Protein AF-A0A1Q9DPS4-F1 (afdb_monomer_lite)

Secondary structure (DSSP, 8-state):
-PPPEEE-TTT--EEESSSSB-TTT--B---------THHHHHHHTSPPP-------------------PBPTTT-PBPPTT-PPBPTTT--B-S--HHHHHHTTT--HHHHHHHHHHHHHHHHHHHHHTT-HHHHHHHHHHHHHHHHHHHHHHHHHHHTT-S-GGGGHHHHHTTS-S-S------TTSHHHHHHHHHHHHHHHHHHHHHHHHHS-TTT-HHHHHHHHHHHHHHHHHHHHHHHHS--TTS-HHHHHHHHHHHHHHHHHHSPPTT-S-TTTT-----SS-TTHHHHHHHHHHHHHHHHHHHHHHHHHHHHHTTT---TT-TT----SHHHHHHHHHHHHHHHHHHHTSSS-HHHHHHHHHHHHHHHHHHHHHHHH---S-HHHHHHHHHHHHHHHHHHHHHHHHHTTSSTT----HHHHHHHHHHHHHHHHHHHHHHHHHHHSS--TTTHHHHHHHHHHTT--GGGHHHHHHHHHHS--

Radius of gyration: 25.65 Å; chains: 1; bounding box: 66×58×74 Å

Organism: Symbiodinium microadriaticum (NCBI:txid2951)

Structure (mmCIF, N/CA/C/O backbone):
data_AF-A0A1Q9DPS4-F1
#
_entry.id   AF-A0A1Q9DPS4-F1
#
loop_
_atom_site.group_PDB
_atom_site.id
_atom_site.type_symbol
_atom_site.label_atom_id
_atom_site.label_alt_id
_atom_site.label_comp_id
_atom_site.label_asym_id
_atom_site.label_entity_id
_atom_site.label_seq_id
_atom_site.pdbx_PDB_ins_code
_atom_site.Cartn_x
_atom_site.Cartn_y
_atom_site.Cartn_z
_atom_site.occupancy
_atom_site.B_iso_or_equiv
_atom_site.auth_seq_id
_atom_site.auth_comp_id
_atom_site.auth_asym_id
_atom_site.auth_atom_id
_atom_site.pdbx_PDB_model_num
ATOM 1 N N . MET A 1 1 ? 4.700 13.625 -29.838 1.00 33.00 1 MET A N 1
ATOM 2 C CA . MET A 1 1 ? 4.048 14.759 -29.141 1.00 33.00 1 MET A CA 1
ATOM 3 C C . MET A 1 1 ? 2.729 14.271 -28.554 1.00 33.00 1 MET A C 1
ATOM 5 O O . MET A 1 1 ? 1.855 13.894 -29.321 1.00 33.00 1 MET A O 1
ATOM 9 N N . ARG A 1 2 ? 2.607 14.182 -27.222 1.00 32.91 2 ARG A N 1
ATOM 10 C CA . ARG A 1 2 ? 1.372 13.730 -26.553 1.00 32.91 2 ARG A CA 1
ATOM 11 C C . ARG A 1 2 ? 0.350 14.872 -26.568 1.00 32.91 2 ARG A C 1
ATOM 13 O O . ARG A 1 2 ? 0.682 15.987 -26.172 1.00 32.91 2 ARG A O 1
ATOM 20 N N . SER A 1 3 ? -0.857 14.607 -27.060 1.00 36.66 3 SER A N 1
ATOM 21 C CA . SER A 1 3 ? -1.927 15.607 -27.142 1.00 36.66 3 SER A CA 1
ATOM 22 C C . SER A 1 3 ? -2.622 15.703 -25.783 1.00 36.66 3 SER A C 1
ATOM 24 O O . SER A 1 3 ? -3.181 14.715 -25.324 1.00 36.66 3 SER A O 1
ATOM 26 N N . ALA A 1 4 ? -2.562 16.861 -25.123 1.00 46.53 4 ALA A N 1
ATOM 27 C CA . ALA A 1 4 ? -3.274 17.104 -23.869 1.00 46.53 4 ALA A CA 1
ATOM 28 C C . ALA A 1 4 ? -4.632 17.769 -24.152 1.00 46.53 4 ALA A C 1
ATOM 30 O O . ALA A 1 4 ? -4.711 18.690 -24.971 1.00 46.53 4 ALA A O 1
ATOM 31 N N . ASN A 1 5 ? -5.686 17.320 -23.471 1.00 49.56 5 ASN A N 1
ATOM 32 C CA . ASN A 1 5 ? -6.998 17.967 -23.509 1.00 49.56 5 ASN A CA 1
ATOM 33 C C . ASN A 1 5 ? -7.016 19.157 -22.538 1.00 49.56 5 ASN A C 1
ATOM 35 O O . ASN A 1 5 ? -6.473 19.073 -21.438 1.00 49.56 5 ASN A O 1
ATOM 39 N N . ALA A 1 6 ? -7.613 20.273 -22.953 1.00 57.00 6 ALA A N 1
ATOM 40 C CA . ALA A 1 6 ? -7.850 21.448 -22.120 1.00 57.00 6 ALA A CA 1
ATOM 41 C C . ALA A 1 6 ? -9.360 21.668 -21.957 1.00 57.00 6 ALA A C 1
ATOM 43 O O . ALA A 1 6 ? -10.122 21.400 -22.884 1.00 57.00 6 ALA A O 1
ATOM 44 N N . VAL A 1 7 ? -9.782 22.161 -20.789 1.00 57.62 7 VAL A N 1
ATOM 45 C CA . VAL A 1 7 ? -11.177 22.539 -20.511 1.00 57.62 7 VAL A CA 1
ATOM 46 C C . VAL A 1 7 ? -11.239 24.044 -20.311 1.00 57.62 7 VAL A C 1
ATOM 48 O O . VAL A 1 7 ? -10.474 24.591 -19.514 1.00 57.62 7 VAL A O 1
ATOM 51 N N . CYS A 1 8 ? -12.133 24.731 -21.021 1.00 62.34 8 CYS A N 1
ATOM 52 C CA . CYS A 1 8 ? -12.269 26.172 -20.850 1.00 62.34 8 CYS A CA 1
ATOM 53 C C . CYS A 1 8 ? -13.017 26.449 -19.553 1.00 62.34 8 CYS A C 1
ATOM 55 O O . CYS A 1 8 ? -14.109 25.931 -19.338 1.00 62.34 8 CYS A O 1
ATOM 57 N N . THR A 1 9 ? -12.509 27.342 -18.719 1.00 62.19 9 THR A N 1
ATOM 58 C CA . THR A 1 9 ? -13.250 27.775 -17.529 1.00 62.19 9 THR A CA 1
ATOM 59 C C . THR A 1 9 ? -14.451 28.663 -17.867 1.00 62.19 9 THR A C 1
ATOM 61 O O . THR A 1 9 ? -15.403 28.695 -17.092 1.00 62.19 9 THR A O 1
ATOM 64 N N . SER A 1 10 ? -14.435 29.350 -19.019 1.00 63.31 10 SER A N 1
ATOM 65 C CA . SER A 1 10 ? -15.525 30.241 -19.450 1.00 63.31 10 SER A CA 1
ATOM 66 C C . SER A 1 10 ? -16.684 29.499 -20.111 1.00 63.31 10 SER A C 1
ATOM 68 O O . SER A 1 10 ? -17.824 29.678 -19.696 1.00 63.31 10 SER A O 1
ATOM 70 N N . ASP A 1 11 ? -16.418 28.665 -21.120 1.00 69.88 11 ASP A N 1
ATOM 71 C CA . ASP A 1 11 ? -17.481 27.979 -21.877 1.00 69.88 11 ASP A CA 1
ATOM 72 C C . ASP A 1 11 ? -17.652 26.494 -21.514 1.00 69.88 11 ASP A C 1
ATOM 74 O O . ASP A 1 11 ? -18.576 25.840 -22.001 1.00 69.88 11 ASP A O 1
ATOM 78 N N . ARG A 1 12 ? -16.795 25.970 -20.622 1.00 63.19 12 ARG A N 1
ATOM 79 C CA . ARG A 1 12 ? -16.770 24.570 -20.167 1.00 63.19 12 ARG A CA 1
ATOM 80 C C . ARG A 1 12 ? -16.642 23.540 -21.292 1.00 63.19 12 ARG A C 1
ATOM 82 O O . ARG A 1 12 ? -16.952 22.371 -21.069 1.00 63.19 12 ARG A O 1
ATOM 89 N N . GLN A 1 13 ? -16.177 23.937 -22.478 1.00 57.69 13 GLN A N 1
ATOM 90 C CA . GLN A 1 13 ? -15.901 23.002 -23.559 1.00 57.69 13 GLN A CA 1
ATOM 91 C C . GLN A 1 13 ? -14.500 22.406 -23.443 1.00 57.69 13 GLN A C 1
ATOM 93 O O . GLN A 1 13 ? -13.534 23.075 -23.066 1.00 57.69 13 GLN A O 1
ATOM 98 N N . GLU A 1 14 ? -14.412 21.122 -23.776 1.00 60.06 14 GLU A N 1
ATOM 99 C CA . GLU A 1 14 ? -13.167 20.367 -23.864 1.00 60.06 14 GLU A CA 1
ATOM 100 C C . GLU A 1 14 ? -12.625 20.450 -25.295 1.00 60.06 14 GLU A C 1
ATOM 102 O O . GLU A 1 14 ? -13.378 20.283 -26.257 1.00 60.06 14 GLU A O 1
ATOM 107 N N . TRP A 1 15 ? -11.322 20.687 -25.458 1.00 70.00 15 TRP A N 1
ATOM 108 C CA . TRP A 1 15 ? -10.677 20.601 -26.769 1.00 70.00 15 TRP A CA 1
ATOM 109 C C . TRP A 1 15 ? -9.246 20.065 -26.690 1.00 70.00 15 TRP A C 1
ATOM 111 O O . TRP A 1 15 ? -8.541 20.211 -25.689 1.00 70.00 15 TRP A O 1
ATOM 121 N N . LEU A 1 16 ? -8.798 19.465 -27.794 1.00 62.19 16 LEU A N 1
ATOM 122 C CA . LEU A 1 16 ? -7.409 19.057 -28.004 1.00 62.19 16 LEU A CA 1
ATOM 123 C C . LEU A 1 16 ? -6.527 20.304 -28.112 1.00 62.19 16 LEU A C 1
ATOM 125 O O . LEU A 1 16 ? -6.703 21.099 -29.040 1.00 62.19 16 LEU A O 1
ATOM 129 N N . LYS A 1 17 ? -5.558 20.471 -27.202 1.00 56.38 17 LYS A N 1
ATOM 130 C CA . LYS A 1 17 ? -4.688 21.655 -27.138 1.00 56.38 17 LYS A CA 1
ATOM 131 C C . LYS A 1 17 ? -3.729 21.721 -28.335 1.00 56.38 17 LYS A C 1
ATOM 133 O O . LYS A 1 17 ? -2.558 21.365 -28.244 1.00 56.38 17 LYS A O 1
ATOM 138 N N . ARG A 1 18 ? -4.243 22.205 -29.467 1.00 66.56 18 ARG A N 1
ATOM 139 C CA . ARG A 1 18 ? -3.472 22.652 -30.640 1.00 66.56 18 ARG A CA 1
ATOM 140 C C . ARG A 1 18 ? -3.268 24.175 -30.651 1.00 66.56 18 ARG A C 1
ATOM 142 O O . ARG A 1 18 ? -2.470 24.668 -31.438 1.00 66.56 18 ARG A O 1
ATOM 149 N N . SER A 1 19 ? -3.969 24.904 -29.779 1.00 65.38 19 SER A N 1
ATOM 150 C CA . SER A 1 19 ? -3.955 26.368 -29.643 1.00 65.38 19 SER A CA 1
ATOM 151 C C . SER A 1 19 ? -3.753 26.795 -28.181 1.00 65.38 19 SER A C 1
ATOM 153 O O . SER A 1 19 ? -4.080 26.048 -27.256 1.00 65.38 19 SER A O 1
ATOM 155 N N . SER A 1 20 ? -3.219 28.001 -27.962 1.00 73.19 20 SER A N 1
ATOM 156 C CA . SER A 1 20 ? -3.064 28.621 -26.630 1.00 73.19 20 SER A CA 1
ATOM 157 C C . SER A 1 20 ? -4.377 29.158 -26.038 1.00 73.19 20 SER A C 1
ATOM 159 O O . SER A 1 20 ? -4.436 29.445 -24.843 1.00 73.19 20 SER A O 1
ATOM 161 N N . SER A 1 21 ? -5.429 29.241 -26.853 1.00 78.38 21 SER A N 1
ATOM 162 C CA . SER A 1 21 ? -6.746 29.771 -26.500 1.00 78.38 21 SER A CA 1
ATOM 163 C C . SER A 1 21 ? -7.871 28.794 -26.846 1.00 78.38 21 SER A C 1
ATOM 165 O O . SER A 1 21 ? -7.712 27.927 -27.717 1.00 78.38 21 SER A O 1
ATOM 167 N N . CYS A 1 22 ? -9.008 28.927 -26.154 1.00 76.50 22 CYS A N 1
ATOM 168 C CA . CYS A 1 22 ? -10.208 28.138 -26.435 1.00 76.50 22 CYS A CA 1
ATOM 169 C C . CYS A 1 22 ? -10.709 28.407 -27.866 1.00 76.50 22 CYS A C 1
ATOM 171 O O . CYS A 1 22 ? -10.930 29.567 -28.210 1.00 76.50 22 CYS A O 1
ATOM 173 N N . PRO A 1 23 ? -10.936 27.389 -28.712 1.00 73.31 23 PRO A N 1
ATOM 174 C CA . PRO A 1 23 ? -11.430 27.598 -30.071 1.00 73.31 23 PRO A CA 1
ATOM 175 C C . PRO A 1 23 ? -12.853 28.175 -30.106 1.00 73.31 23 PRO A C 1
ATOM 177 O O . PRO A 1 23 ? -13.197 28.863 -31.067 1.00 73.31 23 PRO A O 1
ATOM 180 N N . SER A 1 24 ? -13.649 27.940 -29.059 1.00 78.00 24 SER A N 1
ATOM 181 C CA . SER A 1 24 ? -15.037 28.400 -28.969 1.00 78.00 24 SER A CA 1
ATOM 182 C C . SER A 1 24 ? -15.141 29.836 -28.450 1.00 78.00 24 SER A C 1
ATOM 184 O O . SER A 1 24 ? -15.669 30.698 -29.152 1.00 78.00 24 SER A O 1
ATOM 186 N N . CYS A 1 25 ? -14.598 30.140 -27.267 1.00 83.50 25 CYS A N 1
ATOM 187 C CA . CYS A 1 25 ? -14.709 31.481 -26.671 1.00 83.50 25 CYS A CA 1
ATOM 188 C C . CYS A 1 25 ? -13.452 32.363 -26.783 1.00 83.50 25 CYS A C 1
ATOM 190 O O . CYS A 1 25 ? -13.482 33.518 -26.366 1.00 83.50 25 CYS A O 1
ATOM 192 N N . ARG A 1 26 ? -12.343 31.845 -27.333 1.00 79.56 26 ARG A N 1
ATOM 193 C CA . ARG A 1 26 ? -11.044 32.535 -27.505 1.00 79.56 26 ARG A CA 1
ATOM 194 C C . ARG A 1 26 ? -10.348 33.014 -26.226 1.00 79.56 26 ARG A C 1
ATOM 196 O O . ARG A 1 26 ? -9.373 33.751 -26.320 1.00 79.56 26 ARG A O 1
ATOM 203 N N . THR A 1 27 ? -10.778 32.575 -25.045 1.00 77.25 27 THR A N 1
ATOM 204 C CA . THR A 1 27 ? -10.097 32.890 -23.777 1.00 77.25 27 THR A CA 1
ATOM 205 C C . THR A 1 27 ? -8.745 32.171 -23.686 1.00 77.25 27 THR A C 1
ATOM 207 O O . THR A 1 27 ? -8.666 30.970 -23.966 1.00 77.25 27 THR A O 1
ATOM 210 N N . ASP A 1 28 ? -7.693 32.895 -23.292 1.00 69.50 28 ASP A N 1
ATOM 211 C CA . ASP A 1 28 ? -6.341 32.356 -23.103 1.00 69.50 28 ASP A CA 1
ATOM 212 C C . ASP A 1 28 ? -6.238 31.483 -21.845 1.00 69.50 28 ASP A C 1
ATOM 214 O O . ASP A 1 28 ? -6.750 31.822 -20.775 1.00 69.50 28 ASP A O 1
ATOM 218 N N . VAL A 1 29 ? -5.543 30.349 -21.963 1.00 61.38 29 VAL A N 1
ATOM 219 C CA . VAL A 1 29 ? -5.351 29.402 -20.855 1.00 61.38 29 VAL A CA 1
ATOM 220 C C . VAL A 1 29 ? -4.088 29.772 -20.071 1.00 61.38 29 VAL A C 1
ATOM 222 O O . VAL A 1 29 ? -2.989 29.308 -20.381 1.00 61.38 29 VAL A O 1
ATOM 225 N N . LEU A 1 30 ? -4.236 30.599 -19.035 1.00 49.72 30 LEU A N 1
ATOM 226 C CA . LEU A 1 30 ? -3.162 30.931 -18.092 1.00 49.72 30 LEU A CA 1
ATOM 227 C C . LEU A 1 30 ? -3.091 29.859 -16.981 1.00 49.72 30 LEU A C 1
ATOM 229 O O . LEU A 1 30 ? -3.990 29.770 -16.154 1.00 49.72 30 LEU A O 1
ATOM 233 N N . ASN A 1 31 ? -2.013 29.062 -16.958 1.00 46.38 31 ASN A N 1
ATOM 234 C CA . ASN A 1 31 ? -1.663 28.057 -15.927 1.00 46.38 31 ASN A CA 1
ATOM 235 C C . ASN A 1 31 ? -2.620 26.855 -15.722 1.00 46.38 31 ASN A C 1
ATOM 237 O O . ASN A 1 31 ? -3.382 26.822 -14.755 1.00 46.38 31 ASN A O 1
ATOM 241 N N . PRO A 1 32 ? -2.522 25.782 -16.533 1.00 44.28 32 PRO A N 1
ATOM 242 C CA . PRO A 1 32 ? -3.221 24.532 -16.238 1.00 44.28 32 PRO A CA 1
ATOM 243 C C . PRO A 1 32 ? -2.503 23.732 -15.130 1.00 44.28 32 PRO A C 1
ATOM 245 O O . PRO A 1 32 ? -1.333 23.374 -15.277 1.00 44.28 32 PRO A O 1
ATOM 248 N N . ARG A 1 33 ? -3.207 23.422 -14.031 1.00 38.03 33 ARG A N 1
ATOM 249 C CA . ARG A 1 33 ? -2.815 22.367 -13.075 1.00 38.03 33 ARG A CA 1
ATOM 250 C C . ARG A 1 33 ? -3.304 21.011 -13.600 1.00 38.03 33 ARG A C 1
ATOM 252 O O . ARG A 1 33 ? -4.460 20.892 -13.990 1.00 38.03 33 ARG A O 1
ATOM 259 N N . TRP A 1 34 ? -2.429 20.007 -13.588 1.00 41.50 34 TRP A N 1
ATOM 260 C CA . TRP A 1 34 ? -2.694 18.639 -14.054 1.00 41.50 34 TRP A CA 1
ATOM 261 C C . TRP A 1 34 ? -2.578 17.669 -12.872 1.00 41.50 34 TRP A C 1
ATOM 263 O O . TRP A 1 34 ? -1.653 17.818 -12.076 1.00 41.50 34 TRP A O 1
ATOM 273 N N . VAL A 1 35 ? -3.468 16.678 -12.761 1.00 29.78 35 VAL A N 1
ATOM 274 C CA . VAL A 1 35 ? -3.471 15.690 -11.660 1.00 29.78 35 VAL A CA 1
ATOM 275 C C . VAL A 1 35 ? -3.531 14.268 -12.237 1.00 29.78 35 VAL A C 1
ATOM 277 O O . VAL A 1 35 ? -4.255 14.032 -13.204 1.00 29.78 35 VAL A O 1
ATOM 280 N N . ARG A 1 36 ? -2.756 13.325 -11.676 1.00 31.80 36 ARG A N 1
ATOM 281 C CA . ARG A 1 36 ? -2.773 11.884 -12.017 1.00 31.80 36 ARG A CA 1
ATOM 282 C C . ARG A 1 36 ? -3.455 11.082 -10.897 1.00 31.80 36 ARG A C 1
ATOM 284 O O . ARG A 1 36 ? -3.313 11.424 -9.736 1.00 31.80 36 ARG A O 1
ATOM 291 N N . VAL A 1 37 ? -4.165 10.006 -11.253 1.00 33.53 37 VAL A N 1
ATOM 292 C CA . VAL A 1 37 ? -5.211 9.354 -10.425 1.00 33.53 37 VAL A CA 1
ATOM 293 C C . VAL A 1 37 ? -4.739 8.121 -9.607 1.00 33.53 37 VAL A C 1
ATOM 295 O O . VAL A 1 37 ? -5.524 7.555 -8.859 1.00 33.53 37 VAL A O 1
ATOM 298 N N . ARG A 1 38 ? -3.463 7.708 -9.663 1.00 38.00 38 ARG A N 1
ATOM 299 C CA . ARG A 1 38 ? -3.012 6.382 -9.159 1.00 38.00 38 ARG A CA 1
ATOM 300 C C . ARG A 1 38 ? -2.915 6.173 -7.633 1.00 38.00 38 ARG A C 1
ATOM 302 O O . ARG A 1 38 ? -2.944 5.035 -7.203 1.00 38.00 38 ARG A O 1
ATOM 309 N N . ILE A 1 39 ? -2.855 7.218 -6.807 1.00 37.88 39 ILE A N 1
ATOM 310 C CA . ILE A 1 39 ? -2.605 7.102 -5.344 1.00 37.88 39 ILE A CA 1
ATOM 311 C C . ILE A 1 39 ? -3.798 6.494 -4.564 1.00 37.88 39 ILE A C 1
ATOM 313 O O . ILE A 1 39 ? -3.709 6.185 -3.378 1.00 37.88 39 ILE A O 1
ATOM 317 N N . VAL A 1 40 ? -4.954 6.332 -5.209 1.00 36.38 40 VAL A N 1
ATOM 318 C CA . VAL A 1 40 ? -6.205 6.014 -4.510 1.00 36.38 40 VAL A CA 1
ATOM 319 C C . VAL A 1 40 ? -6.468 4.514 -4.355 1.00 36.38 40 VAL A C 1
ATOM 321 O O . VAL A 1 40 ? -7.156 4.124 -3.411 1.00 36.38 40 VAL A O 1
ATOM 324 N N . ASP A 1 41 ? -5.911 3.685 -5.235 1.00 40.16 41 ASP A N 1
ATOM 325 C CA . ASP A 1 41 ? -6.165 2.240 -5.227 1.00 40.16 41 ASP A CA 1
ATOM 326 C C . ASP A 1 41 ? -5.304 1.534 -4.158 1.00 40.16 41 ASP A C 1
ATOM 328 O O . ASP A 1 41 ? -5.849 0.789 -3.345 1.00 40.16 41 ASP A O 1
ATOM 332 N N . GLU A 1 42 ? -4.040 1.943 -3.980 1.00 43.28 42 GLU A N 1
ATOM 333 C CA . GLU A 1 42 ? -3.169 1.509 -2.865 1.00 43.28 42 GLU A CA 1
ATOM 334 C C . GLU A 1 42 ? -3.769 1.829 -1.476 1.00 43.28 42 GLU A C 1
ATOM 336 O O . GLU A 1 42 ? -3.601 1.092 -0.505 1.00 43.28 42 GLU A O 1
ATOM 341 N N . LEU A 1 43 ? -4.531 2.924 -1.358 1.00 38.06 43 LEU A N 1
ATOM 342 C CA . LEU A 1 43 ? -5.209 3.293 -0.110 1.00 38.06 43 LEU A CA 1
ATOM 343 C C . LEU A 1 43 ? -6.446 2.437 0.187 1.00 38.06 43 LEU A C 1
ATOM 345 O O . LEU A 1 43 ? -6.836 2.332 1.348 1.00 38.06 43 LEU A O 1
ATOM 349 N N . LEU A 1 44 ? -7.088 1.852 -0.826 1.00 41.00 44 LEU A N 1
ATOM 350 C CA . LEU A 1 44 ? -8.268 1.001 -0.652 1.00 41.00 44 LEU A CA 1
ATOM 351 C C . LEU A 1 44 ? -7.892 -0.420 -0.211 1.00 41.00 44 LEU A C 1
ATOM 353 O O . LEU A 1 44 ? -8.655 -1.036 0.534 1.00 41.00 44 LEU A O 1
ATOM 357 N N . GLU A 1 45 ? -6.722 -0.915 -0.614 1.00 48.28 45 GLU A N 1
ATOM 358 C CA . GLU A 1 45 ? -6.206 -2.240 -0.238 1.00 48.28 45 GLU A CA 1
ATOM 359 C C . GLU A 1 45 ? -5.744 -2.319 1.220 1.00 48.28 45 GLU A C 1
ATOM 361 O O . GLU A 1 45 ? -5.803 -3.375 1.850 1.00 48.28 45 GLU A O 1
ATOM 366 N N . LEU A 1 46 ? -5.400 -1.179 1.823 1.00 41.19 46 LEU A N 1
ATOM 367 C CA . LEU A 1 46 ? -5.026 -1.106 3.234 1.00 41.19 46 LEU A CA 1
ATOM 368 C C . LEU A 1 46 ? -6.193 -1.353 4.208 1.00 41.19 46 LEU A C 1
ATOM 370 O O . LEU A 1 46 ? -5.930 -1.556 5.399 1.00 41.19 46 LEU A O 1
ATOM 374 N N . PHE A 1 47 ? -7.452 -1.364 3.753 1.00 40.69 47 PHE A N 1
ATOM 375 C CA . PHE A 1 47 ? -8.633 -1.531 4.607 1.00 40.69 47 PHE A CA 1
ATOM 376 C C . PHE A 1 47 ? -9.461 -2.760 4.195 1.00 40.69 47 PHE A C 1
ATOM 378 O O . PHE A 1 47 ? -10.257 -2.665 3.256 1.00 40.69 47 PHE A O 1
ATOM 385 N N . PRO A 1 48 ? -9.343 -3.905 4.901 1.00 43.03 48 PRO A N 1
ATOM 386 C CA . PRO A 1 48 ? -10.242 -5.029 4.665 1.00 43.03 48 PRO A CA 1
ATOM 387 C C . PRO A 1 48 ? -11.696 -4.626 4.979 1.00 43.03 48 PRO A C 1
ATOM 389 O O . PRO A 1 48 ? -11.927 -3.769 5.843 1.00 43.03 48 PRO A O 1
ATOM 392 N N . PRO A 1 49 ? -12.698 -5.209 4.291 1.00 38.41 49 PRO A N 1
ATOM 393 C CA . PRO A 1 49 ? -14.093 -5.043 4.681 1.00 38.41 49 PRO A CA 1
ATOM 394 C C . PRO A 1 49 ? -14.261 -5.537 6.123 1.00 38.41 49 PRO A C 1
ATOM 396 O O . PRO A 1 49 ? -13.864 -6.650 6.453 1.00 38.41 49 PRO A O 1
ATOM 399 N N . GLY A 1 50 ? -14.796 -4.684 6.999 1.00 34.16 50 GLY A N 1
ATOM 400 C CA . GLY A 1 50 ? -15.020 -5.045 8.394 1.00 34.16 50 GLY A CA 1
ATOM 401 C C . GLY A 1 50 ? -16.021 -6.195 8.502 1.00 34.16 50 GLY A C 1
ATOM 402 O O . GLY A 1 50 ? -17.174 -6.046 8.100 1.00 34.16 50 GLY A O 1
ATOM 403 N N . GLU A 1 51 ? -15.587 -7.324 9.059 1.00 42.06 51 GLU A N 1
ATOM 404 C CA . GLU A 1 51 ? -16.476 -8.396 9.505 1.00 42.06 51 GLU A CA 1
ATOM 405 C C . GLU A 1 51 ? -17.267 -7.905 10.723 1.00 42.06 51 GLU A C 1
ATOM 407 O O . GLU A 1 51 ? -16.715 -7.684 11.803 1.00 42.06 51 GLU A O 1
ATOM 412 N N . GLY A 1 52 ? -18.569 -7.682 10.542 1.00 35.97 52 GLY A N 1
ATOM 413 C CA . GLY A 1 52 ? -19.425 -7.237 11.636 1.00 35.97 52 GLY A CA 1
ATOM 414 C C . GLY A 1 52 ? -20.814 -6.764 11.226 1.00 35.97 52 GLY A C 1
ATOM 415 O O . GLY A 1 52 ? -21.156 -5.626 11.522 1.00 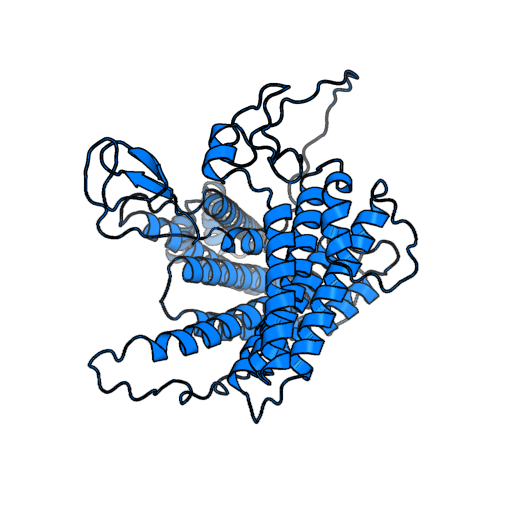35.97 52 GLY A O 1
ATOM 416 N N . ALA A 1 53 ? -21.612 -7.625 10.587 1.00 28.95 53 ALA A N 1
ATOM 417 C CA . ALA A 1 53 ? -23.077 -7.633 10.707 1.00 28.95 53 ALA A CA 1
ATOM 418 C C . ALA A 1 53 ? -23.658 -8.863 9.991 1.00 28.95 53 ALA A C 1
ATOM 420 O O . ALA A 1 53 ? -23.798 -8.865 8.769 1.00 28.95 53 ALA A O 1
ATOM 421 N N . ASP A 1 54 ? -24.041 -9.886 10.756 1.00 31.78 54 ASP A N 1
ATOM 422 C CA . ASP A 1 54 ? -24.965 -10.916 10.280 1.00 31.78 54 ASP A CA 1
ATOM 423 C C . ASP A 1 54 ? -26.315 -10.255 9.957 1.00 31.78 54 ASP A C 1
ATOM 425 O O . ASP A 1 54 ? -27.024 -9.783 10.851 1.00 31.78 54 ASP A O 1
ATOM 429 N N . LEU A 1 55 ? -26.677 -10.215 8.674 1.00 31.05 55 LEU A N 1
ATOM 430 C CA . LEU A 1 55 ? -28.032 -9.916 8.209 1.00 31.05 55 LEU A CA 1
ATOM 431 C C . LEU A 1 55 ? -28.630 -11.189 7.592 1.00 31.05 55 LEU A C 1
ATOM 433 O O . LEU A 1 55 ? -27.943 -11.881 6.838 1.00 31.05 55 LEU A O 1
ATOM 437 N N . PRO A 1 56 ? -29.897 -11.528 7.892 1.00 29.83 56 PRO A N 1
ATOM 438 C CA . PRO A 1 56 ? -30.491 -12.770 7.423 1.00 29.83 56 PRO A CA 1
ATOM 439 C C . PRO A 1 56 ? -30.785 -12.703 5.921 1.00 29.83 56 PRO A C 1
ATOM 441 O O . PRO A 1 56 ? -31.473 -11.801 5.443 1.00 29.83 56 PRO A O 1
ATOM 444 N N . SER A 1 57 ? -30.291 -13.706 5.193 1.00 35.34 57 SER A N 1
ATOM 445 C CA . SER A 1 57 ? -30.687 -14.000 3.816 1.00 35.34 57 SER A CA 1
ATOM 446 C C . SER A 1 57 ? -32.137 -14.475 3.766 1.00 35.34 57 SER A C 1
ATOM 448 O O . SER A 1 57 ? -32.494 -15.460 4.412 1.00 35.34 57 SER A O 1
ATOM 450 N N . ALA A 1 58 ? -32.952 -13.820 2.939 1.00 31.06 58 ALA A N 1
ATOM 451 C CA . ALA A 1 58 ? -34.212 -14.373 2.463 1.00 31.06 58 ALA A CA 1
ATOM 452 C C . ALA A 1 58 ? -34.440 -14.024 0.979 1.00 31.06 58 ALA A C 1
ATOM 454 O O . ALA A 1 58 ? -34.815 -12.908 0.642 1.00 31.06 58 ALA A O 1
ATOM 455 N N . VAL A 1 59 ? -34.198 -15.037 0.140 1.00 32.88 59 VAL A N 1
ATOM 456 C CA . VAL A 1 59 ? -34.983 -15.488 -1.028 1.00 32.88 59 VAL A CA 1
ATOM 457 C C . VAL A 1 59 ? -35.359 -14.472 -2.122 1.00 32.88 59 VAL A C 1
ATOM 459 O O . VAL A 1 59 ? -36.286 -13.681 -1.966 1.00 32.88 59 VAL A O 1
ATOM 462 N N . SER A 1 60 ? -34.811 -14.674 -3.327 1.00 30.19 60 SER A N 1
ATOM 463 C CA . SER A 1 60 ? -35.630 -15.084 -4.488 1.00 30.19 60 SER A CA 1
ATOM 464 C C . SER A 1 60 ? -34.780 -15.607 -5.643 1.00 30.19 60 SER A C 1
ATOM 466 O O . SER A 1 60 ? -34.037 -14.865 -6.279 1.00 30.19 60 SER A O 1
ATOM 468 N N . GLU A 1 61 ? -34.960 -16.898 -5.915 1.00 37.94 61 GLU A N 1
ATOM 469 C CA . GLU A 1 61 ? -34.715 -17.524 -7.208 1.00 37.94 61 GLU A CA 1
ATOM 470 C C . GLU A 1 61 ? -35.707 -16.961 -8.235 1.00 37.94 61 GLU A C 1
ATOM 472 O O . GLU A 1 61 ? -36.923 -17.033 -8.050 1.00 37.94 61 GLU A O 1
ATOM 477 N N . ALA A 1 62 ? -35.187 -16.432 -9.339 1.00 31.25 62 ALA A N 1
ATOM 478 C CA . ALA A 1 62 ? -35.905 -16.333 -10.600 1.00 31.25 62 ALA A CA 1
ATOM 479 C C . ALA A 1 62 ? -34.878 -16.472 -11.727 1.00 31.25 62 ALA A C 1
ATOM 481 O O . ALA A 1 62 ? -34.095 -15.567 -12.000 1.00 31.25 62 ALA A O 1
ATOM 482 N N . THR A 1 63 ? -34.863 -17.649 -12.342 1.00 38.62 63 THR A N 1
ATOM 483 C CA . THR A 1 63 ? -34.105 -17.967 -13.547 1.00 38.62 63 THR A CA 1
ATOM 484 C C . THR A 1 63 ? -34.665 -17.189 -14.735 1.00 38.62 63 THR A C 1
ATOM 486 O O . THR A 1 63 ? -35.751 -17.462 -15.244 1.00 38.62 63 THR A O 1
ATOM 489 N N . GLY A 1 64 ? -33.893 -16.209 -15.181 1.00 30.66 64 GLY A N 1
ATOM 490 C CA . GLY A 1 64 ? -34.026 -15.541 -16.464 1.00 30.66 64 GLY A CA 1
ATOM 491 C C . GLY A 1 64 ? -32.768 -14.716 -16.674 1.00 30.66 64 GLY A C 1
ATOM 492 O O . GLY A 1 64 ? -32.451 -13.899 -15.812 1.00 30.66 64 GLY A O 1
ATOM 493 N N . ASP A 1 65 ? -32.048 -14.951 -17.772 1.00 35.09 65 ASP A N 1
ATOM 494 C CA . ASP A 1 65 ? -30.872 -14.174 -18.178 1.00 35.09 65 ASP A CA 1
ATOM 495 C C . ASP A 1 65 ? -31.272 -12.714 -18.426 1.00 35.09 65 ASP A C 1
ATOM 497 O O . ASP A 1 65 ? -31.531 -12.271 -19.546 1.00 35.09 65 ASP A O 1
ATOM 501 N N . VAL A 1 66 ? -31.376 -11.945 -17.347 1.00 35.19 66 VAL A N 1
ATOM 502 C CA . VAL A 1 66 ? -31.443 -10.495 -17.395 1.00 35.19 66 VAL A CA 1
ATOM 503 C C . VAL A 1 66 ? -30.000 -10.034 -17.481 1.00 35.19 66 VAL A C 1
ATOM 505 O O . VAL A 1 66 ? -29.318 -9.907 -16.468 1.00 35.19 66 VAL A O 1
ATOM 508 N N . VAL A 1 67 ? -29.527 -9.791 -18.705 1.00 40.84 67 VAL A N 1
ATOM 509 C CA . VAL A 1 67 ? -28.287 -9.045 -18.936 1.00 40.84 67 VAL A CA 1
ATOM 510 C C . VAL A 1 67 ? -28.452 -7.700 -18.231 1.00 40.84 67 VAL A C 1
ATOM 512 O O . VAL A 1 67 ? -29.193 -6.827 -18.693 1.00 40.84 67 VAL A O 1
ATOM 515 N N . HIS A 1 68 ? -27.833 -7.552 -17.059 1.00 45.84 68 HIS A N 1
ATOM 516 C CA . HIS A 1 68 ? -27.827 -6.284 -16.349 1.00 45.84 68 HIS A CA 1
ATOM 517 C C . HIS A 1 68 ? -27.181 -5.239 -17.268 1.00 45.84 68 HIS A C 1
ATOM 519 O O . HIS A 1 68 ? -26.070 -5.466 -17.749 1.00 45.84 68 HIS A O 1
ATOM 525 N N . PRO A 1 69 ? -27.846 -4.104 -17.552 1.00 57.06 69 PRO A N 1
ATOM 526 C CA . PRO A 1 69 ? -27.230 -3.059 -18.352 1.00 57.06 69 PRO A CA 1
ATOM 527 C C . PRO A 1 69 ? -25.997 -2.552 -17.600 1.00 57.06 69 PRO A C 1
ATOM 529 O O . PRO A 1 69 ? -26.120 -1.986 -16.512 1.00 57.06 69 PRO A O 1
ATOM 532 N N . GLY A 1 70 ? -24.811 -2.802 -18.160 1.00 69.00 70 GLY A N 1
ATOM 533 C CA . GLY A 1 70 ? -23.548 -2.377 -17.563 1.00 69.00 70 GLY A CA 1
ATOM 534 C C . GLY A 1 70 ? -23.542 -0.868 -17.320 1.00 69.00 70 GLY A C 1
ATOM 535 O O . GLY A 1 70 ? -24.148 -0.103 -18.065 1.00 69.00 70 GLY A O 1
ATOM 536 N N . SER A 1 71 ? -22.890 -0.400 -16.260 1.00 78.81 71 SER A N 1
ATOM 537 C CA . SER A 1 71 ? -22.666 1.035 -16.046 1.00 78.81 71 SER A CA 1
ATOM 538 C C . SER A 1 71 ? -21.287 1.428 -16.565 1.00 78.81 71 SER A C 1
ATOM 540 O O . SER A 1 71 ? -20.340 0.673 -16.377 1.00 78.81 71 SER A O 1
ATOM 542 N N . CYS A 1 72 ? -21.150 2.625 -17.137 1.00 76.31 72 CYS A N 1
ATOM 543 C CA . CYS A 1 72 ? -19.860 3.180 -17.538 1.00 76.31 72 CYS A CA 1
ATOM 544 C C . CYS A 1 72 ? -18.885 3.161 -16.352 1.00 76.31 72 CYS A C 1
ATOM 546 O O . CYS A 1 72 ? -19.170 3.789 -15.334 1.00 76.31 72 CYS A O 1
ATOM 548 N N . GLY A 1 73 ? -17.723 2.523 -16.486 1.00 65.62 73 GLY A N 1
ATOM 549 C CA . GLY A 1 73 ? -16.749 2.385 -15.396 1.00 65.62 73 GLY A CA 1
ATOM 550 C C . GLY A 1 73 ? -16.221 3.714 -14.840 1.00 65.62 73 GLY A C 1
ATOM 551 O O . GLY A 1 73 ? -15.727 3.760 -13.717 1.00 65.62 73 GLY A O 1
ATOM 552 N N . ASN A 1 74 ? -16.360 4.806 -15.601 1.00 70.62 74 ASN A N 1
ATOM 553 C CA . ASN A 1 74 ? -15.882 6.131 -15.207 1.00 70.62 74 ASN A CA 1
ATOM 554 C C . ASN A 1 74 ? -16.995 7.040 -14.655 1.00 70.62 74 ASN A C 1
ATOM 556 O O . ASN A 1 74 ? -16.866 7.609 -13.576 1.00 70.62 74 ASN A O 1
ATOM 560 N N . CYS A 1 75 ? -18.107 7.194 -15.382 1.00 76.81 75 CYS A N 1
ATOM 561 C CA . CYS A 1 75 ? -19.190 8.100 -14.972 1.00 76.81 75 CYS A CA 1
ATOM 562 C C . CYS A 1 75 ? -20.404 7.394 -14.359 1.00 76.81 75 CYS A C 1
ATOM 564 O O . CYS A 1 75 ? -21.372 8.066 -14.007 1.00 76.81 75 CYS A O 1
ATOM 566 N N . HIS A 1 76 ? -20.378 6.061 -14.277 1.00 74.56 76 HIS A N 1
ATOM 567 C CA . HIS A 1 76 ? -21.463 5.199 -13.800 1.00 74.56 76 HIS A CA 1
ATOM 568 C C . HIS A 1 76 ? -22.808 5.392 -14.520 1.00 74.56 76 HIS A C 1
ATOM 570 O O . HIS A 1 76 ? -23.839 4.902 -14.064 1.00 74.56 76 HIS A O 1
ATOM 576 N N . ALA A 1 77 ? -22.823 6.075 -15.669 1.00 78.19 77 ALA A N 1
ATOM 577 C CA . ALA A 1 77 ? -24.013 6.172 -16.501 1.00 78.19 77 ALA A CA 1
ATOM 578 C C . ALA A 1 77 ? -24.393 4.778 -17.010 1.00 78.19 77 ALA A C 1
ATOM 580 O O . ALA A 1 77 ? -23.534 4.058 -17.516 1.00 78.19 77 ALA A O 1
ATOM 581 N N . VAL A 1 78 ? -25.672 4.421 -16.898 1.00 80.94 78 VAL A N 1
ATOM 582 C CA . VAL A 1 78 ? -26.203 3.158 -17.426 1.00 80.94 78 VAL A CA 1
ATOM 583 C C . VAL A 1 78 ? -25.925 3.098 -18.930 1.00 80.94 78 VAL A C 1
ATOM 585 O O . VAL A 1 78 ? -26.413 3.938 -19.694 1.00 80.94 78 VAL A O 1
ATOM 588 N N . LEU A 1 79 ? -25.112 2.132 -19.351 1.00 76.25 79 LEU A N 1
ATOM 589 C CA . LEU A 1 79 ? -24.864 1.837 -20.753 1.00 76.25 79 LEU A CA 1
ATOM 590 C C . LEU A 1 79 ? -26.118 1.155 -21.294 1.00 76.25 79 LEU A C 1
ATOM 592 O O . LEU A 1 79 ? -26.686 0.250 -20.681 1.00 76.25 79 LEU A O 1
ATOM 596 N N . ARG A 1 80 ? -26.593 1.611 -22.453 1.00 75.94 80 ARG A N 1
ATOM 597 C CA . ARG A 1 80 ? -27.621 0.858 -23.180 1.00 75.94 80 ARG A CA 1
ATOM 598 C C . ARG A 1 80 ? -27.017 -0.492 -23.574 1.00 75.94 80 ARG A C 1
ATOM 600 O O . ARG A 1 80 ? -25.814 -0.553 -23.794 1.00 75.94 80 ARG A O 1
ATOM 607 N N . ALA A 1 81 ? -27.843 -1.528 -23.713 1.00 61.41 81 ALA A N 1
ATOM 608 C CA . ALA A 1 81 ? -27.432 -2.921 -23.961 1.00 61.41 81 ALA A CA 1
ATOM 609 C C . ALA A 1 81 ? -26.517 -3.159 -25.193 1.00 61.41 81 ALA A C 1
ATOM 611 O O . ALA A 1 81 ? -26.078 -4.274 -25.422 1.00 61.41 81 ALA A O 1
ATOM 612 N N . SER A 1 82 ? -26.224 -2.125 -25.982 1.00 57.09 82 SER A N 1
ATOM 613 C CA . SER A 1 82 ? -25.319 -2.132 -27.136 1.00 57.09 82 SER A CA 1
ATOM 614 C C . SER A 1 82 ? -24.403 -0.890 -27.166 1.00 57.09 82 SER A C 1
ATOM 616 O O . SER A 1 82 ? -24.103 -0.373 -28.239 1.00 57.09 82 SER A O 1
ATOM 618 N N . GLY A 1 83 ? -24.107 -0.295 -26.004 1.00 58.12 83 GLY A N 1
ATOM 619 C CA . GLY A 1 83 ? -23.609 1.083 -25.884 1.00 58.12 83 GLY A CA 1
ATOM 620 C C . GLY A 1 83 ? -22.247 1.266 -25.213 1.00 58.12 83 GLY A C 1
ATOM 621 O O . GLY A 1 83 ? -21.922 2.410 -24.884 1.00 58.12 83 GLY A O 1
ATOM 622 N N . GLY A 1 84 ? -21.495 0.190 -24.973 1.00 67.00 84 GLY A N 1
ATOM 623 C CA . GLY A 1 84 ? -20.069 0.278 -24.648 1.00 67.00 84 GLY A CA 1
ATOM 624 C C . GLY A 1 84 ? -19.274 0.667 -25.894 1.00 67.00 84 GLY A C 1
ATOM 625 O O . GLY A 1 84 ? -19.605 0.246 -27.002 1.00 67.00 84 GLY A O 1
ATOM 626 N N . GLU A 1 85 ? -18.279 1.537 -25.742 1.00 79.81 85 GLU A N 1
ATOM 627 C CA . GLU A 1 85 ? -17.338 1.813 -26.827 1.00 79.81 85 GLU A CA 1
ATOM 628 C C . GLU A 1 85 ? -16.201 0.800 -26.790 1.00 79.81 85 GLU A C 1
ATOM 630 O O . GLU A 1 85 ? -15.606 0.576 -25.739 1.00 79.81 85 GLU A O 1
ATOM 635 N N . ALA A 1 86 ? -15.851 0.259 -27.952 1.00 74.88 86 ALA A N 1
ATOM 636 C CA . ALA A 1 86 ? -14.669 -0.570 -28.102 1.00 74.88 86 ALA A CA 1
ATOM 637 C C . ALA A 1 86 ? -13.423 0.284 -28.373 1.00 74.88 86 ALA A C 1
ATOM 639 O O . ALA A 1 86 ? -13.484 1.358 -28.984 1.00 74.88 86 ALA A O 1
ATOM 640 N N . CYS A 1 87 ? -12.260 -0.211 -27.964 1.00 71.44 87 CYS A N 1
ATOM 641 C CA . CYS A 1 87 ? -10.991 0.380 -28.340 1.00 71.44 87 CYS A CA 1
ATOM 642 C C . CYS A 1 87 ? -10.787 0.285 -29.853 1.00 71.44 87 CYS A C 1
ATOM 644 O O . CYS A 1 87 ? -10.860 -0.793 -30.435 1.00 71.44 87 CYS A O 1
ATOM 646 N N . GLY A 1 88 ? -10.425 1.399 -30.489 1.00 65.12 88 GLY A N 1
ATOM 647 C CA . GLY A 1 88 ? -10.161 1.426 -31.932 1.00 65.12 88 GLY A CA 1
ATOM 648 C C . GLY A 1 88 ? -8.892 0.683 -32.376 1.00 65.12 88 GLY A C 1
ATOM 649 O O . GLY A 1 88 ? -8.647 0.606 -33.575 1.00 65.12 88 GLY A O 1
ATOM 650 N N . VAL A 1 89 ? -8.075 0.188 -31.436 1.00 69.88 89 VAL A N 1
ATOM 651 C CA . VAL A 1 89 ? -6.831 -0.553 -31.710 1.00 69.88 89 VAL A CA 1
ATOM 652 C C . VAL A 1 89 ? -6.995 -2.033 -31.374 1.00 69.88 89 VAL A C 1
ATOM 654 O O . VAL A 1 89 ? -6.826 -2.867 -32.256 1.00 69.88 89 VAL A O 1
ATOM 657 N N . CYS A 1 90 ? -7.331 -2.346 -30.116 1.00 66.44 90 CYS A N 1
ATOM 658 C CA . CYS A 1 90 ? -7.436 -3.721 -29.618 1.00 66.44 90 CYS A CA 1
ATOM 659 C C . CYS A 1 90 ? -8.838 -4.338 -29.809 1.00 66.44 90 CYS A C 1
ATOM 661 O O . CYS A 1 90 ? -8.992 -5.541 -29.673 1.00 66.44 90 CYS A O 1
ATOM 663 N N . GLY A 1 91 ? -9.874 -3.544 -30.111 1.00 69.44 91 GLY A N 1
ATOM 664 C CA . GLY A 1 91 ? -11.256 -4.031 -30.230 1.00 69.44 91 GLY A CA 1
ATOM 665 C C . GLY A 1 91 ? -11.955 -4.349 -28.900 1.00 69.44 91 GLY A C 1
ATOM 666 O O . GLY A 1 91 ? -13.161 -4.573 -28.911 1.00 69.44 91 GLY A O 1
ATOM 667 N N . MET A 1 92 ? -11.238 -4.309 -27.773 1.00 72.56 92 MET A N 1
ATOM 668 C CA . MET A 1 92 ? -11.769 -4.563 -26.430 1.00 72.56 92 MET A CA 1
ATOM 669 C C . MET A 1 92 ? -12.859 -3.570 -26.026 1.00 72.56 92 MET A C 1
ATOM 671 O O . MET A 1 92 ? -12.709 -2.368 -26.271 1.00 72.56 92 MET A O 1
ATOM 675 N N . ASP A 1 93 ? -13.911 -4.048 -25.354 1.00 75.25 93 ASP A N 1
ATOM 676 C CA . ASP A 1 93 ? -14.902 -3.172 -24.725 1.00 75.25 93 ASP A CA 1
ATOM 677 C C . ASP A 1 93 ? -14.231 -2.348 -23.619 1.00 75.25 93 ASP A C 1
ATOM 679 O O . ASP A 1 93 ? -13.699 -2.869 -22.643 1.00 75.25 93 ASP A O 1
ATOM 683 N N . LEU A 1 94 ? -14.252 -1.024 -23.760 1.00 71.69 94 LEU A N 1
ATOM 684 C CA . LEU A 1 94 ? -13.671 -0.128 -22.765 1.00 71.69 94 LEU A CA 1
ATOM 685 C C . LEU A 1 94 ? -14.516 -0.082 -21.483 1.00 71.69 94 LEU A C 1
ATOM 687 O O . LEU A 1 94 ? -14.094 0.520 -20.496 1.00 71.69 94 LEU A O 1
ATOM 691 N N . GLY A 1 95 ? -15.750 -0.601 -21.501 1.00 74.69 95 GLY A N 1
ATOM 692 C CA . GLY A 1 95 ? -16.714 -0.418 -20.416 1.00 74.69 95 GLY A CA 1
ATOM 693 C C . GLY A 1 95 ? -17.050 1.061 -20.197 1.00 74.69 95 GLY A C 1
ATOM 694 O O . GLY A 1 95 ? -17.480 1.471 -19.115 1.00 74.69 95 GLY A O 1
ATOM 695 N N . LEU A 1 96 ? -16.815 1.903 -21.208 1.00 76.50 96 LEU A N 1
ATOM 696 C CA . LEU A 1 96 ? -16.999 3.347 -21.162 1.00 76.50 96 LEU A CA 1
ATOM 697 C C . LEU A 1 96 ? -18.127 3.768 -22.096 1.00 76.50 96 LEU A C 1
ATOM 699 O O . LEU A 1 96 ? -18.270 3.271 -23.208 1.00 76.50 96 LEU A O 1
ATOM 703 N N . CYS A 1 97 ? -18.897 4.770 -21.672 1.00 81.50 97 CYS A N 1
ATOM 704 C CA . CYS A 1 97 ? -19.804 5.446 -22.588 1.00 81.50 97 CYS A CA 1
ATOM 705 C C . CYS A 1 97 ? -19.006 6.286 -23.595 1.00 81.50 97 CYS A C 1
ATOM 707 O O . CYS A 1 97 ? -17.908 6.760 -23.287 1.00 81.50 97 CYS A O 1
ATOM 709 N N . ARG A 1 98 ? -19.610 6.586 -24.750 1.00 78.31 98 ARG A N 1
ATOM 710 C CA . ARG A 1 98 ? -19.024 7.420 -25.815 1.00 78.31 98 ARG A CA 1
ATOM 711 C C . ARG A 1 98 ? -18.284 8.660 -25.343 1.00 78.31 98 ARG A C 1
ATOM 713 O O . ARG A 1 98 ? -17.196 8.971 -25.819 1.00 78.31 98 ARG A O 1
ATOM 720 N N . ARG A 1 99 ? -18.874 9.377 -24.386 1.00 77.94 99 ARG A N 1
ATOM 721 C CA . ARG A 1 99 ? -18.280 10.593 -23.826 1.00 77.94 99 ARG A CA 1
ATOM 722 C C . ARG A 1 99 ? -16.991 10.292 -23.059 1.00 77.94 99 ARG A C 1
ATOM 724 O O . ARG A 1 99 ? -16.005 10.996 -23.238 1.00 77.94 99 ARG A O 1
ATOM 731 N N . CYS A 1 100 ? -16.997 9.260 -22.221 1.00 74.00 100 CYS A N 1
ATOM 732 C CA . CYS A 1 100 ? -15.832 8.863 -21.434 1.00 74.00 100 CYS A CA 1
ATOM 733 C C . CYS A 1 100 ? -14.733 8.236 -22.305 1.00 74.00 100 CYS A C 1
ATOM 735 O O . CYS A 1 100 ? -13.561 8.519 -22.072 1.00 74.00 100 CYS A O 1
ATOM 737 N N . ALA A 1 101 ? -15.091 7.459 -23.330 1.00 71.31 101 ALA A N 1
ATOM 738 C CA . ALA A 1 101 ? -14.137 6.898 -24.291 1.00 71.31 101 ALA A CA 1
ATOM 739 C C . ALA A 1 101 ? -13.456 7.988 -25.141 1.00 71.31 101 ALA A C 1
ATOM 741 O O . ALA A 1 101 ? -12.237 7.998 -25.308 1.00 71.31 101 ALA A O 1
ATOM 742 N N . ALA A 1 102 ? -14.225 8.976 -25.616 1.00 71.62 102 ALA A N 1
ATOM 743 C CA . ALA A 1 102 ? -13.676 10.118 -26.347 1.00 71.62 102 ALA A CA 1
ATOM 744 C C . ALA A 1 102 ? -12.734 10.965 -25.471 1.00 71.62 102 ALA A C 1
ATOM 746 O O . ALA A 1 102 ? -11.671 11.385 -25.932 1.00 71.62 102 ALA A O 1
ATOM 747 N N . ALA A 1 103 ? -13.086 11.173 -24.196 1.00 69.38 103 ALA A N 1
ATOM 748 C CA . ALA A 1 103 ? -12.250 11.900 -23.239 1.00 69.38 103 ALA A CA 1
ATOM 749 C C . ALA A 1 103 ? -10.931 11.171 -22.913 1.00 69.38 103 ALA A C 1
ATOM 751 O O . ALA A 1 103 ? -9.920 11.819 -22.644 1.00 69.38 103 ALA A O 1
ATOM 752 N N . THR A 1 104 ? -10.925 9.836 -22.987 1.00 60.59 104 THR A N 1
ATOM 753 C CA . THR A 1 104 ? -9.753 8.966 -22.769 1.00 60.59 104 THR A CA 1
ATOM 754 C C . THR A 1 104 ? -9.006 8.628 -24.065 1.00 60.59 104 THR A C 1
ATOM 756 O O . THR A 1 104 ? -8.124 7.774 -24.080 1.00 60.59 104 THR A O 1
ATOM 759 N N . SER A 1 105 ? -9.287 9.343 -25.164 1.00 58.62 105 SER A N 1
ATOM 760 C CA . SER A 1 105 ? -8.627 9.193 -26.472 1.00 58.62 105 SER A CA 1
ATOM 761 C C . SER A 1 105 ? -8.746 7.811 -27.131 1.00 58.62 105 SER A C 1
ATOM 763 O O . SER A 1 105 ? -7.947 7.492 -28.007 1.00 58.62 105 SER A O 1
ATOM 765 N N . MET A 1 106 ? -9.769 7.022 -26.775 1.00 56.81 106 MET A N 1
ATOM 766 C CA . MET A 1 106 ? -10.059 5.700 -27.365 1.00 56.81 106 MET A CA 1
ATOM 767 C C . MET A 1 106 ? -8.946 4.646 -27.185 1.00 56.81 106 MET A C 1
ATOM 769 O O . MET A 1 106 ? -8.946 3.636 -27.893 1.00 56.81 106 MET A O 1
ATOM 773 N N . GLN A 1 107 ? -7.988 4.854 -26.277 1.00 58.50 107 GLN A N 1
ATOM 774 C CA . GLN A 1 107 ? -6.928 3.877 -26.005 1.00 58.50 107 GLN A CA 1
ATOM 775 C C . GLN A 1 107 ? -7.315 3.003 -24.809 1.00 58.50 107 GLN A C 1
ATOM 777 O O . GLN A 1 107 ? -7.541 3.531 -23.721 1.00 58.50 107 GLN A O 1
ATOM 782 N N . CYS A 1 108 ? -7.394 1.680 -25.022 1.00 74.62 108 CYS A N 1
ATOM 783 C CA . CYS A 1 108 ? -7.527 0.707 -23.936 1.00 74.62 108 CYS A CA 1
ATOM 784 C C . CYS A 1 108 ? -6.266 0.753 -23.062 1.00 74.62 108 CYS A C 1
ATOM 786 O O . CYS A 1 108 ? -5.162 0.995 -23.566 1.00 74.62 108 CYS A O 1
ATOM 788 N N . GLU A 1 109 ? -6.431 0.543 -21.754 1.00 75.44 109 GLU A N 1
ATOM 789 C CA . GLU A 1 109 ? -5.319 0.499 -20.793 1.00 75.44 109 GLU A CA 1
ATOM 790 C C . GLU A 1 109 ? -4.264 -0.535 -21.215 1.00 75.44 109 GLU A C 1
ATOM 792 O O . GLU A 1 109 ? -3.064 -0.298 -21.095 1.00 75.44 109 GLU A O 1
ATOM 797 N N . GLU A 1 110 ? -4.712 -1.610 -21.852 1.00 74.50 110 GLU A N 1
ATOM 798 C CA . GLU A 1 110 ? -3.879 -2.662 -22.418 1.00 74.50 110 GLU A CA 1
ATOM 799 C C . GLU A 1 110 ? -3.011 -2.207 -23.593 1.00 74.50 110 GLU A C 1
ATOM 801 O O . GLU A 1 110 ? -1.806 -2.450 -23.605 1.00 74.50 110 GLU A O 1
ATOM 806 N N . CYS A 1 111 ? -3.576 -1.476 -24.562 1.00 78.06 111 CYS A N 1
ATOM 807 C CA . CYS A 1 111 ? -2.787 -0.888 -25.649 1.00 78.06 111 CYS A CA 1
ATOM 808 C C . CYS A 1 111 ? -1.739 0.081 -25.103 1.00 78.06 111 CYS A C 1
ATOM 810 O O . CYS A 1 111 ? -0.627 0.152 -25.629 1.00 78.06 111 CYS A O 1
ATOM 812 N N . ALA A 1 112 ? -2.086 0.839 -24.058 1.00 81.69 112 ALA A N 1
ATOM 813 C CA . ALA A 1 112 ? -1.142 1.735 -23.408 1.00 81.69 112 ALA A CA 1
ATOM 814 C C . ALA A 1 112 ? -0.015 0.955 -22.717 1.00 81.69 112 ALA A C 1
ATOM 816 O O . ALA A 1 112 ? 1.138 1.381 -22.784 1.00 81.69 112 ALA A O 1
ATOM 817 N N . LEU A 1 113 ? -0.337 -0.182 -22.101 1.00 83.38 113 LEU A N 1
ATOM 818 C CA . LEU A 1 113 ? 0.617 -1.040 -21.415 1.00 83.38 113 LEU A CA 1
ATOM 819 C C . LEU A 1 113 ? 1.559 -1.743 -22.405 1.00 83.38 113 LEU A C 1
ATOM 821 O O . LEU A 1 113 ? 2.774 -1.632 -22.250 1.00 83.38 113 LEU A O 1
ATOM 825 N N . LYS A 1 114 ? 1.035 -2.337 -23.484 1.00 83.56 114 LYS A N 1
ATOM 826 C CA . LYS A 1 114 ? 1.844 -2.932 -24.562 1.00 83.56 114 LYS A CA 1
ATOM 827 C C . LYS A 1 114 ? 2.773 -1.906 -25.214 1.00 83.56 114 LYS A C 1
ATOM 829 O O . LYS A 1 114 ? 3.976 -2.127 -25.322 1.00 83.56 114 LYS A O 1
ATOM 834 N N . ALA A 1 115 ? 2.242 -0.735 -25.574 1.00 85.00 115 ALA A N 1
ATOM 835 C CA . ALA A 1 115 ? 3.046 0.338 -26.154 1.00 85.00 115 ALA A CA 1
ATOM 836 C C . ALA A 1 115 ? 4.110 0.877 -25.180 1.00 85.00 115 ALA A C 1
ATOM 838 O O . ALA A 1 115 ? 5.172 1.318 -25.621 1.00 85.00 115 ALA A O 1
ATOM 839 N N . ALA A 1 116 ? 3.835 0.875 -23.871 1.00 88.19 116 ALA A N 1
ATOM 840 C CA . ALA A 1 116 ? 4.814 1.243 -22.855 1.00 88.19 116 ALA A CA 1
ATOM 841 C C . ALA A 1 116 ? 5.917 0.185 -22.728 1.00 88.19 116 ALA A C 1
ATOM 843 O O . ALA A 1 116 ? 7.085 0.566 -22.688 1.00 88.19 116 ALA A O 1
ATOM 844 N N . ASN A 1 117 ? 5.570 -1.106 -22.739 1.00 89.12 117 ASN A N 1
ATOM 845 C CA . ASN A 1 117 ? 6.543 -2.196 -22.693 1.00 89.12 117 ASN A CA 1
ATOM 846 C C . ASN A 1 117 ? 7.490 -2.147 -23.904 1.00 89.12 117 ASN A C 1
ATOM 848 O O . ASN A 1 117 ? 8.705 -2.107 -23.735 1.00 89.12 117 ASN A O 1
ATOM 852 N N . GLU A 1 118 ? 6.952 -2.000 -25.120 1.00 89.00 118 GLU A N 1
ATOM 853 C CA . GLU A 1 118 ? 7.764 -1.849 -26.338 1.00 89.00 118 GLU A CA 1
ATOM 854 C C . GLU A 1 118 ? 8.677 -0.611 -26.296 1.00 89.00 118 GLU A C 1
ATOM 856 O O . GLU A 1 118 ? 9.806 -0.642 -26.784 1.00 89.00 118 GLU A O 1
ATOM 861 N N . GLN A 1 119 ? 8.203 0.508 -25.735 1.00 91.00 119 GLN A N 1
ATOM 862 C CA . GLN A 1 119 ? 9.020 1.717 -25.586 1.00 91.00 119 GLN A CA 1
ATOM 863 C C . GLN A 1 119 ? 10.144 1.531 -24.570 1.00 91.00 119 GLN A C 1
ATOM 865 O O . GLN A 1 119 ? 11.237 2.044 -24.801 1.00 91.00 119 GLN A O 1
ATOM 870 N N . LEU A 1 120 ? 9.879 0.834 -23.464 1.00 91.94 120 LEU A N 1
ATOM 871 C CA . LEU A 1 120 ? 10.879 0.557 -22.439 1.00 91.94 120 LEU A CA 1
ATOM 872 C C . LEU A 1 120 ? 11.919 -0.446 -22.929 1.00 91.94 120 LEU A C 1
ATOM 874 O O . LEU A 1 120 ? 13.096 -0.172 -22.755 1.00 91.94 120 LEU A O 1
ATOM 878 N N . SER A 1 121 ? 11.512 -1.510 -23.623 1.00 92.81 121 SER A N 1
ATOM 879 C CA . SER A 1 121 ? 12.437 -2.455 -24.264 1.00 92.81 121 SER A CA 1
ATOM 880 C C . SER A 1 121 ? 13.368 -1.738 -25.253 1.00 92.81 121 SER A C 1
ATOM 882 O O . SER A 1 121 ? 14.584 -1.834 -25.144 1.00 92.81 121 SER A O 1
ATOM 884 N N . ARG A 1 122 ? 12.837 -0.876 -26.133 1.00 93.25 122 ARG A N 1
ATOM 885 C CA . ARG A 1 122 ? 13.697 -0.070 -27.023 1.00 93.25 122 ARG A CA 1
ATOM 886 C C . ARG A 1 122 ? 14.603 0.903 -26.266 1.00 93.25 122 ARG A C 1
ATOM 888 O O . ARG A 1 122 ? 15.696 1.208 -26.736 1.00 93.25 122 ARG A O 1
ATOM 895 N N . ALA A 1 123 ? 14.130 1.474 -25.158 1.00 92.75 123 ALA A N 1
ATOM 896 C CA . ALA A 1 123 ? 14.929 2.388 -24.344 1.00 92.75 123 ALA A CA 1
ATOM 897 C C . ALA A 1 123 ? 16.070 1.653 -23.627 1.00 92.75 123 ALA A C 1
ATOM 899 O O . ALA A 1 123 ? 17.169 2.197 -23.548 1.00 92.75 123 ALA A O 1
ATOM 900 N N . GLU A 1 124 ? 15.809 0.434 -23.158 1.00 94.25 124 GLU A N 1
ATOM 901 C CA . GLU A 1 124 ? 16.782 -0.492 -22.584 1.00 94.25 124 GLU A CA 1
ATOM 902 C C . GLU A 1 124 ? 17.879 -0.817 -23.606 1.00 94.25 124 GLU A C 1
ATOM 904 O O . GLU A 1 124 ? 19.039 -0.498 -23.353 1.00 94.25 124 GLU A O 1
ATOM 909 N N . ASP A 1 125 ? 17.508 -1.290 -24.803 1.00 95.06 125 ASP A N 1
ATOM 910 C CA . ASP A 1 125 ? 18.450 -1.620 -25.885 1.00 95.06 125 ASP A CA 1
ATOM 911 C C . ASP A 1 125 ? 19.333 -0.427 -26.278 1.00 95.06 125 ASP A C 1
ATOM 913 O O . ASP A 1 125 ? 20.547 -0.546 -26.451 1.00 95.06 125 ASP A O 1
ATOM 917 N N . LEU A 1 126 ? 18.729 0.758 -26.434 1.00 95.19 126 LEU A N 1
ATOM 918 C CA . LEU A 1 126 ? 19.459 1.972 -26.802 1.00 95.19 126 LEU A CA 1
ATOM 919 C C . LEU A 1 126 ? 20.409 2.432 -25.693 1.00 95.19 126 LEU A C 1
ATOM 921 O O . LEU A 1 126 ? 21.504 2.919 -25.992 1.00 95.19 126 LEU A O 1
ATOM 925 N N . ALA A 1 127 ? 19.993 2.316 -24.430 1.00 93.19 127 ALA A N 1
ATOM 926 C CA . ALA A 1 127 ? 20.821 2.660 -23.284 1.00 93.19 127 ALA A CA 1
ATOM 927 C C . ALA A 1 127 ? 22.002 1.693 -23.149 1.00 93.19 127 ALA A C 1
ATOM 929 O O . ALA A 1 127 ? 23.133 2.159 -22.996 1.00 93.19 127 ALA A O 1
ATOM 930 N N . ASP A 1 128 ? 21.762 0.388 -23.285 1.00 94.56 128 ASP A N 1
ATOM 931 C CA . ASP A 1 128 ? 22.801 -0.641 -23.222 1.00 94.56 128 ASP A CA 1
ATOM 932 C C . ASP A 1 128 ? 23.810 -0.496 -24.370 1.00 94.56 128 ASP A C 1
ATOM 934 O O . ASP A 1 128 ? 25.013 -0.370 -24.132 1.00 94.56 128 ASP A O 1
ATOM 938 N N . ALA A 1 129 ? 23.330 -0.337 -25.610 1.00 95.50 129 ALA A N 1
ATOM 939 C CA . ALA A 1 129 ? 24.184 -0.098 -26.777 1.00 95.50 129 ALA A CA 1
ATOM 940 C C . ALA A 1 129 ? 25.033 1.183 -26.655 1.00 95.50 129 ALA A C 1
ATOM 942 O O . ALA A 1 129 ? 26.113 1.281 -27.240 1.00 95.50 129 ALA A O 1
ATOM 943 N N . SER A 1 130 ? 24.555 2.167 -25.889 1.00 94.88 130 SER A N 1
ATOM 944 C CA . SER A 1 130 ? 25.274 3.416 -25.611 1.00 94.88 130 SER A CA 1
ATOM 945 C C . SER A 1 130 ? 26.181 3.338 -24.373 1.00 94.88 130 SER A C 1
ATOM 947 O O . SER A 1 130 ? 26.868 4.311 -24.061 1.00 94.88 130 SER A O 1
ATOM 949 N N . GLY A 1 131 ? 26.193 2.209 -23.656 1.00 94.50 131 GLY A N 1
ATOM 950 C CA . GLY A 1 131 ? 26.959 2.006 -22.425 1.00 94.50 131 GLY A CA 1
ATOM 951 C C . GLY A 1 131 ? 26.373 2.686 -21.179 1.00 94.50 131 GLY A C 1
ATOM 952 O O . GLY A 1 131 ? 27.064 2.787 -20.164 1.00 94.50 131 GLY A O 1
ATOM 953 N N . TYR A 1 132 ? 25.120 3.154 -21.223 1.00 94.62 132 TYR A N 1
ATOM 954 C CA . TYR A 1 132 ? 24.424 3.787 -20.097 1.00 94.62 132 TYR A CA 1
ATOM 955 C C . TYR A 1 132 ? 23.728 2.744 -19.213 1.00 94.62 132 TYR A C 1
ATOM 957 O O . TYR A 1 132 ? 22.501 2.629 -19.213 1.00 94.62 132 TYR A O 1
ATOM 965 N N . LYS A 1 133 ? 24.518 2.006 -18.424 1.00 95.38 133 LYS A N 1
ATOM 966 C CA . LYS A 1 133 ? 24.033 0.905 -17.572 1.00 95.38 133 LYS A CA 1
ATOM 967 C C . LYS A 1 133 ? 22.882 1.305 -16.648 1.00 95.38 133 LYS A C 1
ATOM 969 O O . LYS A 1 133 ? 21.850 0.644 -16.675 1.00 95.38 133 LYS A O 1
ATOM 974 N N . ALA A 1 134 ? 23.000 2.411 -15.905 1.00 93.75 134 ALA A N 1
ATOM 975 C CA . ALA A 1 134 ? 21.914 2.911 -15.056 1.00 93.75 134 ALA A CA 1
ATOM 976 C C . ALA A 1 134 ? 20.592 3.116 -15.807 1.00 93.75 134 ALA A C 1
ATOM 978 O O . ALA A 1 134 ? 19.529 2.772 -15.295 1.00 93.75 134 ALA A O 1
ATOM 979 N N . ALA A 1 135 ? 20.639 3.676 -17.018 1.00 94.50 135 ALA A N 1
ATOM 980 C CA . ALA A 1 135 ? 19.434 3.922 -17.802 1.00 94.50 135 ALA A CA 1
ATOM 981 C C . ALA A 1 135 ? 18.815 2.614 -18.319 1.00 94.50 135 ALA A C 1
ATOM 983 O O . ALA A 1 135 ? 17.593 2.479 -18.277 1.00 94.50 135 ALA A O 1
ATOM 984 N N . ALA A 1 136 ? 19.644 1.653 -18.740 1.00 95.75 136 ALA A N 1
ATOM 985 C CA . ALA A 1 136 ? 19.189 0.324 -19.143 1.00 95.75 136 ALA A CA 1
ATOM 986 C C . ALA A 1 136 ? 18.518 -0.409 -17.969 1.00 95.75 136 ALA A C 1
ATOM 988 O O . ALA A 1 136 ? 17.372 -0.832 -18.083 1.00 95.75 136 ALA A O 1
ATOM 989 N N . ALA A 1 137 ? 19.159 -0.432 -16.797 1.00 96.75 137 ALA A N 1
ATOM 990 C CA . ALA A 1 137 ? 18.601 -1.043 -15.593 1.00 96.75 137 ALA A CA 1
ATOM 991 C C . ALA A 1 137 ? 17.281 -0.387 -15.155 1.00 96.75 137 ALA A C 1
ATOM 993 O O . ALA A 1 137 ? 16.327 -1.072 -14.797 1.00 96.75 137 ALA A O 1
ATOM 994 N N . LEU A 1 138 ? 17.178 0.945 -15.206 1.00 95.62 138 LEU A N 1
ATOM 995 C CA . LEU A 1 138 ? 15.926 1.641 -14.893 1.00 95.62 138 LEU A CA 1
ATOM 996 C C . LEU A 1 138 ? 14.809 1.308 -15.892 1.00 95.62 138 LEU A C 1
ATOM 998 O O . LEU A 1 138 ? 13.648 1.207 -15.487 1.00 95.62 138 LEU A O 1
ATOM 1002 N N . ALA A 1 139 ? 15.136 1.137 -17.176 1.00 95.50 139 ALA A N 1
ATOM 1003 C CA . ALA A 1 139 ? 14.178 0.703 -18.187 1.00 95.50 139 ALA A CA 1
ATOM 1004 C C . ALA A 1 139 ? 13.702 -0.733 -17.918 1.00 95.50 139 ALA A C 1
ATOM 1006 O O . ALA A 1 139 ? 12.492 -0.951 -17.858 1.00 95.50 139 ALA A O 1
ATOM 1007 N N . GLN A 1 140 ? 14.628 -1.654 -17.634 1.00 95.88 140 GLN A N 1
ATOM 1008 C CA . GLN A 1 140 ? 14.337 -3.039 -17.258 1.00 95.88 140 GLN A CA 1
ATOM 1009 C C . GLN A 1 140 ? 13.449 -3.114 -16.006 1.00 95.88 140 GLN A C 1
ATOM 1011 O O . GLN A 1 140 ? 12.368 -3.689 -16.034 1.00 95.88 140 GLN A O 1
ATOM 1016 N N . ALA A 1 141 ? 13.819 -2.438 -14.915 1.00 96.00 141 ALA A N 1
ATOM 1017 C CA . ALA A 1 141 ? 12.998 -2.405 -13.702 1.00 96.00 141 ALA A CA 1
ATOM 1018 C C . ALA A 1 141 ? 11.603 -1.801 -13.954 1.00 96.00 141 ALA A C 1
ATOM 1020 O O . ALA A 1 141 ? 10.615 -2.211 -13.344 1.00 96.00 141 ALA A O 1
ATOM 1021 N N . SER A 1 142 ? 11.501 -0.817 -14.855 1.00 95.25 142 SER A N 1
ATOM 1022 C CA . SER A 1 142 ? 10.217 -0.213 -15.226 1.00 95.25 142 SER A CA 1
ATOM 1023 C C . SER A 1 142 ? 9.315 -1.183 -15.990 1.00 95.25 142 SER A C 1
ATOM 1025 O O . SER A 1 142 ? 8.098 -1.107 -15.815 1.00 95.25 142 SER A O 1
ATOM 1027 N N . ARG A 1 143 ? 9.880 -2.087 -16.805 1.00 94.19 143 ARG A N 1
ATOM 1028 C CA . ARG A 1 143 ? 9.132 -3.182 -17.446 1.00 94.19 143 ARG A CA 1
ATOM 1029 C C . ARG A 1 143 ? 8.569 -4.125 -16.385 1.00 94.19 143 ARG A C 1
ATOM 1031 O O . ARG A 1 143 ? 7.361 -4.356 -16.385 1.00 94.19 143 ARG A O 1
ATOM 1038 N N . GLY A 1 144 ? 9.364 -4.466 -15.372 1.00 93.75 144 GLY A N 1
ATOM 1039 C CA . GLY A 1 144 ? 8.904 -5.285 -14.252 1.00 93.75 144 GLY A CA 1
ATOM 1040 C C . GLY A 1 14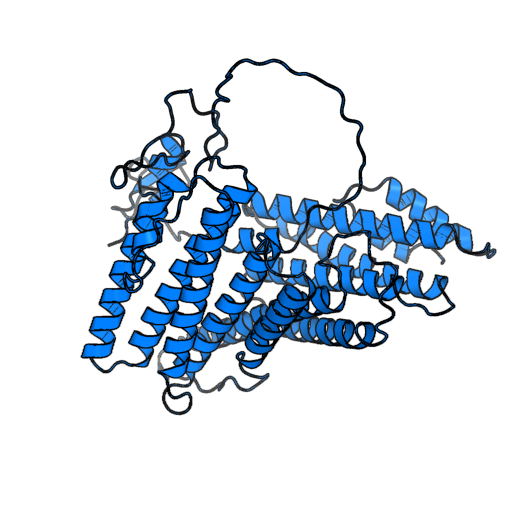4 ? 7.716 -4.652 -13.524 1.00 93.75 144 GLY A C 1
ATOM 1041 O O . GLY A 1 144 ? 6.734 -5.320 -13.207 1.00 93.75 144 GLY A O 1
ATOM 1042 N N . HIS A 1 145 ? 7.717 -3.328 -13.343 1.00 92.88 145 HIS A N 1
ATOM 1043 C CA . HIS A 1 145 ? 6.548 -2.624 -12.806 1.00 92.88 145 HIS A CA 1
ATOM 1044 C C . HIS A 1 145 ? 5.321 -2.645 -13.726 1.00 92.88 145 HIS A C 1
ATOM 1046 O O . HIS A 1 145 ? 4.205 -2.591 -13.213 1.00 92.88 145 HIS A O 1
ATOM 1052 N N . LEU A 1 146 ? 5.476 -2.702 -15.053 1.00 91.12 146 LEU A N 1
ATOM 1053 C CA . LEU A 1 146 ? 4.335 -2.905 -15.952 1.00 91.12 146 LEU A CA 1
ATOM 1054 C C . LEU A 1 146 ? 3.722 -4.294 -15.754 1.00 91.12 146 LEU A C 1
ATOM 1056 O O . LEU A 1 146 ? 2.498 -4.386 -15.685 1.00 91.12 146 LEU A O 1
ATOM 1060 N N . CYS A 1 147 ? 4.543 -5.333 -15.578 1.00 92.25 147 CYS A N 1
ATOM 1061 C CA . CYS A 1 147 ? 4.073 -6.681 -15.238 1.00 92.25 147 CYS A CA 1
ATOM 1062 C C . CYS A 1 147 ? 3.323 -6.684 -13.898 1.00 92.25 147 CYS A C 1
ATOM 1064 O O . CYS A 1 147 ? 2.221 -7.220 -13.798 1.00 92.25 147 CYS A O 1
ATOM 1066 N N . ALA A 1 148 ? 3.867 -5.990 -12.893 1.00 92.25 148 ALA A N 1
ATOM 1067 C CA . ALA A 1 148 ? 3.218 -5.806 -11.597 1.00 92.25 148 ALA A CA 1
ATOM 1068 C C . ALA A 1 148 ? 1.835 -5.138 -11.743 1.00 92.25 148 ALA A C 1
ATOM 1070 O O . ALA A 1 148 ? 0.839 -5.636 -11.227 1.00 92.25 148 ALA A O 1
ATOM 1071 N N . LEU A 1 149 ? 1.759 -4.042 -12.504 1.00 90.06 149 LEU A N 1
ATOM 1072 C CA . LEU A 1 149 ? 0.509 -3.318 -12.746 1.00 90.06 149 LEU A CA 1
ATOM 1073 C C . LEU A 1 149 ? -0.523 -4.166 -13.494 1.00 90.06 149 LEU A C 1
ATOM 1075 O O . LEU A 1 149 ? -1.706 -4.092 -13.176 1.00 90.06 149 LEU A O 1
ATOM 1079 N N . ALA A 1 150 ? -0.089 -4.969 -14.467 1.00 90.12 150 ALA A N 1
ATOM 1080 C CA . ALA A 1 150 ? -0.969 -5.909 -15.151 1.00 90.12 150 ALA A CA 1
ATOM 1081 C C . ALA A 1 150 ? -1.545 -6.936 -14.163 1.00 90.12 150 ALA A C 1
ATOM 1083 O O . ALA A 1 150 ? -2.747 -7.185 -14.171 1.00 90.12 150 ALA A O 1
ATOM 1084 N N . ALA A 1 151 ? -0.721 -7.465 -13.253 1.00 91.00 151 ALA A N 1
ATOM 1085 C CA . ALA A 1 151 ? -1.183 -8.382 -12.215 1.00 91.00 151 ALA A CA 1
ATOM 1086 C C . ALA A 1 151 ? -2.219 -7.729 -11.281 1.00 91.00 151 ALA A C 1
ATOM 1088 O O . ALA A 1 151 ? -3.238 -8.348 -10.977 1.00 91.00 151 ALA A O 1
ATOM 1089 N N . ASP A 1 152 ? -2.009 -6.471 -10.878 1.00 89.75 152 ASP A N 1
ATOM 1090 C CA . ASP A 1 152 ? -2.964 -5.720 -10.045 1.00 89.75 152 ASP A CA 1
ATOM 1091 C C . ASP A 1 152 ? -4.308 -5.521 -10.751 1.00 89.75 152 ASP A C 1
ATOM 1093 O O . ASP A 1 152 ? -5.366 -5.687 -10.145 1.00 89.75 152 ASP A O 1
ATOM 1097 N N . TRP A 1 153 ? -4.288 -5.229 -12.053 1.00 86.25 153 TRP A N 1
ATOM 1098 C CA . TRP A 1 153 ? -5.512 -5.085 -12.842 1.00 86.25 153 TRP A CA 1
ATOM 1099 C C . TRP A 1 153 ? -6.336 -6.368 -12.884 1.00 86.25 153 TRP A C 1
ATOM 1101 O O . TRP A 1 153 ? -7.559 -6.306 -12.738 1.00 86.25 153 TRP A O 1
ATOM 1111 N N . ILE A 1 154 ? -5.678 -7.521 -13.028 1.00 86.88 154 ILE A N 1
ATOM 1112 C CA . ILE A 1 154 ? -6.340 -8.829 -13.011 1.00 86.88 154 ILE A CA 1
ATOM 1113 C C . ILE A 1 154 ? -6.934 -9.096 -11.625 1.00 86.88 154 ILE A C 1
ATOM 1115 O O . ILE A 1 154 ? -8.101 -9.476 -11.520 1.00 86.88 154 ILE A O 1
ATOM 1119 N N . VAL A 1 155 ? -6.179 -8.842 -10.549 1.00 87.94 155 VAL A N 1
ATOM 1120 C CA . VAL A 1 155 ? -6.676 -8.976 -9.168 1.00 87.94 155 VAL A CA 1
ATOM 1121 C C . VAL A 1 155 ? -7.919 -8.111 -8.955 1.00 87.94 155 VAL A C 1
ATOM 1123 O O . VAL A 1 155 ? -8.933 -8.588 -8.441 1.00 87.94 155 VAL A O 1
ATOM 1126 N N . ASP A 1 156 ? -7.888 -6.858 -9.400 1.00 84.19 156 ASP A N 1
ATOM 1127 C CA . ASP A 1 156 ? -9.020 -5.939 -9.304 1.00 84.19 156 ASP A CA 1
ATOM 1128 C C . ASP A 1 156 ? -10.217 -6.357 -10.165 1.00 84.19 156 ASP A C 1
ATOM 1130 O O . ASP A 1 156 ? -11.372 -6.123 -9.787 1.00 84.19 156 ASP A O 1
ATOM 1134 N N . ALA A 1 157 ? -9.984 -6.953 -11.335 1.00 82.38 157 ALA A N 1
ATOM 1135 C CA . ALA A 1 157 ? -11.039 -7.518 -12.172 1.00 82.38 157 ALA A CA 1
ATOM 1136 C C . ALA A 1 157 ? -11.725 -8.695 -11.459 1.00 82.38 157 ALA A C 1
ATOM 1138 O O . ALA A 1 157 ? -12.950 -8.684 -11.295 1.00 82.38 157 ALA A O 1
ATOM 1139 N N . VAL A 1 158 ? -10.938 -9.635 -10.924 1.00 84.31 158 VAL A N 1
ATOM 1140 C CA . VAL A 1 158 ? -11.427 -10.789 -10.151 1.00 84.31 158 VAL A CA 1
ATOM 1141 C C . VAL A 1 158 ? -12.229 -10.332 -8.931 1.00 84.31 158 VAL A C 1
ATOM 1143 O O . VAL A 1 158 ? -13.345 -10.800 -8.705 1.00 84.31 158 VAL A O 1
ATOM 1146 N N . ARG A 1 159 ? -11.726 -9.355 -8.165 1.00 83.00 159 ARG A N 1
ATOM 1147 C CA . ARG A 1 159 ? -12.415 -8.822 -6.973 1.00 83.00 159 ARG A CA 1
ATOM 1148 C C . ARG A 1 159 ? -13.747 -8.150 -7.287 1.00 83.00 159 ARG A C 1
ATOM 1150 O O . ARG A 1 159 ? -14.633 -8.122 -6.434 1.00 83.00 159 ARG A O 1
ATOM 1157 N N . ARG A 1 160 ? -13.892 -7.587 -8.487 1.00 80.12 160 ARG A N 1
ATOM 1158 C CA . ARG A 1 160 ? -15.147 -6.988 -8.961 1.00 80.12 160 ARG A CA 1
ATOM 1159 C C . ARG A 1 160 ? -16.125 -8.019 -9.525 1.00 80.12 160 ARG A C 1
ATOM 1161 O O . ARG A 1 160 ? -17.231 -7.632 -9.891 1.00 80.12 160 ARG A O 1
ATOM 1168 N N . GLY A 1 161 ? -15.744 -9.297 -9.575 1.00 79.31 161 GLY A N 1
ATOM 1169 C CA . GLY A 1 161 ? -16.542 -10.349 -10.196 1.00 79.31 161 GLY A CA 1
ATOM 1170 C C . GLY A 1 161 ? -16.649 -10.180 -11.711 1.00 79.31 161 GLY A C 1
ATOM 1171 O O . GLY A 1 161 ? -17.657 -10.579 -12.287 1.00 79.31 161 GLY A O 1
ATOM 1172 N N . ALA A 1 162 ? -15.659 -9.548 -12.356 1.00 75.62 162 ALA A N 1
ATOM 1173 C CA . ALA A 1 162 ? -15.601 -9.515 -13.811 1.00 75.62 162 ALA A CA 1
ATOM 1174 C C . ALA A 1 162 ? -15.443 -10.955 -14.321 1.00 75.62 162 ALA A C 1
ATOM 1176 O O . ALA A 1 162 ? -14.546 -11.675 -13.886 1.00 75.62 162 ALA A O 1
ATOM 1177 N N . HIS A 1 163 ? -16.370 -11.382 -15.179 1.00 57.97 163 HIS A N 1
ATOM 1178 C CA . HIS A 1 163 ? -16.579 -12.798 -15.478 1.00 57.97 163 HIS A CA 1
ATOM 1179 C C . HIS A 1 163 ? -15.594 -13.398 -16.481 1.00 57.97 163 HIS A C 1
ATOM 1181 O O . HIS A 1 163 ? -15.598 -14.618 -16.621 1.00 57.97 163 HIS A O 1
ATOM 1187 N N . ASP A 1 164 ? -14.758 -12.595 -17.146 1.00 68.75 164 ASP A N 1
ATOM 1188 C CA . ASP A 1 164 ? -13.866 -13.132 -18.168 1.00 68.75 164 ASP A CA 1
ATOM 1189 C C . ASP A 1 164 ? -12.531 -12.367 -18.295 1.00 68.75 164 ASP A C 1
ATOM 1191 O O . ASP A 1 164 ? -12.455 -11.357 -18.994 1.00 68.75 164 ASP A O 1
ATOM 1195 N N . PRO A 1 165 ? -11.458 -12.818 -17.621 1.00 67.75 165 PRO A N 1
ATOM 1196 C CA . PRO A 1 165 ? -10.112 -12.292 -17.834 1.00 67.75 165 PRO A CA 1
ATOM 1197 C C . PRO A 1 165 ? -9.495 -12.751 -19.167 1.00 67.75 165 PRO A C 1
ATOM 1199 O O . PRO A 1 165 ? -8.399 -12.300 -19.500 1.00 67.75 165 PRO A O 1
ATOM 1202 N N . SER A 1 166 ? -10.162 -13.622 -19.943 1.00 69.19 166 SER A N 1
ATOM 1203 C CA . SER A 1 166 ? -9.625 -14.111 -21.219 1.00 69.19 166 SER A CA 1
ATOM 1204 C C . SER A 1 166 ? -9.503 -13.017 -22.278 1.00 69.19 166 SER A C 1
ATOM 1206 O O . SER A 1 166 ? -8.596 -13.082 -23.102 1.00 69.19 166 SER A O 1
ATOM 1208 N N . GLU A 1 167 ? -10.320 -11.958 -22.214 1.00 66.06 167 GLU A N 1
ATOM 1209 C CA . GLU A 1 167 ? -10.192 -10.819 -23.134 1.00 66.06 167 GLU A CA 1
ATOM 1210 C C . GLU A 1 167 ? -8.840 -10.097 -22.985 1.00 66.06 167 GLU A C 1
ATOM 1212 O O . GLU A 1 167 ? -8.375 -9.457 -23.924 1.00 66.06 167 GLU A O 1
ATOM 1217 N N . GLN A 1 168 ? -8.190 -10.237 -21.825 1.00 70.12 168 GLN A N 1
ATOM 1218 C CA . GLN A 1 168 ? -6.927 -9.576 -21.478 1.00 70.12 168 GLN A CA 1
ATOM 1219 C C . GLN A 1 168 ? -5.704 -10.480 -21.725 1.00 70.12 168 GLN A C 1
ATOM 1221 O O . GLN A 1 168 ? -4.557 -10.042 -21.584 1.00 70.12 168 GLN A O 1
ATOM 1226 N N . ALA A 1 169 ? -5.940 -11.746 -22.095 1.00 70.81 169 ALA A N 1
ATOM 1227 C CA . ALA A 1 169 ? -4.934 -12.799 -22.189 1.00 70.81 169 ALA A CA 1
ATOM 1228 C C . ALA A 1 169 ? -3.793 -12.443 -23.145 1.00 70.81 169 ALA A C 1
ATOM 1230 O O . ALA A 1 169 ? -2.632 -12.545 -22.765 1.00 70.81 169 ALA A O 1
ATOM 1231 N N . ASP A 1 170 ? -4.120 -11.948 -24.341 1.00 68.50 170 ASP A N 1
ATOM 1232 C CA . ASP A 1 170 ? -3.142 -11.666 -25.398 1.00 68.50 170 ASP A CA 1
ATOM 1233 C C . ASP A 1 170 ? -2.119 -10.601 -24.979 1.00 68.50 170 ASP A C 1
ATOM 1235 O O . ASP A 1 170 ? -0.930 -10.679 -25.304 1.00 68.50 170 ASP A O 1
ATOM 1239 N N . VAL A 1 171 ? -2.566 -9.572 -24.252 1.00 69.19 171 VAL A N 1
ATOM 1240 C CA . VAL A 1 171 ? -1.674 -8.501 -23.792 1.00 69.19 171 VAL A CA 1
ATOM 1241 C C . VAL A 1 171 ? -0.838 -8.975 -22.617 1.00 69.19 171 VAL A C 1
ATOM 1243 O O . VAL A 1 171 ? 0.356 -8.682 -22.574 1.00 69.19 171 VAL A O 1
ATOM 1246 N N . ILE A 1 172 ? -1.429 -9.744 -21.710 1.00 75.94 172 ILE A N 1
ATOM 1247 C CA . ILE A 1 172 ? -0.717 -10.314 -20.571 1.00 75.94 172 ILE A CA 1
ATOM 1248 C C . ILE A 1 172 ? 0.342 -11.324 -21.031 1.00 75.94 172 ILE A C 1
ATOM 1250 O O . ILE A 1 172 ? 1.474 -11.270 -20.557 1.00 75.94 172 ILE A O 1
ATOM 1254 N N . GLN A 1 173 ? 0.016 -12.189 -21.991 1.00 77.75 173 GLN A N 1
ATOM 1255 C CA . GLN A 1 173 ? 0.956 -13.146 -22.571 1.00 77.75 173 GLN A CA 1
ATOM 1256 C C . GLN A 1 173 ? 2.119 -12.418 -23.245 1.00 77.75 173 GLN A C 1
ATOM 1258 O O . GLN A 1 173 ? 3.259 -12.807 -23.051 1.00 77.75 173 GLN A O 1
ATOM 1263 N N . SER A 1 174 ? 1.872 -11.282 -23.911 1.00 77.75 174 SER A N 1
ATOM 1264 C CA . SER A 1 174 ? 2.950 -10.469 -24.499 1.00 77.75 174 SER A CA 1
ATOM 1265 C C . SER A 1 174 ? 3.900 -9.800 -23.490 1.00 77.75 174 SER A C 1
ATOM 1267 O O . SER A 1 174 ? 4.929 -9.258 -23.894 1.00 77.75 174 SER A O 1
ATOM 1269 N N . LEU A 1 175 ? 3.555 -9.777 -22.196 1.00 78.62 175 LEU A N 1
ATOM 1270 C CA . LEU A 1 175 ? 4.444 -9.304 -21.125 1.00 78.62 175 LEU A CA 1
ATOM 1271 C C . LEU A 1 175 ? 5.307 -10.416 -20.537 1.00 78.62 175 LEU A C 1
ATOM 1273 O O . LEU A 1 175 ? 6.338 -10.118 -19.940 1.00 78.62 175 LEU A O 1
ATOM 1277 N N . LEU A 1 176 ? 4.870 -11.667 -20.663 1.00 83.00 176 LEU A N 1
ATOM 1278 C CA . LEU A 1 176 ? 5.647 -12.821 -20.248 1.00 83.00 176 LEU A CA 1
ATOM 1279 C C . LEU A 1 176 ? 6.592 -13.168 -21.401 1.00 83.00 176 LEU A C 1
ATOM 1281 O O . LEU A 1 176 ? 6.152 -13.410 -22.520 1.00 83.00 176 LEU A O 1
ATOM 1285 N N . GLU A 1 177 ? 7.898 -13.135 -21.153 1.00 69.88 177 GLU A N 1
ATOM 1286 C CA . GLU A 1 177 ? 8.881 -13.531 -22.162 1.00 69.88 177 GLU A CA 1
ATOM 1287 C C . GLU A 1 177 ? 8.689 -15.028 -22.497 1.00 69.88 177 GLU A C 1
ATOM 1289 O O . GLU A 1 177 ? 8.482 -15.849 -21.602 1.00 69.88 177 GLU A O 1
ATOM 1294 N N . GLU A 1 178 ? 8.695 -15.365 -23.793 1.00 60.06 178 GLU A N 1
ATOM 1295 C CA . GLU A 1 178 ? 8.263 -16.643 -24.402 1.00 60.06 178 GLU A CA 1
ATOM 1296 C C . GLU A 1 178 ? 9.163 -17.867 -24.073 1.00 60.06 178 GLU A C 1
ATOM 1298 O O . GLU A 1 178 ? 9.322 -18.765 -24.899 1.00 60.06 178 GLU A O 1
ATOM 1303 N N . GLU A 1 179 ? 9.818 -17.923 -22.909 1.00 55.47 179 GLU A N 1
ATOM 1304 C CA . GLU A 1 179 ? 10.910 -18.883 -22.668 1.00 55.47 179 GLU A CA 1
ATOM 1305 C C . GLU A 1 179 ? 10.496 -20.267 -22.132 1.00 55.47 179 GLU A C 1
ATOM 1307 O O . GLU A 1 179 ? 11.330 -21.172 -22.116 1.00 55.47 179 GLU A O 1
ATOM 1312 N N . GLU A 1 180 ? 9.236 -20.502 -21.753 1.00 56.44 180 GLU A N 1
ATOM 1313 C CA . GLU A 1 180 ? 8.801 -21.820 -21.260 1.00 56.44 180 GLU A CA 1
ATOM 1314 C C . GLU A 1 180 ? 7.700 -22.423 -22.132 1.00 56.44 180 GLU A C 1
ATOM 1316 O O . GLU A 1 180 ? 6.684 -21.777 -22.386 1.00 56.44 180 GLU A O 1
ATOM 1321 N N . GLU A 1 181 ? 7.931 -23.669 -22.577 1.00 58.00 181 GLU A N 1
ATOM 1322 C CA . GLU A 1 181 ? 6.994 -24.518 -23.323 1.00 58.00 181 GLU A CA 1
ATOM 1323 C C . GLU A 1 181 ? 5.577 -24.364 -22.753 1.00 58.00 181 GLU A C 1
ATOM 1325 O O . GLU A 1 181 ? 5.295 -24.782 -21.630 1.00 58.00 181 GLU A O 1
ATOM 1330 N N . GLU A 1 182 ? 4.717 -23.693 -23.521 1.00 59.09 182 GLU A N 1
ATOM 1331 C CA . GLU A 1 182 ? 3.399 -23.237 -23.093 1.00 59.09 182 GLU A CA 1
ATOM 1332 C C . GLU A 1 182 ? 2.507 -24.424 -22.702 1.00 59.09 182 GLU A C 1
ATOM 1334 O O . GLU A 1 182 ? 1.853 -25.047 -23.540 1.00 59.09 182 GLU A O 1
ATOM 1339 N N . GLU A 1 183 ? 2.416 -24.722 -21.406 1.00 65.94 183 GLU A N 1
ATOM 1340 C CA . GLU A 1 183 ? 1.166 -25.259 -20.879 1.00 65.94 183 GLU A CA 1
ATOM 1341 C C . GLU A 1 183 ? 0.104 -24.187 -21.136 1.00 65.94 183 GLU A C 1
ATOM 1343 O O . GLU A 1 183 ? 0.133 -23.119 -20.520 1.00 65.94 183 GLU A O 1
ATOM 1348 N N . GLU A 1 184 ? -0.794 -24.445 -22.094 1.00 69.19 184 GLU A N 1
ATOM 1349 C CA . GLU A 1 184 ? -1.943 -23.587 -22.388 1.00 69.19 184 GLU A CA 1
ATOM 1350 C C . GLU A 1 184 ? -2.701 -23.303 -21.082 1.00 69.19 184 GLU A C 1
ATOM 1352 O O . GLU A 1 184 ? -3.449 -24.137 -20.561 1.00 69.19 184 GLU A O 1
ATOM 1357 N N . LEU A 1 185 ? -2.483 -22.113 -20.519 1.00 69.06 185 LEU A N 1
ATOM 1358 C CA . LEU A 1 185 ? -3.150 -21.680 -19.303 1.00 69.06 185 LEU A CA 1
ATOM 1359 C C . LEU A 1 185 ? -4.623 -21.438 -19.627 1.00 69.06 185 LEU A C 1
ATOM 1361 O O . LEU A 1 185 ? -4.995 -20.416 -20.199 1.00 69.06 185 LEU A O 1
ATOM 1365 N N . SER A 1 186 ? -5.485 -22.373 -19.230 1.00 75.69 186 SER A N 1
ATOM 1366 C CA . SER A 1 186 ? -6.934 -22.181 -19.285 1.00 75.69 186 SER A CA 1
ATOM 1367 C C . SER A 1 186 ? -7.350 -21.071 -18.309 1.00 75.69 186 SER A C 1
ATOM 1369 O O . SER A 1 186 ? -7.544 -21.314 -17.116 1.00 75.69 186 SER A O 1
ATOM 1371 N N . LEU A 1 187 ? -7.547 -19.855 -18.823 1.00 75.62 187 LEU A N 1
ATOM 1372 C CA . LEU A 1 187 ? -8.045 -18.702 -18.055 1.00 75.62 187 LEU A CA 1
ATOM 1373 C C . LEU A 1 187 ? -9.532 -18.797 -17.697 1.00 75.62 187 LEU A C 1
ATOM 1375 O O . LEU A 1 187 ? -10.024 -18.001 -16.901 1.00 75.62 187 LEU A O 1
ATOM 1379 N N . SER A 1 188 ? -10.241 -19.786 -18.248 1.00 75.31 188 SER A N 1
ATOM 1380 C CA . SER A 1 188 ? -11.615 -20.102 -17.852 1.00 75.31 188 SER A CA 1
ATOM 1381 C C . SER A 1 188 ? -11.718 -20.720 -16.455 1.00 75.31 188 SER A C 1
ATOM 1383 O O . SER A 1 188 ? -12.813 -20.776 -15.900 1.00 75.31 188 SER A O 1
ATOM 1385 N N . ASP A 1 189 ? -10.602 -21.185 -15.885 1.00 80.38 189 ASP A N 1
ATOM 1386 C CA . ASP A 1 189 ? -10.546 -21.665 -14.507 1.00 80.38 189 ASP A CA 1
ATOM 1387 C C . ASP A 1 189 ? -9.918 -20.591 -13.607 1.00 80.38 189 ASP A C 1
ATOM 1389 O O . ASP A 1 189 ? -8.894 -19.993 -13.945 1.00 80.38 189 ASP A O 1
ATOM 1393 N N . GLY A 1 190 ? -10.506 -20.359 -12.429 1.00 80.31 190 GLY A N 1
ATOM 1394 C CA . GLY A 1 190 ? -9.977 -19.416 -11.442 1.00 80.31 190 GLY A CA 1
ATOM 1395 C C . GLY A 1 190 ? -8.535 -19.741 -11.042 1.00 80.31 190 GLY A C 1
ATOM 1396 O O . GLY A 1 190 ? -7.756 -18.831 -10.763 1.00 80.31 190 GLY A O 1
ATOM 1397 N N . GLN A 1 191 ? -8.144 -21.019 -11.098 1.00 84.75 191 GLN A N 1
ATOM 1398 C CA . GLN A 1 191 ? -6.763 -21.445 -10.872 1.00 84.75 191 GLN A CA 1
ATOM 1399 C C . GLN A 1 191 ? -5.789 -20.892 -11.928 1.00 84.75 191 GLN A C 1
ATOM 1401 O O . GLN A 1 191 ? -4.694 -20.454 -11.571 1.00 84.75 191 GLN A O 1
ATOM 1406 N N . GLY A 1 192 ? -6.192 -20.844 -13.203 1.00 84.75 192 GLY A N 1
ATOM 1407 C CA . GLY A 1 192 ? -5.375 -20.288 -14.286 1.00 84.75 192 GLY A CA 1
ATOM 1408 C C . GLY A 1 192 ? -5.107 -18.795 -14.096 1.00 84.75 192 GLY A C 1
ATOM 1409 O O . GLY A 1 192 ? -3.978 -18.336 -14.258 1.00 84.75 192 GLY A O 1
ATOM 1410 N N . VAL A 1 193 ? -6.119 -18.048 -13.647 1.00 85.12 193 VAL A N 1
ATOM 1411 C CA . VAL A 1 193 ? -5.997 -16.613 -13.340 1.00 85.12 193 VAL A CA 1
ATOM 1412 C C . VAL A 1 193 ? -5.019 -16.369 -12.191 1.00 85.12 193 VAL A C 1
ATOM 1414 O O . VAL A 1 193 ? -4.174 -15.480 -12.270 1.00 85.12 193 VAL A O 1
ATOM 1417 N N . MET A 1 194 ? -5.094 -17.173 -11.128 1.00 86.75 194 MET A N 1
ATOM 1418 C CA . MET A 1 194 ? -4.179 -17.059 -9.989 1.00 86.75 194 MET A CA 1
ATOM 1419 C C . MET A 1 194 ? -2.733 -17.381 -10.372 1.00 86.75 194 MET A C 1
ATOM 1421 O O . MET A 1 194 ? -1.820 -16.679 -9.941 1.00 86.75 194 MET A O 1
ATOM 1425 N N . LEU A 1 195 ? -2.526 -18.404 -11.207 1.00 87.38 195 LEU A N 1
ATOM 1426 C CA . LEU A 1 195 ? -1.206 -18.754 -11.727 1.00 87.38 195 LEU A CA 1
ATOM 1427 C C . LEU A 1 195 ? -0.636 -17.630 -12.602 1.00 87.38 195 LEU A C 1
ATOM 1429 O O . LEU A 1 195 ? 0.527 -17.272 -12.450 1.00 87.38 195 LEU A O 1
ATOM 1433 N N . LEU A 1 196 ? -1.461 -17.016 -13.453 1.00 87.94 196 LEU A N 1
ATOM 1434 C CA . LEU A 1 196 ? -1.068 -15.876 -14.281 1.00 87.94 196 LEU A CA 1
ATOM 1435 C C . LEU A 1 196 ? -0.659 -14.654 -13.444 1.00 87.94 196 LEU A C 1
ATOM 1437 O O . LEU A 1 196 ? 0.392 -14.063 -13.689 1.00 87.94 196 LEU A O 1
ATOM 1441 N N . VAL A 1 197 ? -1.453 -14.302 -12.425 1.00 90.44 197 VAL A N 1
ATOM 1442 C CA . VAL A 1 197 ? -1.118 -13.235 -11.463 1.00 90.44 197 VAL A CA 1
ATOM 1443 C C . VAL A 1 197 ? 0.201 -13.542 -10.751 1.00 90.44 197 VAL A C 1
ATOM 1445 O O . VAL A 1 197 ? 1.028 -12.645 -10.591 1.00 90.44 197 VAL A O 1
ATOM 1448 N N . GLY A 1 198 ? 0.411 -14.805 -10.363 1.00 90.12 198 GLY A N 1
ATOM 1449 C CA . GLY A 1 198 ? 1.665 -15.287 -9.789 1.00 90.12 198 GLY A CA 1
ATOM 1450 C C . GLY A 1 198 ? 2.851 -15.068 -10.728 1.00 90.12 198 GLY A C 1
ATOM 1451 O O . GLY A 1 198 ? 3.785 -14.368 -10.356 1.00 90.12 198 GLY A O 1
ATOM 1452 N N . ARG A 1 199 ? 2.771 -15.561 -11.973 1.00 90.81 199 ARG A N 1
ATOM 1453 C CA . ARG A 1 199 ? 3.835 -15.427 -12.987 1.00 90.81 199 ARG A CA 1
ATOM 1454 C C . ARG A 1 199 ? 4.191 -13.971 -13.279 1.00 90.81 199 ARG A C 1
ATOM 1456 O O . ARG A 1 199 ? 5.366 -13.629 -13.330 1.00 90.81 199 ARG A O 1
ATOM 1463 N N . LEU A 1 200 ? 3.194 -13.098 -13.432 1.00 91.69 200 LEU A N 1
ATOM 1464 C CA . LEU A 1 200 ? 3.432 -11.664 -13.621 1.00 91.69 200 LEU A CA 1
ATOM 1465 C C . LEU A 1 200 ? 4.099 -11.019 -12.400 1.00 91.69 200 LEU A C 1
ATOM 1467 O O . LEU A 1 200 ? 4.963 -10.155 -12.550 1.00 91.69 200 LEU A O 1
ATOM 1471 N N . GLY A 1 201 ? 3.695 -11.424 -11.193 1.00 92.62 201 GLY A N 1
ATOM 1472 C CA . GLY A 1 201 ? 4.322 -10.991 -9.949 1.00 92.62 201 GLY A CA 1
ATOM 1473 C C . GLY A 1 201 ? 5.778 -11.445 -9.845 1.00 92.62 201 GLY A C 1
ATOM 1474 O O . GLY A 1 201 ? 6.644 -10.633 -9.518 1.00 92.62 201 GLY A O 1
ATOM 1475 N N . ASP A 1 202 ? 6.052 -12.704 -10.179 1.00 93.12 202 ASP A N 1
ATOM 1476 C CA . ASP A 1 202 ? 7.394 -13.284 -10.178 1.00 93.12 202 ASP A CA 1
ATOM 1477 C C . ASP A 1 202 ? 8.290 -12.595 -11.211 1.00 93.12 202 ASP A C 1
ATOM 1479 O O . ASP A 1 202 ? 9.396 -12.181 -10.866 1.00 93.12 202 ASP A O 1
ATOM 1483 N N . GLN A 1 203 ? 7.792 -12.364 -12.432 1.00 94.06 203 GLN A N 1
ATOM 1484 C CA . GLN A 1 203 ? 8.505 -11.617 -13.472 1.00 94.06 203 GLN A CA 1
ATOM 1485 C C . GLN A 1 203 ? 8.810 -10.184 -13.021 1.00 94.06 203 GLN A C 1
ATOM 1487 O O . GLN A 1 203 ? 9.935 -9.707 -13.160 1.00 94.06 203 GLN A O 1
ATOM 1492 N N . ALA A 1 204 ? 7.836 -9.497 -12.415 1.00 94.56 204 ALA A N 1
ATOM 1493 C CA . ALA A 1 204 ? 8.029 -8.147 -11.897 1.00 94.56 204 ALA A CA 1
ATOM 1494 C C . ALA A 1 204 ? 9.154 -8.073 -10.854 1.00 94.56 204 ALA A C 1
ATOM 1496 O O . ALA A 1 204 ? 9.999 -7.171 -10.888 1.00 94.56 204 ALA A O 1
ATOM 1497 N N . VAL A 1 205 ? 9.176 -9.026 -9.920 1.00 96.00 205 VAL A N 1
ATOM 1498 C CA . VAL A 1 205 ? 10.229 -9.128 -8.906 1.00 96.00 205 VAL A CA 1
ATOM 1499 C C . VAL A 1 205 ? 11.559 -9.512 -9.564 1.00 96.00 205 VAL A C 1
ATOM 1501 O O . VAL A 1 205 ? 12.575 -8.884 -9.276 1.00 96.00 205 VAL A O 1
ATOM 1504 N N . ALA A 1 206 ? 11.574 -10.477 -10.483 1.00 95.88 206 ALA A N 1
ATOM 1505 C CA . ALA A 1 206 ? 12.782 -10.931 -11.167 1.00 95.88 206 ALA A CA 1
ATOM 1506 C C . ALA A 1 206 ? 13.461 -9.803 -11.958 1.00 95.88 206 ALA A C 1
ATOM 1508 O O . ALA A 1 206 ? 14.655 -9.562 -11.766 1.00 95.88 206 ALA A O 1
ATOM 1509 N N . GLU A 1 207 ? 12.709 -9.063 -12.776 1.00 95.44 207 GLU A N 1
ATOM 1510 C CA . GLU A 1 207 ? 13.233 -7.955 -13.582 1.00 95.44 207 GLU A CA 1
ATOM 1511 C C . GLU A 1 207 ? 13.769 -6.814 -12.711 1.00 95.44 207 GLU A C 1
ATOM 1513 O O . GLU A 1 207 ? 14.861 -6.300 -12.960 1.00 95.44 207 GLU A O 1
ATOM 1518 N N . THR A 1 208 ? 13.049 -6.440 -11.647 1.00 96.06 208 THR A N 1
ATOM 1519 C CA . THR A 1 208 ? 13.503 -5.374 -10.736 1.00 96.06 208 THR A CA 1
ATOM 1520 C C . THR A 1 208 ? 14.764 -5.776 -9.963 1.00 96.06 208 THR A C 1
ATOM 1522 O O . THR A 1 208 ? 15.697 -4.976 -9.856 1.00 96.06 208 THR A O 1
ATOM 1525 N N . TYR A 1 209 ? 14.869 -7.031 -9.509 1.00 96.50 209 TYR A N 1
ATOM 1526 C CA . TYR A 1 209 ? 16.088 -7.550 -8.879 1.00 96.50 209 TYR A CA 1
ATOM 1527 C C . TYR A 1 209 ? 17.266 -7.664 -9.847 1.00 96.50 209 TYR A C 1
ATOM 1529 O O . TYR A 1 209 ? 18.396 -7.350 -9.460 1.00 96.50 209 TYR A O 1
ATOM 1537 N N . ALA A 1 210 ? 17.032 -8.136 -11.073 1.00 96.88 210 ALA A N 1
ATOM 1538 C CA . ALA A 1 210 ? 18.064 -8.244 -12.100 1.00 96.88 210 ALA A CA 1
ATOM 1539 C C . ALA A 1 210 ? 18.637 -6.859 -12.423 1.00 96.88 210 ALA A C 1
ATOM 1541 O O . ALA A 1 210 ? 19.852 -6.660 -12.339 1.00 96.88 210 ALA A O 1
ATOM 1542 N N . ALA A 1 211 ? 17.755 -5.883 -12.648 1.00 96.81 211 ALA A N 1
ATOM 1543 C CA . ALA A 1 211 ? 18.122 -4.492 -12.847 1.00 96.81 211 ALA A CA 1
ATOM 1544 C C . ALA A 1 211 ? 18.939 -3.942 -11.670 1.00 96.81 211 ALA A C 1
ATOM 1546 O O . ALA A 1 211 ? 20.031 -3.410 -11.869 1.00 96.81 211 ALA A O 1
ATOM 1547 N N . MET A 1 212 ? 18.476 -4.127 -10.430 1.00 96.75 212 MET A N 1
ATOM 1548 C CA . MET A 1 212 ? 19.194 -3.675 -9.233 1.00 96.75 212 MET A CA 1
ATOM 1549 C C . MET A 1 212 ? 20.593 -4.300 -9.111 1.00 96.75 212 MET A C 1
ATOM 1551 O O . MET A 1 212 ? 21.541 -3.608 -8.750 1.00 96.75 212 MET A O 1
ATOM 1555 N N . ARG A 1 213 ? 20.749 -5.593 -9.428 1.00 96.62 213 ARG A N 1
ATOM 1556 C CA . ARG A 1 213 ? 22.044 -6.301 -9.378 1.00 96.62 213 ARG A CA 1
ATOM 1557 C C . ARG A 1 213 ? 22.990 -5.942 -10.523 1.00 96.62 213 ARG A C 1
ATOM 1559 O O . ARG A 1 213 ? 24.186 -6.204 -10.408 1.00 96.62 213 ARG A O 1
ATOM 1566 N N . SER A 1 214 ? 22.479 -5.374 -11.613 1.00 96.88 214 SER A N 1
ATOM 1567 C CA . SER A 1 214 ? 23.292 -4.954 -12.760 1.00 96.88 214 SER A CA 1
ATOM 1568 C C . SER A 1 214 ? 24.085 -3.662 -12.505 1.00 96.88 214 SER A C 1
ATOM 1570 O O . SER A 1 214 ? 25.034 -3.365 -13.236 1.00 96.88 214 SER A O 1
ATOM 1572 N N . ILE A 1 215 ? 23.721 -2.914 -11.456 1.00 96.94 215 ILE A N 1
ATOM 1573 C CA . ILE A 1 215 ? 24.306 -1.621 -11.103 1.00 96.94 215 ILE A CA 1
ATOM 1574 C C . ILE A 1 215 ? 25.257 -1.754 -9.916 1.00 96.94 215 ILE A C 1
ATOM 1576 O O . ILE A 1 215 ? 24.938 -2.358 -8.893 1.00 96.94 215 ILE A O 1
ATOM 1580 N N . ASP A 1 216 ? 26.430 -1.131 -10.030 1.00 95.44 216 ASP A N 1
ATOM 1581 C CA . ASP A 1 216 ? 27.354 -0.977 -8.910 1.00 95.44 216 ASP A CA 1
ATOM 1582 C C . ASP A 1 216 ? 26.947 0.249 -8.083 1.00 95.44 216 ASP A C 1
ATOM 1584 O O . ASP A 1 216 ? 27.072 1.391 -8.532 1.00 95.44 216 ASP A O 1
ATOM 1588 N N . SER A 1 217 ? 26.483 0.024 -6.851 1.00 92.62 217 SER A N 1
ATOM 1589 C CA . SER A 1 217 ? 26.036 1.087 -5.944 1.00 92.62 217 SER A CA 1
ATOM 1590 C C . SER A 1 217 ? 27.131 2.087 -5.560 1.00 92.62 217 SER A C 1
ATOM 1592 O O . SER A 1 217 ? 26.817 3.167 -5.069 1.00 92.62 217 SER A O 1
ATOM 1594 N N . VAL A 1 218 ? 28.411 1.740 -5.734 1.00 92.31 218 VAL A N 1
ATOM 1595 C CA . VAL A 1 218 ? 29.535 2.657 -5.493 1.00 92.31 218 VAL A CA 1
ATOM 1596 C C . VAL A 1 218 ? 29.730 3.597 -6.680 1.00 92.31 218 VAL A C 1
ATOM 1598 O O . VAL A 1 218 ? 30.086 4.760 -6.488 1.00 92.31 218 VAL A O 1
ATOM 1601 N N . VAL A 1 219 ? 29.498 3.104 -7.898 1.00 92.75 219 VAL A N 1
ATOM 1602 C CA . VAL A 1 219 ? 29.703 3.862 -9.140 1.00 92.75 219 VAL A CA 1
ATOM 1603 C C . VAL A 1 219 ? 28.472 4.701 -9.485 1.00 92.75 219 VAL A C 1
ATOM 1605 O O . VAL A 1 219 ? 28.6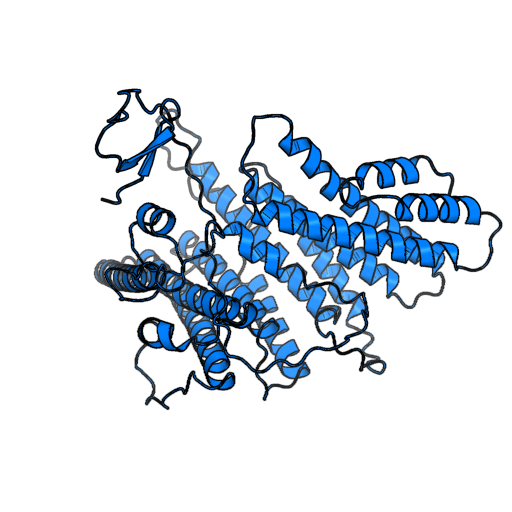13 5.869 -9.838 1.00 92.75 219 VAL A O 1
ATOM 1608 N N . GLU A 1 220 ? 27.272 4.134 -9.347 1.00 91.94 220 GLU A N 1
ATOM 1609 C CA . GLU A 1 220 ? 25.994 4.769 -9.702 1.00 91.94 220 GLU A CA 1
ATOM 1610 C C . GLU A 1 220 ? 25.010 4.730 -8.510 1.00 91.94 220 GLU A C 1
ATOM 1612 O O . GLU A 1 220 ? 23.957 4.084 -8.576 1.00 91.94 220 GLU A O 1
ATOM 1617 N N . PRO A 1 221 ? 25.325 5.418 -7.392 1.00 89.62 221 PRO A N 1
ATOM 1618 C CA . PRO A 1 221 ? 24.549 5.340 -6.149 1.00 89.62 221 PRO A CA 1
ATOM 1619 C C . PRO A 1 221 ? 23.095 5.802 -6.305 1.00 89.62 221 PRO A C 1
ATOM 1621 O O . PRO A 1 221 ? 22.199 5.256 -5.658 1.00 89.62 221 PRO A O 1
ATOM 1624 N N . ASP A 1 222 ? 22.837 6.773 -7.181 1.00 89.44 222 ASP A N 1
ATOM 1625 C CA . ASP A 1 222 ? 21.493 7.311 -7.406 1.00 89.44 222 ASP A CA 1
ATOM 1626 C C . ASP A 1 222 ? 20.596 6.294 -8.115 1.00 89.44 222 ASP A C 1
ATOM 1628 O O . ASP A 1 222 ? 19.461 6.057 -7.697 1.00 89.44 222 ASP A O 1
ATOM 1632 N N . ALA A 1 223 ? 21.124 5.641 -9.154 1.00 92.12 223 ALA A N 1
ATOM 1633 C CA . ALA A 1 223 ? 20.415 4.589 -9.870 1.00 92.12 223 ALA A CA 1
ATOM 1634 C C . ALA A 1 223 ? 20.170 3.386 -8.955 1.00 92.12 223 ALA A C 1
ATOM 1636 O O . ALA A 1 223 ? 19.041 2.909 -8.874 1.00 92.12 223 ALA A O 1
ATOM 1637 N N . ALA A 1 224 ? 21.185 2.960 -8.195 1.00 93.81 224 ALA A N 1
ATOM 1638 C CA . ALA A 1 224 ? 21.046 1.888 -7.213 1.00 93.81 224 ALA A CA 1
ATOM 1639 C C . ALA A 1 224 ? 19.958 2.198 -6.169 1.00 93.81 224 ALA A C 1
ATOM 1641 O O . ALA A 1 224 ? 19.158 1.330 -5.831 1.00 93.81 224 ALA A O 1
ATOM 1642 N N . THR A 1 225 ? 19.873 3.448 -5.709 1.00 92.12 225 THR A N 1
ATOM 1643 C CA . THR A 1 225 ? 18.851 3.894 -4.753 1.00 92.12 225 THR A CA 1
ATOM 1644 C C . THR A 1 225 ? 17.441 3.838 -5.342 1.00 92.12 225 THR A C 1
ATOM 1646 O O . THR A 1 225 ? 16.521 3.328 -4.702 1.00 92.12 225 THR A O 1
ATOM 1649 N N . VAL A 1 226 ? 17.252 4.336 -6.567 1.00 93.25 226 VAL A N 1
ATOM 1650 C CA . VAL A 1 226 ? 15.950 4.276 -7.251 1.00 93.25 226 VAL A CA 1
ATOM 1651 C C . VAL A 1 226 ? 15.548 2.825 -7.523 1.00 93.25 226 VAL A C 1
ATOM 1653 O O . VAL A 1 226 ? 14.409 2.450 -7.255 1.00 93.25 226 VAL A O 1
ATOM 1656 N N . LEU A 1 227 ? 16.482 1.986 -7.974 1.00 95.38 227 LEU A N 1
ATOM 1657 C CA . LEU A 1 227 ? 16.244 0.561 -8.210 1.00 95.38 227 LEU A CA 1
ATOM 1658 C C . LEU A 1 227 ? 15.905 -0.192 -6.919 1.00 95.38 227 LEU A C 1
ATOM 1660 O O . LEU A 1 227 ? 15.032 -1.058 -6.932 1.00 95.38 227 LEU A O 1
ATOM 1664 N N . ALA A 1 228 ? 16.517 0.168 -5.790 1.00 95.69 228 ALA A N 1
ATOM 1665 C CA . ALA A 1 228 ? 16.166 -0.387 -4.488 1.00 95.69 228 ALA A CA 1
ATOM 1666 C C . ALA A 1 228 ? 14.731 -0.025 -4.065 1.00 95.69 228 ALA A C 1
ATOM 1668 O O . ALA A 1 228 ? 14.006 -0.882 -3.557 1.00 95.69 228 ALA A O 1
ATOM 1669 N N . LEU A 1 229 ? 14.284 1.213 -4.323 1.00 94.94 229 LEU A N 1
ATOM 1670 C CA . LEU A 1 229 ? 12.893 1.627 -4.092 1.00 94.94 229 LEU A CA 1
ATOM 1671 C C . LEU A 1 229 ? 11.917 0.855 -4.981 1.00 94.94 229 LEU A C 1
ATOM 1673 O O . LEU A 1 229 ? 10.907 0.355 -4.489 1.00 94.94 229 LEU A O 1
ATOM 1677 N N . MET A 1 230 ? 12.238 0.732 -6.269 1.00 96.38 230 MET A N 1
ATOM 1678 C CA . MET A 1 230 ? 11.444 -0.013 -7.250 1.00 96.38 230 MET A CA 1
ATOM 1679 C C . MET A 1 230 ? 11.300 -1.484 -6.844 1.00 96.38 230 MET A C 1
ATOM 1681 O O . MET A 1 230 ? 10.186 -1.995 -6.744 1.00 96.38 230 MET A O 1
ATOM 1685 N N . THR A 1 231 ? 12.410 -2.131 -6.486 1.00 97.19 231 THR A N 1
ATOM 1686 C CA . THR A 1 231 ? 12.436 -3.531 -6.035 1.00 97.19 231 THR A CA 1
ATOM 1687 C C . THR A 1 231 ? 11.669 -3.720 -4.720 1.00 97.19 231 THR A C 1
ATOM 1689 O O . THR A 1 231 ? 10.883 -4.656 -4.585 1.00 97.19 231 THR A O 1
ATOM 1692 N N . SER A 1 232 ? 11.826 -2.803 -3.756 1.00 97.00 232 SER A N 1
ATOM 1693 C CA . SER A 1 232 ? 11.052 -2.816 -2.506 1.00 97.00 232 SER A CA 1
ATOM 1694 C C . SER A 1 232 ? 9.547 -2.686 -2.764 1.00 97.00 232 SER A C 1
ATOM 1696 O O . SER A 1 232 ? 8.755 -3.418 -2.169 1.00 97.00 232 SER A O 1
ATOM 1698 N N . GLY A 1 233 ? 9.144 -1.797 -3.677 1.00 95.56 233 GLY A N 1
ATOM 1699 C CA . GLY A 1 233 ? 7.752 -1.650 -4.099 1.00 95.56 233 GLY A CA 1
ATOM 1700 C C . GLY A 1 233 ? 7.211 -2.899 -4.799 1.00 95.56 233 GLY A C 1
ATOM 1701 O O . GLY A 1 233 ? 6.107 -3.337 -4.486 1.00 95.56 233 GLY A O 1
ATOM 1702 N N . ALA A 1 234 ? 7.993 -3.519 -5.689 1.00 96.12 234 ALA A N 1
ATOM 1703 C CA . ALA A 1 234 ? 7.606 -4.746 -6.386 1.00 96.12 234 ALA A CA 1
ATOM 1704 C C . ALA A 1 234 ? 7.356 -5.913 -5.414 1.00 96.12 234 ALA A C 1
ATOM 1706 O O . ALA A 1 234 ? 6.339 -6.596 -5.527 1.00 96.12 234 ALA A O 1
ATOM 1707 N N . LEU A 1 235 ? 8.226 -6.088 -4.412 1.00 97.12 235 LEU A N 1
ATOM 1708 C CA . LEU A 1 235 ? 8.050 -7.084 -3.348 1.00 97.12 235 LEU A CA 1
ATOM 1709 C C . LEU A 1 235 ? 6.794 -6.834 -2.509 1.00 97.12 235 LEU A C 1
ATOM 1711 O O . LEU A 1 235 ? 6.062 -7.771 -2.202 1.00 97.12 235 LEU A O 1
ATOM 1715 N N . GLN A 1 236 ? 6.539 -5.580 -2.123 1.00 96.12 236 GLN A N 1
ATOM 1716 C CA . GLN A 1 236 ? 5.343 -5.230 -1.351 1.00 96.12 236 GLN A CA 1
ATOM 1717 C C . GLN A 1 236 ? 4.064 -5.486 -2.153 1.00 96.12 236 GLN A C 1
ATOM 1719 O O . GLN A 1 236 ? 3.135 -6.099 -1.636 1.00 96.12 236 GLN A O 1
ATOM 1724 N N . ALA A 1 237 ? 4.052 -5.127 -3.437 1.00 93.62 237 ALA A N 1
ATOM 1725 C CA . ALA A 1 237 ? 2.920 -5.406 -4.309 1.00 93.62 237 ALA A CA 1
ATOM 1726 C C . ALA A 1 237 ? 2.710 -6.921 -4.510 1.00 93.62 237 ALA A C 1
ATOM 1728 O O . ALA A 1 237 ? 1.582 -7.403 -4.457 1.00 93.62 237 ALA A O 1
ATOM 1729 N N . ALA A 1 238 ? 3.783 -7.707 -4.660 1.00 94.75 238 ALA A N 1
ATOM 1730 C CA . ALA A 1 238 ? 3.691 -9.169 -4.718 1.00 94.75 238 ALA A CA 1
ATOM 1731 C C . ALA A 1 238 ? 3.092 -9.765 -3.428 1.00 94.75 238 ALA A C 1
ATOM 1733 O O . ALA A 1 238 ? 2.251 -10.664 -3.485 1.00 94.75 238 ALA A O 1
ATOM 1734 N N . VAL A 1 239 ? 3.465 -9.227 -2.263 1.00 95.12 239 VAL A N 1
ATOM 1735 C CA . VAL A 1 239 ? 2.876 -9.599 -0.968 1.00 95.12 239 VAL A CA 1
ATOM 1736 C C . VAL A 1 239 ? 1.377 -9.299 -0.924 1.00 95.12 239 VAL A C 1
ATOM 1738 O O . VAL A 1 239 ? 0.606 -10.145 -0.468 1.00 95.12 239 VAL A O 1
ATOM 1741 N N . ASP A 1 240 ? 0.951 -8.128 -1.390 1.00 93.00 240 ASP A N 1
ATOM 1742 C CA . ASP A 1 240 ? -0.462 -7.749 -1.375 1.00 93.00 240 ASP A CA 1
ATOM 1743 C C . ASP A 1 240 ? -1.295 -8.625 -2.323 1.00 93.00 240 ASP A C 1
ATOM 1745 O O . ASP A 1 240 ? -2.349 -9.126 -1.921 1.00 93.00 240 ASP A O 1
ATOM 1749 N N . ARG A 1 241 ? -0.770 -8.973 -3.504 1.00 92.88 241 ARG A N 1
ATOM 1750 C CA . ARG A 1 241 ? -1.398 -9.964 -4.399 1.00 92.88 241 ARG A CA 1
ATOM 1751 C C . ARG A 1 241 ? -1.525 -11.335 -3.746 1.00 92.88 241 ARG A C 1
ATOM 1753 O O . ARG A 1 241 ? -2.604 -11.918 -3.769 1.00 92.88 241 ARG A O 1
ATOM 1760 N N . LEU A 1 242 ? -0.462 -11.826 -3.106 1.00 91.44 242 LEU A N 1
ATOM 1761 C CA . LEU A 1 242 ? -0.453 -13.122 -2.417 1.00 91.44 242 LEU A CA 1
ATOM 1762 C C . LEU A 1 242 ? -1.465 -13.181 -1.257 1.00 91.44 242 LEU A C 1
ATOM 1764 O O . LEU A 1 242 ? -1.974 -14.250 -0.909 1.00 91.44 242 LEU A O 1
ATOM 1768 N N . ARG A 1 243 ? -1.766 -12.033 -0.642 1.00 90.38 243 ARG A N 1
ATOM 1769 C CA . ARG A 1 243 ? -2.810 -11.910 0.384 1.00 90.38 243 ARG A CA 1
ATOM 1770 C C . ARG A 1 243 ? -4.208 -11.899 -0.215 1.00 90.38 243 ARG A C 1
ATOM 1772 O O . ARG A 1 243 ? -5.095 -12.541 0.342 1.00 90.38 243 ARG A O 1
ATOM 1779 N N . LEU A 1 244 ? -4.402 -11.161 -1.306 1.00 89.25 244 LEU A N 1
ATOM 1780 C CA . LEU A 1 244 ? -5.698 -11.010 -1.965 1.00 89.25 244 LEU A CA 1
ATOM 1781 C C . LEU A 1 244 ? -6.128 -12.287 -2.696 1.00 89.25 244 LEU A C 1
ATOM 1783 O O . LEU A 1 244 ? -7.294 -12.663 -2.607 1.00 89.25 244 LEU A O 1
ATOM 1787 N N . LEU A 1 245 ? -5.195 -12.960 -3.371 1.00 88.50 245 LEU A N 1
ATOM 1788 C CA . LEU A 1 245 ? -5.410 -14.189 -4.138 1.00 88.50 245 LEU A CA 1
ATOM 1789 C C . LEU A 1 245 ? -4.406 -15.274 -3.708 1.00 88.50 245 LEU A C 1
ATOM 1791 O O . LEU A 1 245 ? -3.410 -15.517 -4.390 1.00 88.50 245 LEU A O 1
ATOM 1795 N N . PRO A 1 246 ? -4.633 -15.941 -2.566 1.00 87.88 246 PRO A N 1
ATOM 1796 C CA . PRO A 1 246 ? -3.694 -16.931 -2.058 1.00 87.88 246 PRO A CA 1
ATOM 1797 C C . PRO A 1 246 ? -3.760 -18.266 -2.816 1.00 87.88 246 PRO A C 1
ATOM 1799 O O . PRO A 1 246 ? -4.853 -18.823 -2.922 1.00 87.88 246 PRO A O 1
ATOM 1802 N N . PRO A 1 247 ? -2.623 -18.828 -3.272 1.00 87.31 247 PRO A N 1
ATOM 1803 C CA . PRO A 1 247 ? -2.583 -20.110 -3.971 1.00 87.31 247 PRO A CA 1
ATOM 1804 C C . PRO A 1 247 ? -3.268 -21.230 -3.171 1.00 87.31 247 PRO A C 1
ATOM 1806 O O . PRO A 1 247 ? -2.989 -21.362 -1.975 1.00 87.31 247 PRO A O 1
ATOM 1809 N N . PRO A 1 248 ? -4.126 -22.057 -3.800 1.00 85.00 248 PRO A N 1
ATOM 1810 C CA . PRO A 1 248 ? -4.907 -23.075 -3.093 1.00 85.00 248 PRO A CA 1
ATOM 1811 C C . PRO A 1 248 ? -4.039 -24.189 -2.488 1.00 85.00 248 PRO A C 1
ATOM 1813 O O . PRO A 1 248 ? -4.375 -24.723 -1.432 1.00 85.00 248 PRO A O 1
ATOM 1816 N N . ASP A 1 249 ? -2.903 -24.501 -3.117 1.00 88.94 249 ASP A N 1
ATOM 1817 C CA . ASP A 1 249 ? -2.020 -25.605 -2.718 1.00 88.94 249 ASP A CA 1
ATOM 1818 C C . ASP A 1 249 ? -0.959 -25.205 -1.679 1.00 88.94 249 ASP A C 1
ATOM 1820 O O . ASP A 1 249 ? -0.192 -26.043 -1.199 1.00 88.94 249 ASP A O 1
ATOM 1824 N N . VAL A 1 250 ? -0.899 -23.922 -1.308 1.00 88.81 250 VAL A N 1
ATOM 1825 C CA . VAL A 1 250 ? 0.093 -23.403 -0.363 1.00 88.81 250 VAL A CA 1
ATOM 1826 C C . VAL A 1 250 ? -0.535 -23.270 1.016 1.00 88.81 250 VAL A C 1
ATOM 1828 O O . VAL A 1 250 ? -1.510 -22.547 1.222 1.00 88.81 250 VAL A O 1
ATOM 1831 N N . SER A 1 251 ? 0.061 -23.937 2.006 1.00 91.56 251 SER A N 1
ATOM 1832 C CA . SER A 1 251 ? -0.416 -23.824 3.385 1.00 91.56 251 SER A CA 1
ATOM 1833 C C . SER A 1 251 ? -0.299 -22.388 3.910 1.00 91.56 251 SER A C 1
ATOM 1835 O O . SER A 1 251 ? 0.621 -21.643 3.565 1.00 91.56 251 SER A O 1
ATOM 1837 N N . GLU A 1 252 ? -1.199 -22.001 4.816 1.00 89.25 252 GLU A N 1
ATOM 1838 C CA . GLU A 1 252 ? -1.189 -20.667 5.426 1.00 89.25 252 GLU A CA 1
ATOM 1839 C C . GLU A 1 252 ? 0.150 -20.333 6.103 1.00 89.25 252 GLU A C 1
ATOM 1841 O O . GLU A 1 252 ? 0.609 -19.197 6.008 1.00 89.25 252 GLU A O 1
ATOM 1846 N N . GLU A 1 253 ? 0.796 -21.318 6.736 1.00 90.31 253 GLU A N 1
ATOM 1847 C CA . GLU A 1 253 ? 2.100 -21.142 7.382 1.00 90.31 253 GLU A CA 1
ATOM 1848 C C . GLU A 1 253 ? 3.210 -20.859 6.364 1.00 90.31 253 GLU A C 1
ATOM 1850 O O . GLU A 1 253 ? 3.992 -19.930 6.554 1.00 90.31 253 GLU A O 1
ATOM 1855 N N . GLN A 1 254 ? 3.259 -21.621 5.267 1.00 93.31 254 GLN A N 1
ATOM 1856 C CA . GLN A 1 254 ? 4.234 -21.396 4.196 1.00 93.31 254 GLN A CA 1
ATOM 1857 C C . GLN A 1 254 ? 4.025 -20.028 3.553 1.00 93.31 254 GLN A C 1
ATOM 1859 O O . GLN A 1 254 ? 4.975 -19.262 3.423 1.00 93.31 254 GLN A O 1
ATOM 1864 N N . ARG A 1 255 ? 2.776 -19.676 3.230 1.00 92.25 255 ARG A N 1
ATOM 1865 C CA . ARG A 1 255 ? 2.428 -18.354 2.698 1.00 92.25 255 ARG A CA 1
ATOM 1866 C C . ARG A 1 255 ? 2.852 -17.242 3.657 1.00 92.25 255 ARG A C 1
ATOM 1868 O O . ARG A 1 255 ? 3.454 -16.264 3.229 1.00 92.25 255 ARG A O 1
ATOM 1875 N N . ARG A 1 256 ? 2.580 -17.393 4.957 1.00 91.94 256 ARG A N 1
ATOM 1876 C CA . ARG A 1 256 ? 2.997 -16.435 5.989 1.00 91.94 256 ARG A CA 1
ATOM 1877 C C . ARG A 1 256 ? 4.514 -16.267 6.020 1.00 91.94 256 ARG A C 1
ATOM 1879 O O . ARG A 1 256 ? 4.980 -15.136 6.111 1.00 91.94 256 ARG A O 1
ATOM 1886 N N . GLN A 1 257 ? 5.268 -17.362 5.949 1.00 94.00 257 GLN A N 1
ATOM 1887 C CA . GLN A 1 257 ? 6.728 -17.322 5.923 1.00 94.00 257 GLN A CA 1
ATOM 1888 C C . GLN A 1 257 ? 7.242 -16.586 4.678 1.00 94.00 257 GLN A C 1
ATOM 1890 O O . GLN A 1 257 ? 8.039 -15.665 4.812 1.00 94.00 257 GLN A O 1
ATOM 1895 N N . VAL A 1 258 ? 6.704 -16.902 3.497 1.00 94.94 258 VAL A N 1
ATOM 1896 C CA . VAL A 1 258 ? 7.047 -16.227 2.234 1.00 94.94 258 VAL A CA 1
ATOM 1897 C C . VAL A 1 258 ? 6.743 -14.726 2.302 1.00 94.94 258 VAL A C 1
ATOM 1899 O O . VAL A 1 258 ? 7.582 -13.909 1.930 1.00 94.94 258 VAL A O 1
ATOM 1902 N N . VAL A 1 259 ? 5.587 -14.337 2.849 1.00 94.94 259 VAL A N 1
ATOM 1903 C CA . VAL A 1 259 ? 5.236 -12.924 3.072 1.00 94.94 259 VAL A CA 1
ATOM 1904 C C . VAL A 1 259 ? 6.227 -12.236 4.015 1.00 94.94 259 VAL A C 1
ATOM 1906 O O . VAL A 1 259 ? 6.660 -11.119 3.735 1.00 94.94 259 VAL A O 1
ATOM 1909 N N . LEU A 1 260 ? 6.598 -12.877 5.128 1.00 95.12 260 LEU A N 1
ATOM 1910 C CA . LEU A 1 260 ? 7.586 -12.329 6.062 1.00 95.12 260 LEU A CA 1
ATOM 1911 C C . LEU A 1 260 ? 8.954 -12.149 5.397 1.00 95.12 260 LEU A C 1
ATOM 1913 O O . LEU A 1 260 ? 9.590 -11.118 5.609 1.00 95.12 260 LEU A O 1
ATOM 1917 N N . ASP A 1 261 ? 9.379 -13.113 4.582 1.00 96.88 261 ASP A N 1
ATOM 1918 C CA . ASP A 1 261 ? 10.658 -13.064 3.879 1.00 96.88 261 ASP A CA 1
ATOM 1919 C C . ASP A 1 261 ? 10.669 -11.952 2.823 1.00 96.88 261 ASP A C 1
ATOM 1921 O O . ASP A 1 261 ? 11.601 -11.146 2.802 1.00 96.88 261 ASP A O 1
ATOM 1925 N N . MET A 1 262 ? 9.613 -11.832 2.010 1.00 97.44 262 MET A N 1
ATOM 1926 C CA . MET A 1 262 ? 9.485 -10.764 1.010 1.00 97.44 262 MET A CA 1
ATOM 1927 C C . MET A 1 262 ? 9.442 -9.374 1.651 1.00 97.44 262 MET A C 1
ATOM 1929 O O . MET A 1 262 ? 10.168 -8.479 1.224 1.00 97.44 262 MET A O 1
ATOM 1933 N N . LEU A 1 263 ? 8.650 -9.182 2.711 1.00 96.81 263 LEU A N 1
ATOM 1934 C CA . LEU A 1 263 ? 8.593 -7.900 3.419 1.00 96.81 263 LEU A CA 1
ATOM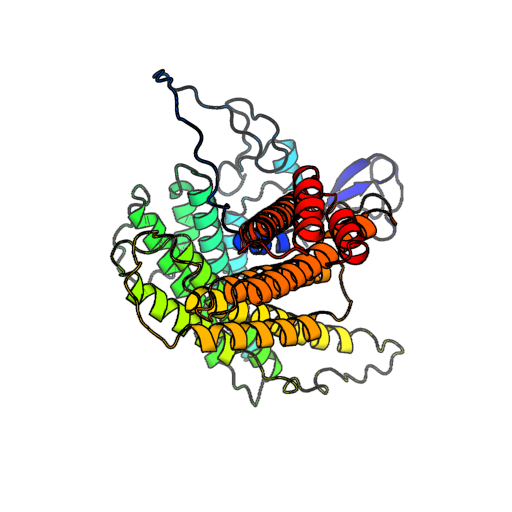 1935 C C . LEU A 1 263 ? 9.903 -7.582 4.152 1.00 96.81 263 LEU A C 1
ATOM 1937 O O . LEU A 1 263 ? 10.327 -6.427 4.198 1.00 96.81 263 LEU A O 1
ATOM 1941 N N . GLY A 1 264 ? 10.555 -8.596 4.726 1.00 96.81 264 GLY A N 1
ATOM 1942 C CA . GLY A 1 264 ? 11.865 -8.459 5.354 1.00 96.81 264 GLY A CA 1
ATOM 1943 C C . GLY A 1 264 ? 12.917 -7.988 4.353 1.00 96.81 264 GLY A C 1
ATOM 1944 O O . GLY A 1 264 ? 13.645 -7.037 4.637 1.00 96.81 264 GLY A O 1
ATOM 1945 N N . GLN A 1 265 ? 12.942 -8.592 3.163 1.00 97.38 265 GLN A N 1
ATOM 1946 C CA . GLN A 1 265 ? 13.795 -8.159 2.056 1.00 97.38 265 GLN A CA 1
ATOM 1947 C C . GLN A 1 265 ? 13.431 -6.747 1.589 1.00 97.38 265 GLN A C 1
ATOM 1949 O O . GLN A 1 265 ? 14.316 -5.902 1.490 1.00 97.38 265 GLN A O 1
ATOM 1954 N N . ALA A 1 266 ? 12.143 -6.441 1.408 1.00 96.94 266 ALA A N 1
ATOM 1955 C CA . ALA A 1 266 ? 11.685 -5.119 0.987 1.00 96.94 266 ALA A CA 1
ATOM 1956 C C . ALA A 1 266 ? 12.173 -4.004 1.924 1.00 96.94 266 ALA A C 1
ATOM 1958 O O . ALA A 1 266 ? 12.574 -2.948 1.444 1.00 96.94 266 ALA A O 1
ATOM 1959 N N . VAL A 1 267 ? 12.191 -4.237 3.243 1.00 96.31 267 VAL A N 1
ATOM 1960 C CA . VAL A 1 267 ? 12.755 -3.291 4.223 1.00 96.31 267 VAL A CA 1
ATOM 1961 C C . VAL A 1 267 ? 14.281 -3.217 4.133 1.00 96.31 267 VAL A C 1
ATOM 1963 O O . VAL A 1 267 ? 14.833 -2.127 4.243 1.00 96.31 267 VAL A O 1
ATOM 1966 N N . GLN A 1 268 ? 14.968 -4.350 3.959 1.00 96.00 268 GLN A N 1
ATOM 1967 C CA . GLN A 1 268 ? 16.436 -4.406 3.901 1.00 96.00 268 GLN A CA 1
ATOM 1968 C C . GLN A 1 268 ? 17.024 -3.722 2.664 1.00 96.00 268 GLN A C 1
ATOM 1970 O O . GLN A 1 268 ? 18.153 -3.243 2.726 1.00 96.00 268 GLN A O 1
ATOM 1975 N N . LEU A 1 269 ? 16.277 -3.684 1.558 1.00 95.50 269 LEU A N 1
ATOM 1976 C CA . LEU A 1 269 ? 16.696 -3.001 0.335 1.00 95.50 269 LEU A CA 1
ATOM 1977 C C . LEU A 1 269 ? 16.657 -1.478 0.471 1.00 95.50 269 LEU A C 1
ATOM 1979 O O . LEU A 1 269 ? 17.424 -0.787 -0.194 1.00 95.50 269 LEU A O 1
ATOM 1983 N N . LEU A 1 270 ? 15.774 -0.940 1.314 1.00 94.25 270 LEU A N 1
ATOM 1984 C CA . LEU A 1 270 ? 15.608 0.503 1.436 1.00 94.25 270 LEU A CA 1
ATOM 1985 C C . LEU A 1 270 ? 16.846 1.139 2.091 1.00 94.25 270 LEU A C 1
ATOM 1987 O O . LEU A 1 270 ? 17.322 0.642 3.116 1.00 94.25 270 LEU A O 1
ATOM 1991 N N . PRO A 1 271 ? 17.360 2.255 1.542 1.00 88.38 271 PRO A N 1
ATOM 1992 C CA . PRO A 1 271 ? 18.511 2.942 2.113 1.00 88.38 271 PRO A CA 1
ATOM 1993 C C . PRO A 1 271 ? 18.232 3.372 3.557 1.00 88.38 271 PRO A C 1
ATOM 1995 O O . PRO A 1 271 ? 17.143 3.844 3.898 1.00 88.38 271 PRO A O 1
ATOM 1998 N N . GLY A 1 272 ? 19.239 3.202 4.417 1.00 83.75 272 GLY A N 1
ATOM 1999 C CA . GLY A 1 272 ? 19.134 3.519 5.836 1.00 83.75 272 GLY A CA 1
ATOM 2000 C C . GLY A 1 272 ? 18.946 5.014 6.104 1.00 83.75 272 GLY A C 1
ATOM 2001 O O . GLY A 1 272 ? 19.265 5.871 5.277 1.00 83.75 272 GLY A O 1
ATOM 2002 N N . GLU A 1 273 ? 18.467 5.340 7.306 1.00 75.06 273 GLU A N 1
ATOM 2003 C CA . GLU A 1 273 ? 18.309 6.731 7.747 1.00 75.06 273 GLU A CA 1
ATOM 2004 C C . GLU A 1 273 ? 19.644 7.489 7.633 1.00 75.06 273 GLU A C 1
ATOM 2006 O O . GLU A 1 273 ? 20.663 7.067 8.181 1.00 75.06 273 GLU A O 1
ATOM 2011 N N . GLY A 1 274 ? 19.644 8.602 6.891 1.00 69.62 274 GLY A N 1
ATOM 2012 C CA . GLY A 1 274 ? 20.825 9.450 6.696 1.00 69.62 274 GLY A CA 1
ATOM 2013 C C . GLY A 1 274 ? 21.868 8.924 5.702 1.00 69.62 274 GLY A C 1
ATOM 2014 O O . GLY A 1 274 ? 22.928 9.533 5.582 1.00 69.62 274 GLY A O 1
ATOM 2015 N N . GLN A 1 275 ? 21.595 7.829 4.982 1.00 72.88 275 GLN A N 1
ATOM 2016 C CA . GLN A 1 275 ? 22.495 7.322 3.934 1.00 72.88 275 GLN A CA 1
ATOM 2017 C C . GLN A 1 275 ? 22.314 8.019 2.584 1.00 72.88 275 GLN A C 1
ATOM 2019 O O . GLN A 1 275 ? 23.160 7.859 1.707 1.00 72.88 275 GLN A O 1
ATOM 2024 N N . PHE A 1 276 ? 21.258 8.820 2.417 1.00 69.12 276 PHE A N 1
ATOM 2025 C CA . PHE A 1 276 ? 21.107 9.655 1.233 1.00 69.12 276 PHE A CA 1
ATOM 2026 C C . PHE A 1 276 ? 22.238 10.680 1.198 1.00 69.12 276 PHE A C 1
ATOM 2028 O O . PHE A 1 276 ? 22.326 11.523 2.098 1.00 69.12 276 PHE A O 1
ATOM 2035 N N . PRO A 1 277 ? 23.114 10.647 0.182 1.00 62.03 277 PRO A N 1
ATOM 2036 C CA . PRO A 1 277 ? 24.152 11.643 0.083 1.00 62.03 277 PRO A CA 1
ATOM 2037 C C . PRO A 1 277 ? 23.469 12.986 -0.193 1.00 62.03 277 PRO A C 1
ATOM 2039 O O . PRO A 1 277 ? 23.054 13.267 -1.314 1.00 62.03 277 PRO A O 1
ATOM 2042 N N . SER A 1 278 ? 23.397 13.870 0.810 1.00 57.16 278 SER A N 1
ATOM 2043 C CA . SER A 1 278 ? 22.906 15.254 0.644 1.00 57.16 278 SER A CA 1
ATOM 2044 C C . SER A 1 278 ? 23.698 16.063 -0.398 1.00 57.16 278 SER A C 1
ATOM 2046 O O . SER A 1 278 ? 23.373 17.214 -0.660 1.00 57.16 278 SER A O 1
ATOM 2048 N N . ARG A 1 279 ? 24.744 15.476 -0.993 1.00 55.09 279 ARG A N 1
ATOM 2049 C CA . ARG A 1 279 ? 25.606 16.066 -2.020 1.00 55.09 279 ARG A CA 1
ATOM 2050 C C . ARG A 1 279 ? 25.114 15.869 -3.458 1.00 55.09 279 ARG A C 1
ATOM 2052 O O . ARG A 1 279 ? 25.731 16.423 -4.359 1.00 55.09 279 ARG A O 1
ATOM 2059 N N . VAL A 1 280 ? 24.054 15.095 -3.693 1.00 50.88 280 VAL A N 1
ATOM 2060 C CA . VAL A 1 280 ? 23.752 14.564 -5.038 1.00 50.88 280 VAL A CA 1
ATOM 2061 C C . VAL A 1 280 ? 23.307 15.603 -6.072 1.00 50.88 280 VAL A C 1
ATOM 2063 O O . VAL A 1 280 ? 23.445 15.348 -7.258 1.00 50.88 280 VAL A O 1
ATOM 2066 N N . LEU A 1 281 ? 22.868 16.809 -5.704 1.00 50.03 281 LEU A N 1
ATOM 2067 C CA . LEU A 1 281 ? 22.437 17.794 -6.709 1.00 50.03 281 LEU A CA 1
ATOM 2068 C C . LEU A 1 281 ? 22.790 19.243 -6.341 1.00 50.03 281 LEU A C 1
ATOM 2070 O O . LEU A 1 281 ? 22.090 20.165 -6.739 1.00 50.03 281 LEU A O 1
ATOM 2074 N N . GLU A 1 282 ? 23.921 19.510 -5.686 1.00 47.78 282 GLU A N 1
ATOM 2075 C CA . GLU A 1 282 ? 24.533 20.844 -5.837 1.00 47.78 282 GLU A CA 1
ATOM 2076 C C . GLU A 1 282 ? 25.192 20.945 -7.222 1.00 47.78 282 GLU A C 1
ATOM 2078 O O . GLU A 1 282 ? 26.391 21.165 -7.366 1.00 47.78 282 GLU A O 1
ATOM 2083 N N . VAL A 1 283 ? 24.402 20.774 -8.286 1.00 51.84 283 VAL A N 1
ATOM 2084 C CA . VAL A 1 283 ? 24.781 21.338 -9.575 1.00 51.84 283 VAL A CA 1
ATOM 2085 C C . VAL A 1 283 ? 24.804 22.839 -9.321 1.00 51.84 283 VAL A C 1
ATOM 2087 O O . VAL A 1 283 ? 23.748 23.449 -9.143 1.00 51.84 283 VAL A O 1
ATOM 2090 N N . GLN A 1 284 ? 26.009 23.408 -9.241 1.00 44.75 284 GLN A N 1
ATOM 2091 C CA . GLN A 1 284 ? 26.272 24.844 -9.298 1.00 44.75 284 GLN A CA 1
ATOM 2092 C C . GLN A 1 284 ? 25.767 25.379 -10.644 1.00 44.75 284 GLN A C 1
ATOM 2094 O O . GLN A 1 284 ? 26.516 25.684 -11.564 1.00 44.75 284 GLN A O 1
ATOM 2099 N N . LEU A 1 285 ? 24.449 25.441 -10.795 1.00 51.97 285 LEU A N 1
ATOM 2100 C CA . LEU A 1 285 ? 23.809 26.329 -11.736 1.00 51.97 285 LEU A CA 1
ATOM 2101 C C . LEU A 1 285 ? 23.944 27.710 -11.103 1.00 51.97 285 LEU A C 1
ATOM 2103 O O . LEU A 1 285 ? 23.140 28.088 -10.251 1.00 51.97 285 LEU A O 1
ATOM 2107 N N . ASP A 1 286 ? 24.977 28.445 -11.519 1.00 45.72 286 ASP A N 1
ATOM 2108 C CA . ASP A 1 286 ? 25.274 29.846 -11.171 1.00 45.72 286 ASP A CA 1
ATOM 2109 C C . ASP A 1 286 ? 24.180 30.843 -11.629 1.00 45.72 286 ASP A C 1
ATOM 2111 O O . ASP A 1 286 ? 24.422 32.012 -11.924 1.00 45.72 286 ASP A O 1
ATOM 2115 N N . THR A 1 287 ? 22.926 30.409 -11.683 1.00 50.12 287 THR A N 1
ATOM 2116 C CA . THR A 1 287 ? 21.771 31.192 -12.100 1.00 50.12 287 THR A CA 1
ATOM 2117 C C . THR A 1 287 ? 20.684 31.055 -11.047 1.00 50.12 287 THR A C 1
ATOM 2119 O O . THR A 1 287 ? 19.914 30.108 -11.121 1.00 50.12 287 THR A O 1
ATOM 2122 N N . SER A 1 288 ? 20.662 31.954 -10.052 1.00 51.78 288 SER A N 1
ATOM 2123 C CA . SER A 1 288 ? 19.476 32.490 -9.333 1.00 51.78 288 SER A CA 1
ATOM 2124 C C . SER A 1 288 ? 18.224 31.595 -9.114 1.00 51.78 288 SER A C 1
ATOM 2126 O O . SER A 1 288 ? 17.116 32.103 -8.960 1.00 51.78 288 SER A O 1
ATOM 2128 N N . GLY A 1 289 ? 18.377 30.271 -9.035 1.00 51.81 289 GLY A N 1
ATOM 2129 C CA . GLY A 1 289 ? 17.312 29.272 -9.183 1.00 51.81 289 GLY A CA 1
ATOM 2130 C C . GLY A 1 289 ? 17.530 28.044 -8.298 1.00 51.81 289 GLY A C 1
ATOM 2131 O O . GLY A 1 289 ? 17.293 26.915 -8.719 1.00 51.81 289 GLY A O 1
ATOM 2132 N N . ALA A 1 290 ? 17.967 28.273 -7.057 1.00 50.69 290 ALA A N 1
ATOM 2133 C CA . ALA A 1 290 ? 18.349 27.283 -6.041 1.00 50.69 290 ALA A CA 1
ATOM 2134 C C . ALA A 1 290 ? 17.222 26.335 -5.542 1.00 50.6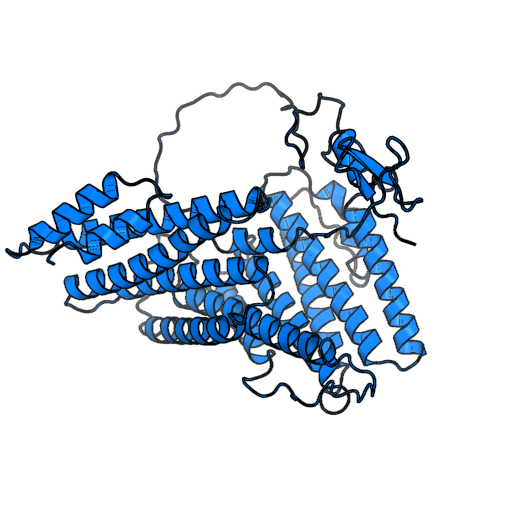9 290 ALA A C 1
ATOM 2136 O O . ALA A 1 290 ? 17.330 25.754 -4.468 1.00 50.69 290 ALA A O 1
ATOM 2137 N N . SER A 1 291 ? 16.123 26.163 -6.283 1.00 58.00 291 SER A N 1
ATOM 2138 C CA . SER A 1 291 ? 14.922 25.458 -5.811 1.00 58.00 291 SER A CA 1
ATOM 2139 C C . SER A 1 291 ? 14.758 24.027 -6.335 1.00 58.00 291 SER A C 1
ATOM 2141 O O . SER A 1 291 ? 14.087 23.247 -5.671 1.00 58.00 291 SER A O 1
ATOM 2143 N N . ALA A 1 292 ? 15.304 23.652 -7.497 1.00 53.50 292 ALA A N 1
ATOM 2144 C CA . ALA A 1 292 ? 14.916 22.389 -8.147 1.00 53.50 292 ALA A CA 1
ATOM 2145 C C . ALA A 1 292 ? 15.677 21.154 -7.623 1.00 53.50 292 ALA A C 1
ATOM 2147 O O . ALA A 1 292 ? 15.077 20.114 -7.369 1.00 53.50 292 ALA A O 1
ATOM 2148 N N . ALA A 1 293 ? 16.984 21.269 -7.397 1.00 53.53 293 ALA A N 1
ATOM 2149 C CA . ALA A 1 293 ? 17.842 20.176 -6.935 1.00 53.53 293 ALA A CA 1
ATOM 2150 C C . ALA A 1 293 ? 17.434 19.579 -5.574 1.00 53.53 293 ALA A C 1
ATOM 2152 O O . ALA A 1 293 ? 17.354 18.362 -5.418 1.00 53.53 293 ALA A O 1
ATOM 2153 N N . SER A 1 294 ? 17.109 20.447 -4.611 1.00 62.22 294 SER A N 1
ATOM 2154 C CA . SER A 1 294 ? 16.646 20.061 -3.271 1.00 62.22 294 SER A CA 1
ATOM 2155 C C . SER A 1 294 ? 15.345 19.238 -3.315 1.00 62.22 294 SER A C 1
ATOM 2157 O O . SER A 1 294 ? 15.128 18.351 -2.491 1.00 62.22 294 SER A O 1
ATOM 2159 N N . THR A 1 295 ? 14.499 19.449 -4.332 1.00 69.56 295 THR A N 1
ATOM 2160 C CA . THR A 1 295 ? 13.187 18.784 -4.410 1.00 69.56 295 THR A CA 1
ATOM 2161 C C . THR A 1 295 ? 13.251 17.310 -4.803 1.00 69.56 295 THR A C 1
ATOM 2163 O O . THR A 1 295 ? 12.397 16.542 -4.363 1.00 69.56 295 THR A O 1
ATOM 2166 N N . VAL A 1 296 ? 14.245 16.885 -5.594 1.00 73.19 296 VAL A N 1
ATOM 2167 C CA . VAL A 1 296 ? 14.344 15.484 -6.043 1.00 73.19 296 VAL A CA 1
ATOM 2168 C C . VAL A 1 296 ? 14.822 14.588 -4.904 1.00 73.19 296 VAL A C 1
ATOM 2170 O O . VAL A 1 296 ? 14.168 13.592 -4.614 1.00 73.19 296 VAL A O 1
ATOM 2173 N N . GLY A 1 297 ? 15.893 14.974 -4.202 1.00 77.81 297 GLY A N 1
ATOM 2174 C CA . GLY A 1 297 ? 16.388 14.218 -3.045 1.00 77.81 297 GLY A CA 1
ATOM 2175 C C . GLY A 1 297 ? 15.333 14.080 -1.942 1.00 77.81 297 GLY A C 1
ATOM 2176 O O . GLY A 1 297 ? 15.099 12.978 -1.452 1.00 77.81 297 GLY A O 1
ATOM 2177 N N . ALA A 1 298 ? 14.616 15.167 -1.632 1.00 81.06 298 ALA A N 1
ATOM 2178 C CA . ALA A 1 298 ? 13.506 15.139 -0.678 1.00 81.06 298 ALA A CA 1
ATOM 2179 C C . ALA A 1 298 ? 12.350 14.233 -1.139 1.00 81.06 298 ALA A C 1
ATOM 2181 O O . ALA A 1 298 ? 11.732 13.547 -0.327 1.00 81.06 298 ALA A O 1
ATOM 2182 N N . CYS A 1 299 ? 12.058 14.191 -2.445 1.00 84.12 299 CYS A N 1
ATOM 2183 C CA . CYS A 1 299 ? 11.047 13.289 -2.998 1.00 84.12 299 CYS A CA 1
ATOM 2184 C C . CYS A 1 299 ? 11.444 11.814 -2.828 1.00 84.12 299 CYS A C 1
ATOM 2186 O O . CYS A 1 299 ? 10.605 11.003 -2.442 1.00 84.12 299 CYS A O 1
ATOM 2188 N N . VAL A 1 300 ? 12.707 11.470 -3.096 1.00 86.44 300 VAL A N 1
ATOM 2189 C CA . VAL A 1 300 ? 13.215 10.095 -2.980 1.00 86.44 300 VAL A CA 1
ATOM 2190 C C . VAL A 1 300 ? 13.264 9.647 -1.514 1.00 86.44 300 VAL A C 1
ATOM 2192 O O . VAL A 1 300 ? 12.767 8.565 -1.206 1.00 86.44 300 VAL A O 1
ATOM 2195 N N . ASP A 1 301 ? 13.777 10.472 -0.591 1.00 88.12 301 ASP A N 1
ATOM 2196 C CA . ASP A 1 301 ? 13.789 10.134 0.846 1.00 88.12 301 ASP A CA 1
ATOM 2197 C C . ASP A 1 301 ? 12.365 9.976 1.396 1.00 88.12 301 ASP A C 1
ATOM 2199 O O . ASP A 1 301 ? 12.067 9.025 2.119 1.00 88.12 301 ASP A O 1
ATOM 2203 N N . ARG A 1 302 ? 11.433 10.834 0.965 1.00 88.75 302 ARG A N 1
ATOM 2204 C CA . ARG A 1 302 ? 10.014 10.687 1.298 1.00 88.75 302 ARG A CA 1
ATOM 2205 C C . ARG A 1 302 ? 9.436 9.372 0.781 1.00 88.75 302 ARG A C 1
ATOM 2207 O O . ARG A 1 302 ? 8.756 8.686 1.537 1.00 88.75 302 ARG A O 1
ATOM 2214 N N . GLN A 1 303 ? 9.670 9.021 -0.484 1.00 90.88 303 GLN A N 1
ATOM 2215 C CA . GLN A 1 303 ? 9.194 7.754 -1.052 1.00 90.88 303 GLN A CA 1
ATOM 2216 C C . GLN A 1 303 ? 9.790 6.553 -0.314 1.00 90.88 303 GLN A C 1
ATOM 2218 O O . GLN A 1 303 ? 9.064 5.618 0.012 1.00 90.88 303 GLN A O 1
ATOM 2223 N N . CYS A 1 304 ? 11.075 6.617 0.038 1.00 92.38 304 CYS A N 1
ATOM 2224 C CA . CYS A 1 304 ? 11.735 5.623 0.878 1.00 92.38 304 CYS A CA 1
ATOM 2225 C C . CYS A 1 304 ? 11.050 5.488 2.242 1.00 92.38 304 CYS A C 1
ATOM 2227 O O . CYS A 1 304 ? 10.719 4.385 2.676 1.00 92.38 304 CYS A O 1
ATOM 2229 N N . ALA A 1 305 ? 10.780 6.611 2.904 1.00 92.81 305 ALA A N 1
ATOM 2230 C CA . ALA A 1 305 ? 10.092 6.635 4.183 1.00 92.81 305 ALA A CA 1
ATOM 2231 C C . ALA A 1 305 ? 8.658 6.080 4.080 1.00 92.81 305 ALA A C 1
ATOM 2233 O O . ALA A 1 305 ? 8.232 5.323 4.949 1.00 92.81 305 ALA A O 1
ATOM 2234 N N . MET A 1 306 ? 7.931 6.379 3.001 1.00 93.38 306 MET A N 1
ATOM 2235 C CA . MET A 1 306 ? 6.593 5.831 2.754 1.00 93.38 306 MET A CA 1
ATOM 2236 C C . MET A 1 306 ? 6.616 4.316 2.531 1.00 93.38 306 MET A C 1
ATOM 2238 O O . MET A 1 306 ? 5.880 3.601 3.207 1.00 93.38 306 MET A O 1
ATOM 2242 N N . LEU A 1 307 ? 7.498 3.815 1.661 1.00 93.94 307 LEU A N 1
ATOM 2243 C CA . LEU A 1 307 ? 7.652 2.377 1.411 1.00 93.94 307 LEU A CA 1
ATOM 2244 C C . LEU A 1 307 ? 8.118 1.635 2.670 1.00 93.94 307 LEU A C 1
ATOM 2246 O O . LEU A 1 307 ? 7.627 0.550 2.969 1.00 93.94 307 LEU A O 1
ATOM 2250 N N . SER A 1 308 ? 9.016 2.233 3.457 1.00 95.38 308 SER A N 1
ATOM 2251 C CA . SER A 1 308 ? 9.454 1.680 4.743 1.00 95.38 308 SER A CA 1
ATOM 2252 C C . SER A 1 308 ? 8.296 1.600 5.741 1.00 95.38 308 SER A C 1
ATOM 2254 O O . SER A 1 308 ? 8.111 0.578 6.409 1.00 95.38 308 SER A O 1
ATOM 2256 N N . ALA A 1 309 ? 7.480 2.655 5.818 1.00 95.56 309 ALA A N 1
ATOM 2257 C CA . ALA A 1 309 ? 6.283 2.683 6.644 1.00 95.56 309 ALA A CA 1
ATOM 2258 C C . ALA A 1 309 ? 5.273 1.608 6.213 1.00 95.56 309 ALA A C 1
ATOM 2260 O O . ALA A 1 309 ? 4.745 0.904 7.072 1.00 95.56 309 ALA A O 1
ATOM 2261 N N . GLN A 1 310 ? 5.026 1.444 4.911 1.00 95.06 310 GLN A N 1
ATOM 2262 C CA . GLN A 1 310 ? 4.115 0.428 4.374 1.00 95.06 310 GLN A CA 1
ATOM 2263 C C . GLN A 1 310 ? 4.610 -0.989 4.694 1.00 95.06 310 GLN A C 1
ATOM 2265 O O . GLN A 1 310 ? 3.870 -1.772 5.297 1.00 95.06 310 GLN A O 1
ATOM 2270 N N . ALA A 1 311 ? 5.884 -1.287 4.428 1.00 95.31 311 ALA A N 1
ATOM 2271 C CA . ALA A 1 311 ? 6.464 -2.602 4.684 1.00 95.31 311 ALA A CA 1
ATOM 2272 C C . ALA A 1 311 ? 6.452 -2.966 6.177 1.00 95.31 311 ALA A C 1
ATOM 2274 O O . ALA A 1 311 ? 6.067 -4.074 6.558 1.00 95.31 311 ALA A O 1
ATOM 2275 N N . HIS A 1 312 ? 6.812 -2.030 7.061 1.00 96.56 312 HIS A N 1
ATOM 2276 C CA . HIS A 1 312 ? 6.736 -2.263 8.504 1.00 96.56 312 HIS A CA 1
ATOM 2277 C C . HIS A 1 312 ? 5.297 -2.406 9.009 1.00 96.56 312 HIS A C 1
ATOM 2279 O O . HIS A 1 312 ? 5.042 -3.199 9.918 1.00 96.56 312 HIS A O 1
ATOM 2285 N N . LEU A 1 313 ? 4.344 -1.690 8.415 1.00 95.25 313 LEU A N 1
ATOM 2286 C CA . LEU A 1 313 ? 2.932 -1.824 8.755 1.00 95.25 313 LEU A CA 1
ATOM 2287 C C . LEU A 1 313 ? 2.408 -3.212 8.373 1.00 95.25 313 LEU A C 1
ATOM 2289 O O . LEU A 1 313 ? 1.741 -3.858 9.182 1.00 95.25 313 LEU A O 1
ATOM 2293 N N . ALA A 1 314 ? 2.770 -3.693 7.184 1.00 94.00 314 ALA A N 1
ATOM 2294 C CA . ALA A 1 314 ? 2.481 -5.041 6.714 1.00 94.00 314 ALA A CA 1
ATOM 2295 C C . ALA A 1 314 ? 3.116 -6.112 7.623 1.00 94.00 314 ALA A C 1
ATOM 2297 O O . ALA A 1 314 ? 2.411 -6.995 8.111 1.00 94.00 314 ALA A O 1
ATOM 2298 N N . LEU A 1 315 ? 4.405 -5.986 7.968 1.00 94.25 315 LEU A N 1
ATOM 2299 C CA . LEU A 1 315 ? 5.084 -6.895 8.907 1.00 94.25 315 LEU A CA 1
ATOM 2300 C C . LEU A 1 315 ? 4.385 -6.939 10.267 1.00 94.25 315 LEU A C 1
ATOM 2302 O O . LEU A 1 315 ? 4.202 -8.012 10.844 1.00 94.25 315 LEU A O 1
ATOM 2306 N N . SER A 1 316 ? 3.952 -5.782 10.777 1.00 93.31 316 SER A N 1
ATOM 2307 C CA . SER A 1 316 ? 3.211 -5.704 12.035 1.00 93.31 316 SER A CA 1
ATOM 2308 C C . SER A 1 316 ? 1.911 -6.512 11.973 1.00 93.31 316 SER A C 1
ATOM 2310 O O . SER A 1 316 ? 1.660 -7.315 12.874 1.00 93.31 316 SER A O 1
ATOM 2312 N N . LYS A 1 317 ? 1.125 -6.377 10.894 1.00 91.31 317 LYS A N 1
ATOM 2313 C CA . LYS A 1 317 ? -0.122 -7.135 10.679 1.00 91.31 317 LYS A CA 1
ATOM 2314 C C . LYS A 1 317 ? 0.117 -8.645 10.582 1.00 91.31 317 LYS A C 1
ATOM 2316 O O . LYS A 1 317 ? -0.605 -9.418 11.215 1.00 91.31 317 LYS A O 1
ATOM 2321 N N . VAL A 1 318 ? 1.160 -9.068 9.867 1.00 90.69 318 VAL A N 1
ATOM 2322 C CA . VAL A 1 318 ? 1.514 -10.491 9.722 1.00 90.69 318 VAL A CA 1
ATOM 2323 C C . VAL A 1 318 ? 1.960 -11.075 11.056 1.00 90.69 318 VAL A C 1
ATOM 2325 O O . VAL A 1 318 ? 1.509 -12.151 11.450 1.00 90.69 318 VAL A O 1
ATOM 2328 N N . HIS A 1 319 ? 2.815 -10.377 11.808 1.00 89.06 319 HIS A N 1
ATOM 2329 C CA . HIS A 1 319 ? 3.223 -10.821 13.142 1.00 89.06 319 HIS A CA 1
ATOM 2330 C C . HIS A 1 319 ? 2.043 -10.879 14.114 1.00 89.06 319 HIS A C 1
ATOM 2332 O O . HIS A 1 319 ? 1.973 -11.808 14.917 1.00 89.06 319 HIS A O 1
ATOM 2338 N N . ALA A 1 320 ? 1.090 -9.956 13.991 1.00 84.94 320 ALA A N 1
ATOM 2339 C CA . ALA A 1 320 ? -0.141 -9.947 14.771 1.00 84.94 320 ALA A CA 1
ATOM 2340 C C . ALA A 1 320 ? -1.072 -11.132 14.506 1.00 84.94 320 ALA A C 1
ATOM 2342 O O . ALA A 1 320 ? -1.908 -11.428 15.355 1.00 84.94 320 ALA A O 1
ATOM 2343 N N . GLY A 1 321 ? -0.968 -11.761 13.331 1.00 84.88 321 GLY A N 1
ATOM 2344 C CA . GLY A 1 321 ? -1.982 -12.701 12.850 1.00 84.88 321 GLY A CA 1
ATOM 2345 C C . GLY A 1 321 ? -3.313 -12.019 12.519 1.00 84.88 321 GLY A C 1
ATOM 2346 O O . GLY A 1 321 ? -4.354 -12.655 12.602 1.00 84.88 321 GLY A O 1
ATOM 2347 N N . LEU A 1 322 ? -3.303 -10.724 12.179 1.00 78.62 322 LEU A N 1
ATOM 2348 C CA . LEU A 1 322 ? -4.527 -9.982 11.834 1.00 78.62 322 LEU A CA 1
ATOM 2349 C C . LEU A 1 322 ? -5.009 -10.244 10.400 1.00 78.62 322 LEU A C 1
ATOM 2351 O O . LEU A 1 322 ? -6.096 -9.816 10.038 1.00 78.62 322 LEU A O 1
ATOM 2355 N N . GLU A 1 323 ? -4.202 -10.921 9.584 1.00 69.31 323 GLU A N 1
ATOM 2356 C CA . GLU A 1 323 ? -4.509 -11.214 8.175 1.00 69.31 323 GLU A CA 1
ATOM 2357 C C . GLU A 1 323 ? -5.238 -12.551 7.991 1.00 69.31 323 GLU A C 1
ATOM 2359 O O . GLU A 1 323 ? -5.738 -12.855 6.914 1.00 69.31 323 GLU A O 1
ATOM 2364 N N . THR A 1 324 ? -5.305 -13.362 9.043 1.00 61.75 324 THR A N 1
ATOM 2365 C CA . THR A 1 324 ? -5.840 -14.719 8.993 1.00 61.75 324 THR A CA 1
ATOM 2366 C C . THR A 1 324 ? -7.236 -14.694 9.605 1.00 61.75 324 THR A C 1
ATOM 2368 O O . THR A 1 324 ? -7.404 -15.002 10.783 1.00 61.75 324 THR A O 1
ATOM 2371 N N . SER A 1 325 ? -8.244 -14.309 8.813 1.00 50.62 325 SER A N 1
ATOM 2372 C CA . SER A 1 325 ? -9.671 -14.253 9.203 1.00 50.62 325 SER A CA 1
ATOM 2373 C C . SER A 1 325 ? -10.281 -15.611 9.587 1.00 50.62 325 SER A C 1
ATOM 2375 O O . SER A 1 325 ? -11.486 -15.735 9.789 1.00 50.62 325 SER A O 1
ATOM 2377 N N . SER A 1 326 ? -9.475 -16.666 9.711 1.00 45.41 326 SER A N 1
ATOM 2378 C CA . SER A 1 326 ? -9.955 -17.944 10.210 1.00 45.41 326 SER A CA 1
ATOM 2379 C C . SER A 1 326 ? -10.147 -17.856 11.724 1.00 45.41 326 SER A C 1
ATOM 2381 O O . SER A 1 326 ? -9.218 -18.044 12.510 1.00 45.41 326 SER A O 1
ATOM 2383 N N . LEU A 1 327 ? -11.400 -17.623 12.126 1.00 47.00 327 LEU A N 1
ATOM 2384 C CA . LEU A 1 327 ? -11.965 -17.747 13.481 1.00 47.00 327 LEU A CA 1
ATOM 2385 C C . LEU A 1 327 ? -11.657 -19.090 14.196 1.00 47.00 327 LEU A C 1
ATOM 2387 O O . LEU A 1 327 ? -12.158 -19.333 15.291 1.00 47.00 327 LEU A O 1
ATOM 2391 N N . ALA A 1 328 ? -10.852 -19.980 13.606 1.00 41.50 328 ALA A N 1
ATOM 2392 C CA . ALA A 1 328 ? -10.709 -21.372 14.012 1.00 41.50 328 ALA A CA 1
ATOM 2393 C C . ALA A 1 328 ? -9.435 -21.725 14.805 1.00 41.50 328 ALA A C 1
ATOM 2395 O O . ALA A 1 328 ? -9.309 -22.876 15.214 1.00 41.50 328 ALA A O 1
ATOM 2396 N N . CYS A 1 329 ? -8.492 -20.814 15.079 1.00 42.59 329 CYS A N 1
ATOM 2397 C CA . CYS A 1 329 ? -7.238 -21.205 15.750 1.00 42.59 329 CYS A CA 1
ATOM 2398 C C . CYS A 1 329 ? -7.039 -20.565 17.132 1.00 42.59 329 CYS A C 1
ATOM 2400 O O . CYS A 1 329 ? -6.146 -19.750 17.353 1.00 42.59 329 CYS A O 1
ATOM 2402 N N . HIS A 1 330 ? -7.845 -20.997 18.104 1.00 46.00 330 HIS A N 1
ATOM 2403 C CA . HIS A 1 330 ? -7.654 -20.677 19.524 1.00 46.00 330 HIS A CA 1
ATOM 2404 C C . HIS A 1 330 ? -6.441 -21.370 20.183 1.00 46.00 330 HIS A C 1
ATOM 2406 O O . HIS A 1 330 ? -6.217 -21.161 21.374 1.00 46.00 330 HIS A O 1
ATOM 2412 N N . ASP A 1 331 ? -5.632 -22.142 19.445 1.00 47.31 331 ASP A N 1
ATOM 2413 C CA . ASP A 1 331 ? -4.648 -23.052 20.057 1.00 47.31 331 ASP A CA 1
ATOM 2414 C C . ASP A 1 331 ? -3.164 -22.694 19.877 1.00 47.31 331 ASP A C 1
ATOM 2416 O O . ASP A 1 331 ? -2.284 -23.388 20.391 1.00 47.31 331 ASP A O 1
ATOM 2420 N N . ARG A 1 332 ? -2.813 -21.584 19.215 1.00 50.97 332 ARG A N 1
ATOM 2421 C CA . ARG A 1 332 ? -1.392 -21.226 19.046 1.00 50.97 332 ARG A CA 1
ATOM 2422 C C . ARG A 1 332 ? -0.852 -20.394 20.209 1.00 50.97 332 ARG A C 1
ATOM 2424 O O . ARG A 1 332 ? -0.726 -19.177 20.141 1.00 50.97 332 ARG A O 1
ATOM 2431 N N . GLN A 1 333 ? -0.407 -21.101 21.249 1.00 49.09 333 GLN A N 1
ATOM 2432 C CA . GLN A 1 333 ? 0.476 -20.616 22.322 1.00 49.09 333 GLN A CA 1
ATOM 2433 C C . GLN A 1 333 ? 1.901 -20.239 21.843 1.00 49.09 333 GLN A C 1
ATOM 2435 O O . GLN A 1 333 ? 2.870 -20.414 22.591 1.00 49.09 333 GLN A O 1
ATOM 2440 N N . SER A 1 334 ? 2.098 -19.710 20.629 1.00 55.03 334 SER A N 1
ATOM 2441 C CA . SER A 1 334 ? 3.407 -19.142 20.294 1.00 55.03 334 SER A CA 1
ATOM 2442 C C . SER A 1 334 ? 3.541 -17.819 21.061 1.00 55.03 334 SER A C 1
ATOM 2444 O O . SER A 1 334 ? 2.876 -16.829 20.790 1.00 55.03 334 SER A O 1
ATOM 2446 N N . ARG A 1 335 ? 4.342 -17.816 22.133 1.00 55.69 335 ARG A N 1
ATOM 2447 C CA . ARG A 1 335 ? 4.483 -16.679 23.070 1.00 55.69 335 ARG A CA 1
ATOM 2448 C C . ARG A 1 335 ? 5.363 -15.530 22.550 1.00 55.69 335 ARG A C 1
ATOM 2450 O O . ARG A 1 335 ? 5.562 -14.553 23.268 1.00 55.69 335 ARG A O 1
ATOM 2457 N N . GLN A 1 336 ? 5.923 -15.632 21.343 1.00 57.97 336 GLN A N 1
ATOM 2458 C CA . GLN A 1 336 ? 6.865 -14.644 20.795 1.00 57.97 336 GLN A CA 1
ATOM 2459 C C . GLN A 1 336 ? 6.318 -13.550 19.840 1.00 57.97 336 GLN A C 1
ATOM 2461 O O . GLN A 1 336 ? 6.943 -12.489 19.810 1.00 57.97 336 GLN A O 1
ATOM 2466 N N . PRO A 1 337 ? 5.180 -13.684 19.124 1.00 61.41 337 PRO A N 1
ATOM 2467 C CA . PRO A 1 337 ? 4.770 -12.706 18.109 1.00 61.41 337 PRO A CA 1
ATOM 2468 C C . PRO A 1 337 ? 4.391 -11.335 18.696 1.00 61.41 337 PRO A C 1
ATOM 2470 O O . PRO A 1 337 ? 4.552 -10.306 18.041 1.00 61.41 337 PRO A O 1
ATOM 2473 N N . HIS A 1 338 ? 3.965 -11.286 19.963 1.00 66.69 338 HIS A N 1
ATOM 2474 C CA . HIS A 1 338 ? 3.508 -10.049 20.605 1.00 66.69 338 HIS A CA 1
ATOM 2475 C C . HIS A 1 338 ? 4.606 -9.006 20.856 1.00 66.69 338 HIS A C 1
ATOM 2477 O O . HIS A 1 338 ? 4.279 -7.852 21.118 1.00 66.69 338 HIS A O 1
ATOM 2483 N N . LYS A 1 339 ? 5.894 -9.375 20.804 1.00 79.44 339 LYS A N 1
ATOM 2484 C CA . LYS A 1 339 ? 6.991 -8.412 21.011 1.00 79.44 339 LYS A CA 1
ATOM 2485 C C . LYS A 1 339 ? 7.431 -7.725 19.720 1.00 79.44 339 LYS A C 1
ATOM 2487 O O . LYS A 1 339 ? 7.854 -6.575 19.770 1.00 79.44 339 LYS A O 1
ATOM 2492 N N . THR A 1 340 ? 7.315 -8.407 18.585 1.00 87.19 340 THR A N 1
ATOM 2493 C CA . THR A 1 340 ? 7.829 -7.912 17.300 1.00 87.19 340 THR A CA 1
ATOM 2494 C C . THR A 1 340 ? 6.870 -6.918 16.647 1.00 87.19 340 THR A C 1
ATOM 2496 O O . THR A 1 340 ? 7.304 -5.910 16.096 1.00 87.19 340 THR A O 1
ATOM 2499 N N . ALA A 1 341 ? 5.556 -7.138 16.755 1.00 89.12 341 ALA A N 1
ATOM 2500 C CA . ALA A 1 341 ? 4.572 -6.270 16.107 1.00 89.12 341 ALA A CA 1
ATOM 2501 C C . ALA A 1 341 ? 4.580 -4.804 16.612 1.00 89.12 341 ALA A C 1
ATOM 2503 O O . ALA A 1 341 ? 4.546 -3.907 15.763 1.00 89.12 341 ALA A O 1
ATOM 2504 N N . PRO A 1 342 ? 4.704 -4.516 17.929 1.00 90.56 342 PRO A N 1
ATOM 2505 C CA . PRO A 1 342 ? 4.859 -3.144 18.423 1.00 90.56 342 PRO A CA 1
ATOM 2506 C C . PRO A 1 342 ? 6.152 -2.474 17.946 1.00 90.56 342 PRO A C 1
ATOM 2508 O O . PRO A 1 342 ? 6.123 -1.305 17.576 1.00 90.56 342 PRO A O 1
ATOM 2511 N N . TRP A 1 343 ? 7.261 -3.223 17.878 1.00 93.00 343 TRP A N 1
ATOM 2512 C CA . TRP A 1 343 ? 8.530 -2.705 17.355 1.00 93.00 343 TRP A CA 1
ATOM 2513 C C . TRP A 1 343 ? 8.381 -2.213 15.913 1.00 93.00 343 TRP A C 1
ATOM 2515 O O . TRP A 1 343 ? 8.844 -1.123 15.579 1.00 93.00 343 TRP A O 1
ATOM 2525 N N . HIS A 1 344 ? 7.680 -2.975 15.068 1.00 94.75 344 HIS A N 1
ATOM 2526 C CA . HIS A 1 344 ? 7.381 -2.538 13.708 1.00 94.75 344 HIS A CA 1
ATOM 2527 C C . HIS A 1 344 ? 6.511 -1.280 13.679 1.00 94.75 344 HIS A C 1
ATOM 2529 O O . HIS A 1 344 ? 6.824 -0.376 12.915 1.00 94.75 344 HIS A O 1
ATOM 2535 N N . LEU A 1 345 ? 5.476 -1.165 14.522 1.00 94.50 345 LEU A N 1
ATOM 2536 C CA . LEU A 1 345 ? 4.648 0.050 14.573 1.00 94.50 345 LEU A CA 1
ATOM 2537 C C . LEU A 1 345 ? 5.458 1.302 14.932 1.00 94.50 345 LEU A C 1
ATOM 2539 O O . LEU A 1 345 ? 5.217 2.364 14.361 1.00 94.50 345 LEU A O 1
ATOM 2543 N N . ASP A 1 346 ? 6.435 1.188 15.830 1.00 94.69 346 ASP A N 1
ATOM 2544 C CA . ASP A 1 346 ? 7.321 2.308 16.159 1.00 94.69 346 ASP A CA 1
ATOM 2545 C C . ASP A 1 346 ? 8.199 2.708 14.963 1.00 94.69 346 ASP A C 1
ATOM 2547 O O . ASP A 1 346 ? 8.396 3.899 14.709 1.00 94.69 346 ASP A O 1
ATOM 2551 N N . ARG A 1 347 ? 8.650 1.732 14.161 1.00 95.75 347 ARG A N 1
ATOM 2552 C CA . ARG A 1 347 ? 9.332 2.005 12.886 1.00 95.75 347 ARG A CA 1
ATOM 2553 C C . ARG A 1 347 ? 8.416 2.683 11.870 1.00 95.75 347 ARG A C 1
ATOM 2555 O O . ARG A 1 347 ? 8.856 3.644 11.245 1.00 95.75 347 ARG A O 1
ATOM 2562 N N . VAL A 1 348 ? 7.150 2.263 11.763 1.00 96.06 348 VAL A N 1
ATOM 2563 C CA . VAL A 1 348 ? 6.157 2.937 10.906 1.00 96.06 348 VAL A CA 1
ATOM 2564 C C . VAL A 1 348 ? 6.014 4.403 11.312 1.00 96.06 348 VAL A C 1
ATOM 2566 O O . VAL A 1 348 ? 6.104 5.277 10.457 1.00 96.06 348 VAL A O 1
ATOM 2569 N N . ARG A 1 349 ? 5.845 4.697 12.609 1.00 95.38 349 ARG A N 1
ATOM 2570 C CA . ARG A 1 349 ? 5.744 6.084 13.100 1.00 95.38 349 ARG A CA 1
ATOM 2571 C C . ARG A 1 349 ? 6.974 6.916 12.746 1.00 95.38 349 ARG A C 1
ATOM 2573 O O . ARG A 1 349 ? 6.813 8.015 12.227 1.00 95.38 349 ARG A O 1
ATOM 2580 N N . SER A 1 350 ? 8.180 6.397 12.997 1.00 94.94 350 SER A N 1
ATOM 2581 C CA . SER A 1 350 ? 9.439 7.082 12.656 1.00 94.94 350 SER A CA 1
ATOM 2582 C C . SER A 1 350 ? 9.495 7.416 11.163 1.00 94.94 350 SER A C 1
ATOM 2584 O O . SER A 1 350 ? 9.746 8.559 10.783 1.00 94.94 350 SER A O 1
ATOM 2586 N N . ALA A 1 351 ? 9.165 6.442 10.313 1.00 94.19 351 ALA A N 1
ATOM 2587 C CA . ALA A 1 351 ? 9.175 6.612 8.869 1.00 94.19 351 ALA A CA 1
ATOM 2588 C C . ALA A 1 351 ? 8.106 7.620 8.399 1.00 94.19 351 ALA A C 1
ATOM 2590 O O . ALA A 1 351 ? 8.412 8.535 7.641 1.00 94.19 351 ALA A O 1
ATOM 2591 N N . LEU A 1 352 ? 6.879 7.559 8.925 1.00 94.00 352 LEU A N 1
ATOM 2592 C CA . LEU A 1 352 ? 5.824 8.527 8.600 1.00 94.00 352 LEU A CA 1
ATOM 2593 C C . LEU A 1 352 ? 6.145 9.946 9.080 1.00 94.00 352 LEU A C 1
ATOM 2595 O O . LEU A 1 352 ? 5.799 10.906 8.396 1.00 94.00 352 LEU A O 1
ATOM 2599 N N . HIS A 1 353 ? 6.842 10.100 10.210 1.00 92.44 353 HIS A N 1
ATOM 2600 C CA . HIS A 1 353 ? 7.350 11.403 10.637 1.00 92.44 353 HIS A CA 1
ATOM 2601 C C . HIS A 1 353 ? 8.355 11.976 9.634 1.00 92.44 353 HIS A C 1
ATOM 2603 O O . HIS A 1 353 ? 8.247 13.155 9.301 1.00 92.44 353 HIS A O 1
ATOM 2609 N N . ARG A 1 354 ? 9.261 11.160 9.078 1.00 89.12 354 ARG A N 1
ATOM 2610 C CA . ARG A 1 354 ? 10.157 11.601 7.992 1.00 89.12 354 ARG A CA 1
ATOM 2611 C C . ARG A 1 354 ? 9.385 11.957 6.719 1.00 89.12 354 ARG A C 1
ATOM 2613 O O . ARG A 1 354 ? 9.649 12.977 6.098 1.00 89.12 354 ARG A O 1
ATOM 2620 N N . ALA A 1 355 ? 8.360 11.178 6.380 1.00 89.69 355 ALA A N 1
ATOM 2621 C CA . ALA A 1 355 ? 7.511 11.445 5.219 1.00 89.69 355 ALA A CA 1
ATOM 2622 C C . ALA A 1 355 ? 6.549 12.644 5.391 1.00 89.69 355 ALA A C 1
ATOM 2624 O O . ALA A 1 355 ? 5.882 13.035 4.428 1.00 89.69 355 ALA A O 1
ATOM 2625 N N . SER A 1 356 ? 6.439 13.209 6.601 1.00 85.38 356 SER A N 1
ATOM 2626 C CA . SER A 1 356 ? 5.464 14.258 6.933 1.00 85.38 356 SER A CA 1
ATOM 2627 C C . SER A 1 356 ? 5.852 15.659 6.454 1.00 85.38 356 SER A C 1
ATOM 2629 O O . SER A 1 356 ? 5.020 16.567 6.518 1.00 85.38 356 SER A O 1
ATOM 2631 N N . GLU A 1 357 ? 7.067 15.848 5.927 1.00 80.50 357 GLU A N 1
ATOM 2632 C CA . GLU A 1 357 ? 7.480 17.148 5.397 1.00 80.50 357 GLU A CA 1
ATOM 2633 C C . GLU A 1 357 ? 6.572 17.594 4.223 1.00 80.50 357 GLU A C 1
ATOM 2635 O O . GLU A 1 357 ? 6.298 16.828 3.281 1.00 80.50 357 GLU A O 1
ATOM 2640 N N . PRO A 1 358 ? 6.025 18.824 4.278 1.00 58.38 358 PRO A N 1
ATOM 2641 C CA . PRO A 1 358 ? 4.936 19.239 3.403 1.00 58.38 358 PRO A CA 1
ATOM 2642 C C . PRO A 1 358 ? 5.439 19.603 2.002 1.00 58.38 358 PRO A C 1
ATOM 2644 O O . PRO A 1 358 ? 6.146 20.591 1.822 1.00 58.38 358 PRO A O 1
ATOM 2647 N N . VAL A 1 359 ? 5.004 18.848 0.986 1.00 62.94 359 VAL A N 1
ATOM 2648 C CA . VAL A 1 359 ? 5.200 19.213 -0.434 1.00 62.94 359 VAL A CA 1
ATOM 2649 C C . VAL A 1 359 ? 3.895 19.088 -1.230 1.00 62.94 359 VAL A C 1
ATOM 2651 O O . VAL A 1 359 ? 3.633 19.916 -2.103 1.00 62.94 359 VAL A O 1
ATOM 2654 N N . ARG A 1 360 ? 3.035 18.099 -0.924 1.00 77.31 360 ARG A N 1
ATOM 2655 C CA . ARG A 1 360 ? 1.749 17.874 -1.614 1.00 77.31 360 ARG A CA 1
ATOM 2656 C C . ARG A 1 360 ? 0.644 17.418 -0.656 1.00 77.31 360 ARG A C 1
ATOM 2658 O O . ARG A 1 360 ? 0.889 16.631 0.254 1.00 77.31 360 ARG A O 1
ATOM 2665 N N . LEU A 1 361 ? -0.582 17.895 -0.897 1.00 78.50 361 LEU A N 1
ATOM 2666 C CA . LEU A 1 361 ? -1.779 17.543 -0.117 1.00 78.50 361 LEU A CA 1
ATOM 2667 C C . LEU A 1 361 ? -2.124 16.045 -0.224 1.00 78.50 361 LEU A C 1
ATOM 2669 O O . LEU A 1 361 ? -2.552 15.431 0.751 1.00 78.50 361 LEU A O 1
ATOM 2673 N N . GLU A 1 362 ? -1.918 15.455 -1.404 1.00 78.94 362 GLU A N 1
ATOM 2674 C CA . GLU A 1 362 ? -2.173 14.032 -1.671 1.00 78.94 362 GLU A CA 1
ATOM 2675 C C . GLU A 1 362 ? -1.315 13.149 -0.764 1.00 78.94 362 GLU A C 1
ATOM 2677 O O . GLU A 1 362 ? -1.837 12.323 -0.020 1.00 78.94 362 GLU A O 1
ATOM 2682 N N . ASP A 1 363 ? -0.011 13.408 -0.727 1.00 81.44 363 ASP A N 1
ATOM 2683 C CA . ASP A 1 363 ? 0.917 12.649 0.103 1.00 81.44 363 ASP A CA 1
ATOM 2684 C C . ASP A 1 363 ? 0.603 12.806 1.603 1.00 81.44 363 ASP A C 1
ATOM 2686 O O . ASP A 1 363 ? 0.684 11.845 2.366 1.00 81.44 363 ASP A O 1
ATOM 2690 N N . GLN A 1 364 ? 0.188 14.002 2.042 1.00 85.50 364 GLN A N 1
ATOM 2691 C CA . GLN A 1 364 ? -0.250 14.226 3.424 1.00 85.50 364 GLN A CA 1
ATOM 2692 C C . GLN A 1 364 ? -1.497 13.400 3.770 1.00 85.50 364 GLN A C 1
ATOM 2694 O O . GLN A 1 364 ? -1.624 12.905 4.893 1.00 85.50 364 GLN A O 1
ATOM 2699 N N . THR A 1 365 ? -2.398 13.220 2.806 1.00 85.88 365 THR A N 1
ATOM 2700 C CA . THR A 1 365 ? -3.599 12.393 2.960 1.00 85.88 365 THR A CA 1
ATOM 2701 C C . THR A 1 365 ? -3.212 10.932 3.191 1.00 85.88 365 THR A C 1
ATOM 2703 O O . THR A 1 365 ? -3.713 10.314 4.131 1.00 85.88 365 THR A O 1
ATOM 2706 N N . VAL A 1 366 ? -2.269 10.404 2.400 1.00 87.12 366 VAL A N 1
ATOM 2707 C CA . VAL A 1 366 ? -1.756 9.030 2.551 1.00 87.12 366 VAL A CA 1
ATOM 2708 C C . VAL A 1 366 ? -1.074 8.848 3.909 1.00 87.12 366 VAL A C 1
ATOM 2710 O O . VAL A 1 366 ? -1.409 7.920 4.643 1.00 87.12 366 VAL A O 1
ATOM 2713 N N . VAL A 1 367 ? -0.181 9.770 4.290 1.00 91.00 367 VAL A N 1
ATOM 2714 C CA . VAL A 1 367 ? 0.501 9.748 5.597 1.00 91.00 367 VAL A CA 1
ATOM 2715 C C . VAL A 1 367 ? -0.514 9.742 6.741 1.00 91.00 367 VAL A C 1
ATOM 2717 O O . VAL A 1 367 ? -0.391 8.954 7.677 1.00 91.00 367 VAL A O 1
ATOM 2720 N N . THR A 1 368 ? -1.553 10.577 6.657 1.00 91.56 368 THR A N 1
ATOM 2721 C CA . THR A 1 368 ? -2.598 10.656 7.688 1.00 91.56 368 THR A CA 1
ATOM 2722 C C . THR A 1 368 ? -3.400 9.355 7.773 1.00 91.56 368 THR A C 1
ATOM 2724 O O . THR A 1 368 ? -3.628 8.851 8.873 1.00 91.56 368 THR A O 1
ATOM 2727 N N . ALA A 1 369 ? -3.786 8.769 6.635 1.00 91.56 369 ALA A N 1
ATOM 2728 C CA . ALA A 1 369 ? -4.485 7.486 6.597 1.00 91.56 369 ALA A CA 1
ATOM 2729 C C . ALA A 1 369 ? -3.641 6.350 7.208 1.00 91.56 369 ALA A C 1
ATOM 2731 O O . ALA A 1 369 ? -4.148 5.568 8.017 1.00 91.56 369 ALA A O 1
ATOM 2732 N N . MET A 1 370 ? -2.341 6.301 6.901 1.00 92.94 370 MET A N 1
ATOM 2733 C CA . MET A 1 370 ? -1.419 5.323 7.484 1.00 92.94 370 MET A CA 1
ATOM 2734 C C . MET A 1 370 ? -1.222 5.529 8.991 1.00 92.94 370 MET A C 1
ATOM 2736 O O . MET A 1 370 ? -1.233 4.556 9.744 1.00 92.94 370 MET A O 1
ATOM 2740 N N . LEU A 1 371 ? -1.104 6.774 9.468 1.00 95.06 371 LEU A N 1
ATOM 2741 C CA . LEU A 1 371 ? -1.024 7.069 10.905 1.00 95.06 371 LEU A CA 1
ATOM 2742 C C . LEU A 1 371 ? -2.284 6.609 11.649 1.00 95.06 371 LEU A C 1
ATOM 2744 O O . LEU A 1 371 ? -2.187 6.013 12.722 1.00 95.06 371 LEU A O 1
ATOM 2748 N N . ILE A 1 372 ? -3.470 6.822 11.073 1.00 95.06 372 ILE A N 1
ATOM 2749 C CA . ILE A 1 372 ? -4.724 6.308 11.640 1.00 95.06 372 ILE A CA 1
ATOM 2750 C C . ILE A 1 372 ? -4.687 4.782 11.728 1.00 95.06 372 ILE A C 1
ATOM 2752 O O . ILE A 1 372 ? -5.050 4.219 12.762 1.00 95.06 372 ILE A O 1
ATOM 2756 N N . GLN A 1 373 ? -4.201 4.105 10.688 1.00 93.38 373 GLN A N 1
ATOM 2757 C CA . GLN A 1 373 ? -4.053 2.654 10.706 1.00 93.38 373 GLN A CA 1
ATOM 2758 C C . GLN A 1 373 ? -3.075 2.174 11.790 1.00 93.38 373 GLN A C 1
ATOM 2760 O O . GLN A 1 373 ? -3.364 1.194 12.475 1.00 93.38 373 GLN A O 1
ATOM 2765 N N . VAL A 1 374 ? -1.964 2.883 12.008 1.00 95.44 374 VAL A N 1
ATOM 2766 C CA . VAL A 1 374 ? -1.031 2.602 13.112 1.00 95.44 374 VAL A CA 1
ATOM 2767 C C . VAL A 1 374 ? -1.734 2.694 14.467 1.00 95.44 374 VAL A C 1
ATOM 2769 O O . VAL A 1 374 ? -1.577 1.796 15.293 1.00 95.44 374 VAL A O 1
ATOM 2772 N N . HIS A 1 375 ? -2.533 3.738 14.696 1.00 96.06 375 HIS A N 1
ATOM 2773 C CA . HIS A 1 375 ? -3.298 3.901 15.936 1.00 96.06 375 HIS A CA 1
ATOM 2774 C C . HIS A 1 375 ? -4.351 2.798 16.129 1.00 96.06 375 HIS A C 1
ATOM 2776 O O . HIS A 1 375 ? -4.459 2.237 17.219 1.00 96.06 375 HIS A O 1
ATOM 2782 N N . LEU A 1 376 ? -5.080 2.427 15.070 1.00 94.00 376 LEU A N 1
ATOM 2783 C CA . LEU A 1 376 ? -6.044 1.318 15.094 1.00 94.00 376 LEU A CA 1
ATOM 2784 C C . LEU A 1 376 ? -5.374 -0.019 15.454 1.00 94.00 376 LEU A C 1
ATOM 2786 O O . LEU A 1 376 ? -5.879 -0.771 16.293 1.00 94.00 376 LEU A O 1
ATOM 2790 N N . LEU A 1 377 ? -4.217 -0.310 14.854 1.00 91.75 377 LEU A N 1
ATOM 2791 C CA . LEU A 1 377 ? -3.450 -1.518 15.159 1.00 91.75 377 LEU A CA 1
ATOM 2792 C C . LEU A 1 377 ? -2.898 -1.482 16.584 1.00 91.75 377 LEU A C 1
ATOM 2794 O O . LEU A 1 377 ? -3.017 -2.472 17.304 1.00 91.75 377 LEU A O 1
ATOM 2798 N N . HIS A 1 378 ? -2.354 -0.346 17.030 1.00 92.50 378 HIS A N 1
ATOM 2799 C CA . HIS A 1 378 ? -1.834 -0.212 18.390 1.00 92.50 378 HIS A CA 1
ATOM 2800 C C . HIS A 1 378 ? -2.930 -0.439 19.438 1.00 92.50 378 HIS A C 1
ATOM 2802 O O . HIS A 1 378 ? -2.734 -1.221 20.369 1.00 92.50 378 HIS A O 1
ATOM 2808 N N . ALA A 1 379 ? -4.107 0.161 19.240 1.00 92.38 379 ALA A N 1
ATOM 2809 C CA . ALA A 1 379 ? -5.287 -0.064 20.071 1.00 92.38 379 ALA A CA 1
ATOM 2810 C C . ALA A 1 379 ? -5.671 -1.555 20.137 1.00 92.38 379 ALA A C 1
ATOM 2812 O O . ALA A 1 379 ? -5.881 -2.113 21.220 1.00 92.38 379 ALA A O 1
ATOM 2813 N N . SER A 1 380 ? -5.675 -2.227 18.983 1.00 89.56 380 SER A N 1
ATOM 2814 C CA . SER A 1 380 ? -5.969 -3.661 18.881 1.00 89.56 380 SER A CA 1
ATOM 2815 C C . SER A 1 380 ? -4.952 -4.504 19.661 1.00 89.56 380 SER A C 1
ATOM 2817 O O . SER A 1 380 ? -5.337 -5.353 20.465 1.00 89.56 380 SER A O 1
ATOM 2819 N N . PHE A 1 381 ? -3.652 -4.223 19.526 1.00 86.62 381 PHE A N 1
ATOM 2820 C CA . PHE A 1 381 ? -2.599 -4.924 20.270 1.00 86.62 381 PHE A CA 1
ATOM 2821 C C . PHE A 1 381 ? -2.700 -4.742 21.780 1.00 86.62 381 PHE A C 1
ATOM 2823 O O . PHE A 1 381 ? -2.539 -5.706 22.533 1.00 86.62 381 PHE A O 1
ATOM 2830 N N . ILE A 1 382 ? -2.978 -3.518 22.231 1.00 88.19 382 ILE A N 1
ATOM 2831 C CA . ILE A 1 382 ? -3.155 -3.219 23.653 1.00 88.19 382 ILE A CA 1
ATOM 2832 C C . ILE A 1 382 ? -4.325 -4.037 24.217 1.00 88.19 382 ILE A C 1
ATOM 2834 O O . ILE A 1 382 ? -4.210 -4.590 25.314 1.00 88.19 382 ILE A O 1
ATOM 2838 N N . SER A 1 383 ? -5.415 -4.153 23.452 1.00 82.94 383 SER A N 1
ATOM 2839 C CA . SER A 1 383 ? -6.618 -4.896 23.839 1.00 82.94 383 SER A CA 1
ATOM 2840 C C . SER A 1 383 ? -6.434 -6.422 23.842 1.00 82.94 383 SER A C 1
ATOM 2842 O O . SER A 1 383 ? -7.080 -7.101 24.637 1.00 82.94 383 SER A O 1
ATOM 2844 N N . LEU A 1 384 ? -5.530 -6.968 23.018 1.00 76.25 384 LEU A N 1
ATOM 2845 C CA . LEU A 1 384 ? -5.211 -8.407 22.960 1.00 76.25 384 LEU A CA 1
ATOM 2846 C C . LEU A 1 384 ? -4.239 -8.880 24.067 1.00 76.25 384 LEU A C 1
ATOM 2848 O O . LEU A 1 384 ? -4.099 -10.082 24.317 1.00 76.25 384 LEU A O 1
ATOM 2852 N N . GLY A 1 385 ? -3.544 -7.960 24.744 1.00 70.12 385 GLY A N 1
ATOM 2853 C CA . GLY A 1 385 ? -2.520 -8.298 25.737 1.00 70.12 385 GLY A CA 1
ATOM 2854 C C . GLY A 1 385 ? -3.064 -9.055 26.961 1.00 70.12 385 GLY A C 1
ATOM 2855 O O . GLY A 1 385 ? -3.954 -8.574 27.653 1.00 70.12 385 GLY A O 1
ATOM 2856 N N . HIS A 1 386 ? -2.460 -10.199 27.304 1.00 55.84 386 HIS A N 1
ATOM 2857 C CA . HIS A 1 386 ? -2.866 -11.119 28.391 1.00 55.84 386 HIS A CA 1
ATOM 2858 C C . HIS A 1 386 ? -2.584 -10.633 29.838 1.00 55.84 386 HIS A C 1
ATOM 2860 O O . HIS A 1 386 ? -2.440 -11.439 30.760 1.00 55.84 386 HIS A O 1
ATOM 2866 N N . VAL A 1 387 ? -2.469 -9.324 30.077 1.00 57.06 387 VAL A N 1
ATOM 2867 C CA . VAL A 1 387 ? -2.086 -8.782 31.396 1.00 57.06 387 VAL A CA 1
ATOM 2868 C C . VAL A 1 387 ? -3.328 -8.599 32.299 1.00 57.06 387 VAL A C 1
ATOM 2870 O O . VAL A 1 387 ? -4.397 -8.250 31.805 1.00 57.06 387 VAL A O 1
ATOM 2873 N N . PRO A 1 388 ? -3.241 -8.800 33.634 1.00 52.91 388 PRO A N 1
ATOM 2874 C CA . PRO A 1 388 ? -4.419 -8.897 34.510 1.00 52.91 388 PRO A CA 1
ATOM 2875 C C . PRO A 1 388 ? -5.268 -7.624 34.691 1.00 52.91 388 PRO A C 1
ATOM 2877 O O . PRO A 1 388 ? -6.355 -7.703 35.265 1.00 52.91 388 PRO A O 1
ATOM 2880 N N . THR A 1 389 ? -4.821 -6.446 34.246 1.00 65.69 389 THR A N 1
ATOM 2881 C CA . THR A 1 389 ? -5.538 -5.174 34.462 1.00 65.69 389 THR A CA 1
ATOM 2882 C C . THR A 1 389 ? -6.255 -4.690 33.203 1.00 65.69 389 THR A C 1
ATOM 2884 O O . THR A 1 389 ? -5.951 -3.630 32.657 1.00 65.69 389 THR A O 1
ATOM 2887 N N . LYS A 1 390 ? -7.282 -5.450 32.797 1.00 81.69 390 LYS A N 1
ATOM 2888 C CA . LYS A 1 390 ? -8.110 -5.196 31.600 1.00 81.69 390 LYS A CA 1
ATOM 2889 C C . LYS A 1 390 ? -8.553 -3.730 31.447 1.00 81.69 390 LYS A C 1
ATOM 2891 O O . LYS A 1 390 ? -8.508 -3.188 30.352 1.00 81.69 390 LYS A O 1
ATOM 2896 N N . LYS A 1 391 ? -8.909 -3.047 32.547 1.00 88.44 391 LYS A N 1
ATOM 2897 C CA . LYS A 1 391 ? -9.376 -1.645 32.512 1.00 88.44 391 LYS A CA 1
ATOM 2898 C C . LYS A 1 391 ? -8.325 -0.680 31.943 1.00 88.44 391 LYS A C 1
ATOM 2900 O O . LYS A 1 391 ? -8.610 0.007 30.972 1.00 88.44 391 LYS A O 1
ATOM 2905 N N . ARG A 1 392 ? -7.099 -0.683 32.481 1.00 89.88 392 ARG A N 1
ATOM 2906 C CA . ARG A 1 392 ? -6.028 0.239 32.050 1.00 89.88 392 ARG A CA 1
ATOM 2907 C C . ARG A 1 392 ? -5.591 -0.010 30.604 1.00 89.88 392 ARG A C 1
ATOM 2909 O O . ARG A 1 392 ? -5.159 0.909 29.918 1.00 89.88 392 ARG A O 1
ATOM 2916 N N . GLN A 1 393 ? -5.675 -1.257 30.142 1.00 90.75 393 GLN A N 1
ATOM 2917 C CA . GLN A 1 393 ? -5.413 -1.590 28.741 1.00 90.75 393 GLN A CA 1
ATOM 2918 C C . GLN A 1 393 ? -6.486 -0.991 27.832 1.00 90.75 393 GLN A C 1
ATOM 2920 O O . GLN A 1 393 ? -6.147 -0.306 26.876 1.00 90.75 393 GLN A O 1
ATOM 2925 N N . HIS A 1 394 ? -7.767 -1.170 28.156 1.00 91.44 394 HIS A N 1
ATOM 2926 C CA . HIS A 1 394 ? -8.844 -0.572 27.370 1.00 91.44 394 HIS A CA 1
ATOM 2927 C C . HIS A 1 394 ? -8.814 0.966 27.398 1.00 91.44 394 HIS A C 1
ATOM 2929 O O . HIS A 1 394 ? -9.099 1.584 26.380 1.00 91.44 394 HIS A O 1
ATOM 2935 N N . GLU A 1 395 ? -8.396 1.589 28.504 1.00 93.56 395 GLU A N 1
ATOM 2936 C CA . GLU A 1 395 ? -8.160 3.042 28.577 1.00 93.56 395 GLU A CA 1
ATOM 2937 C C . GLU A 1 395 ? -7.079 3.490 27.584 1.00 93.56 395 GLU A C 1
ATOM 2939 O O . GLU A 1 395 ? -7.329 4.353 26.751 1.00 93.56 395 GLU A O 1
ATOM 2944 N N . ARG A 1 396 ? -5.911 2.836 27.584 1.00 93.81 396 ARG A N 1
ATOM 2945 C CA . ARG A 1 396 ? -4.838 3.128 26.615 1.00 93.81 396 ARG A CA 1
ATOM 2946 C C . ARG A 1 396 ? -5.255 2.850 25.172 1.00 93.81 396 ARG A C 1
ATOM 2948 O O . ARG A 1 396 ? -4.914 3.600 24.267 1.00 93.81 396 ARG A O 1
ATOM 2955 N N . SER A 1 397 ? -6.003 1.771 24.952 1.00 94.31 397 SER A N 1
ATOM 2956 C CA . SER A 1 397 ? -6.569 1.462 23.640 1.00 94.31 397 SER A CA 1
ATOM 2957 C C . SER A 1 397 ? -7.502 2.578 23.176 1.00 94.31 397 SER A C 1
ATOM 2959 O O . SER A 1 397 ? -7.481 2.934 22.004 1.00 94.31 397 SER A O 1
ATOM 2961 N N . LEU A 1 398 ? -8.312 3.138 24.075 1.00 96.25 398 LEU A N 1
ATOM 2962 C CA . LEU A 1 398 ? -9.182 4.262 23.761 1.00 96.25 398 LEU A CA 1
ATOM 2963 C C . LEU A 1 398 ? -8.378 5.533 23.458 1.00 96.25 398 LEU A C 1
ATOM 2965 O O . LEU A 1 398 ? -8.718 6.229 22.508 1.00 96.25 398 LEU A O 1
ATOM 2969 N N . GLU A 1 399 ? -7.305 5.820 24.199 1.00 96.56 399 GLU A N 1
ATOM 2970 C CA . GLU A 1 399 ? -6.415 6.962 23.927 1.00 96.56 399 GLU A CA 1
ATOM 2971 C C . GLU A 1 399 ? -5.827 6.909 22.505 1.00 96.56 399 GLU A C 1
ATOM 2973 O O . GLU A 1 399 ? -5.837 7.916 21.795 1.00 96.56 399 GLU A O 1
ATOM 2978 N N . GLU A 1 400 ? -5.391 5.730 22.050 1.00 96.62 400 GLU A N 1
ATOM 2979 C CA . GLU A 1 400 ? -4.927 5.515 20.671 1.00 96.62 400 GLU A CA 1
ATOM 2980 C C . GLU A 1 400 ? -6.051 5.740 19.644 1.00 96.62 400 GLU A C 1
ATOM 2982 O O . GLU A 1 400 ? -5.857 6.427 18.640 1.00 96.62 400 GLU A O 1
ATOM 2987 N N . LEU A 1 401 ? -7.262 5.239 19.906 1.00 97.06 401 LEU A N 1
ATOM 2988 C CA . LEU A 1 401 ? -8.417 5.455 19.023 1.00 97.06 401 LEU A CA 1
ATOM 2989 C C . LEU A 1 401 ? -8.862 6.926 18.974 1.00 97.06 401 LEU A C 1
ATOM 2991 O O . LEU A 1 401 ? -9.339 7.406 17.942 1.00 97.06 401 LEU A O 1
ATOM 2995 N N . LEU A 1 402 ? -8.684 7.672 20.062 1.00 97.31 402 LEU A N 1
ATOM 2996 C CA . LEU A 1 402 ? -8.927 9.112 20.096 1.00 97.31 402 LEU A CA 1
ATOM 2997 C C . LEU A 1 402 ? -7.853 9.880 19.318 1.00 97.31 402 LEU A C 1
ATOM 2999 O O . LEU A 1 402 ? -8.184 10.853 18.643 1.00 97.31 402 LEU A O 1
ATOM 3003 N N . ALA A 1 403 ? -6.595 9.432 19.337 1.00 96.69 403 ALA A N 1
ATOM 3004 C CA . ALA A 1 403 ? -5.555 9.980 18.466 1.00 96.69 403 ALA A CA 1
ATOM 3005 C C . ALA A 1 403 ? -5.892 9.759 16.978 1.00 96.69 403 ALA A C 1
ATOM 3007 O O . ALA A 1 403 ? -5.863 10.716 16.201 1.00 96.69 403 ALA A O 1
ATOM 3008 N N . ALA A 1 404 ? -6.340 8.554 16.601 1.00 96.19 404 ALA A N 1
ATOM 3009 C CA . ALA A 1 404 ? -6.891 8.284 15.268 1.00 96.19 404 ALA A CA 1
ATOM 3010 C C . ALA A 1 404 ? -8.078 9.202 14.925 1.00 96.19 404 ALA A C 1
ATOM 3012 O O . ALA A 1 404 ? -8.145 9.748 13.825 1.00 96.19 404 ALA A O 1
ATOM 3013 N N . SER A 1 405 ? -8.992 9.414 15.875 1.00 96.44 405 SER A N 1
ATOM 3014 C CA . SER A 1 405 ? -10.163 10.283 15.696 1.00 96.44 405 SER A CA 1
ATOM 3015 C C . SER A 1 405 ? -9.769 11.740 15.424 1.00 96.44 405 SER A C 1
ATOM 3017 O O . SER A 1 405 ? -10.361 12.379 14.557 1.00 96.44 405 SER A O 1
ATOM 3019 N N . ARG A 1 406 ? -8.740 12.259 16.112 1.00 96.00 406 ARG A N 1
ATOM 3020 C CA . ARG A 1 406 ? -8.196 13.611 15.880 1.00 96.00 406 ARG A CA 1
ATOM 3021 C C . ARG A 1 406 ? -7.620 13.758 14.473 1.00 96.00 406 ARG A C 1
ATOM 3023 O O . ARG A 1 406 ? -7.910 14.748 13.805 1.00 96.00 406 ARG A O 1
ATOM 3030 N N . LEU A 1 407 ? -6.845 12.773 14.016 1.00 94.56 407 LEU A N 1
ATOM 3031 C CA . LEU A 1 407 ? -6.295 12.761 12.657 1.00 94.56 407 LEU A CA 1
ATOM 3032 C C . LEU A 1 407 ? -7.412 12.717 11.608 1.00 94.56 407 LEU A C 1
ATOM 3034 O O . LEU A 1 407 ? -7.417 13.531 10.689 1.00 94.56 407 LEU A O 1
ATOM 3038 N N . ALA A 1 408 ? -8.399 11.834 11.785 1.00 92.81 408 ALA A N 1
ATOM 3039 C CA . ALA A 1 408 ? -9.520 11.694 10.859 1.00 92.81 408 ALA A CA 1
ATOM 3040 C C . ALA A 1 408 ? -10.400 12.956 10.786 1.00 92.81 408 ALA A C 1
ATOM 3042 O O . ALA A 1 408 ? -10.882 13.301 9.711 1.00 92.81 408 ALA A O 1
ATOM 3043 N N . ALA A 1 409 ? -10.586 13.661 11.906 1.00 90.44 409 ALA A N 1
ATOM 3044 C CA . ALA A 1 409 ? -11.342 14.912 11.962 1.00 90.44 409 ALA A CA 1
ATOM 3045 C C . ALA A 1 409 ? -10.600 16.110 11.342 1.00 90.44 409 ALA A C 1
ATOM 3047 O O . ALA A 1 409 ? -11.234 17.060 10.888 1.00 90.44 409 ALA A O 1
ATOM 3048 N N . SER A 1 410 ? -9.262 16.089 11.321 1.00 87.69 410 SER A N 1
ATOM 3049 C CA . SER A 1 410 ? -8.466 17.177 10.733 1.00 87.69 410 SER A CA 1
ATOM 3050 C C . SER A 1 410 ? -8.659 17.309 9.213 1.00 87.69 410 SER A C 1
ATOM 3052 O O . SER A 1 410 ? -8.523 18.404 8.667 1.00 87.69 410 SER A O 1
ATOM 3054 N N . GLU A 1 411 ? -9.053 16.221 8.545 1.00 81.81 411 GLU A N 1
ATOM 3055 C CA . GLU A 1 411 ? -9.316 16.180 7.104 1.00 81.81 411 GLU A CA 1
ATOM 3056 C C . GLU A 1 411 ? -10.580 16.966 6.715 1.00 81.81 411 GLU A C 1
ATOM 3058 O O . GLU A 1 411 ? -10.573 17.671 5.705 1.00 81.81 411 GLU A O 1
ATOM 3063 N N . ASP A 1 412 ? -11.611 16.975 7.571 1.00 73.62 412 ASP A N 1
ATOM 3064 C CA . ASP A 1 412 ? -12.852 17.727 7.328 1.00 73.62 412 ASP A CA 1
ATOM 3065 C C . ASP A 1 412 ? -12.609 19.248 7.270 1.00 73.62 412 ASP A C 1
ATOM 3067 O O . ASP A 1 412 ? -13.272 19.969 6.522 1.00 73.62 412 ASP A O 1
ATOM 3071 N N . GLY A 1 413 ? -11.622 19.748 8.024 1.00 64.81 413 GLY A N 1
ATOM 3072 C CA . GLY A 1 413 ? -11.255 21.168 8.041 1.00 64.81 413 GLY A CA 1
ATOM 3073 C C . GLY A 1 413 ? -10.457 21.620 6.814 1.00 64.81 413 GLY A C 1
ATOM 3074 O O . GLY A 1 413 ? -10.572 22.774 6.395 1.00 64.81 413 GLY A O 1
ATOM 3075 N N . ALA A 1 414 ? -9.677 20.722 6.203 1.00 64.50 414 ALA A N 1
ATOM 3076 C CA . ALA A 1 414 ? -8.829 21.041 5.052 1.00 64.50 414 ALA A CA 1
ATOM 3077 C C . ALA A 1 414 ? -9.635 21.256 3.756 1.00 64.50 414 ALA A C 1
ATOM 3079 O O . ALA A 1 414 ? -9.208 22.008 2.879 1.00 64.50 414 ALA A O 1
ATOM 3080 N N . SER A 1 415 ? -10.828 20.660 3.651 1.00 57.19 415 SER A N 1
ATOM 3081 C CA . SER A 1 415 ? -11.704 20.796 2.478 1.00 57.19 415 SER A CA 1
ATOM 3082 C C . SER A 1 415 ? -12.441 22.144 2.397 1.00 57.19 415 SER A C 1
ATOM 3084 O O . SER A 1 415 ? -13.011 22.452 1.352 1.00 57.19 415 SER A O 1
ATOM 3086 N N . GLY A 1 416 ? -12.473 22.943 3.472 1.00 52.34 416 GLY A N 1
ATOM 3087 C CA . GLY A 1 416 ? -13.331 24.133 3.562 1.00 52.34 416 GLY A CA 1
ATOM 3088 C C . GLY A 1 416 ? -12.728 25.457 3.071 1.00 52.34 416 GLY A C 1
ATOM 3089 O O . GLY A 1 416 ? -13.465 26.427 2.917 1.00 52.34 416 GLY A O 1
ATOM 3090 N N . VAL A 1 417 ? -11.409 25.540 2.846 1.00 52.16 417 VAL A N 1
ATOM 3091 C CA . VAL A 1 417 ? -10.704 26.845 2.773 1.00 52.16 417 VAL A CA 1
ATOM 3092 C C . VAL A 1 417 ? -10.313 27.287 1.352 1.00 52.16 417 VAL A C 1
ATOM 3094 O O . VAL A 1 417 ? -10.010 28.458 1.137 1.00 52.16 417 VAL A O 1
ATOM 3097 N N . ALA A 1 418 ? -10.388 26.430 0.334 1.00 43.72 418 ALA A N 1
ATOM 3098 C CA . ALA A 1 418 ? -10.169 26.844 -1.054 1.00 43.72 418 ALA A CA 1
ATOM 3099 C C . ALA A 1 418 ? -11.015 25.979 -1.991 1.00 43.72 418 ALA A C 1
ATOM 3101 O O . ALA A 1 418 ? -10.973 24.757 -1.893 1.00 43.72 418 ALA A O 1
ATOM 3102 N N . GLY A 1 419 ? -11.816 26.637 -2.834 1.00 47.88 419 GLY A N 1
ATOM 3103 C CA . GLY A 1 419 ? -12.994 26.077 -3.501 1.00 47.88 419 GLY A CA 1
ATOM 3104 C C . GLY A 1 419 ? -12.826 24.670 -4.061 1.00 47.88 419 GLY A C 1
ATOM 3105 O O . GLY A 1 419 ? -11.873 24.426 -4.791 1.00 47.88 419 GLY A O 1
ATOM 3106 N N . ASP A 1 420 ? -13.777 23.794 -3.709 1.00 44.34 420 ASP A N 1
ATOM 3107 C CA . ASP A 1 420 ? -14.021 22.461 -4.274 1.00 44.34 420 ASP A CA 1
ATOM 3108 C C . ASP A 1 420 ? -12.780 21.822 -4.909 1.00 44.34 420 ASP A C 1
ATOM 3110 O O . ASP A 1 420 ? -12.759 21.466 -6.091 1.00 44.34 420 ASP A O 1
ATOM 3114 N N . CYS A 1 421 ? -11.716 21.665 -4.114 1.00 46.25 421 CYS A N 1
ATOM 3115 C CA . CYS A 1 421 ? -10.661 20.733 -4.460 1.00 46.25 421 CYS A CA 1
ATOM 3116 C C . CYS A 1 421 ? -11.338 19.367 -4.531 1.00 46.25 421 CYS A C 1
ATOM 3118 O O . CYS A 1 421 ? -11.688 18.770 -3.513 1.00 46.25 421 CYS A O 1
ATOM 3120 N N . MET A 1 422 ? -11.598 18.932 -5.762 1.00 53.25 422 MET A N 1
ATOM 3121 C CA . MET A 1 422 ? -12.133 17.631 -6.122 1.00 53.25 422 MET A CA 1
ATOM 3122 C C . MET A 1 422 ? -11.154 16.562 -5.636 1.00 53.25 422 MET A C 1
ATOM 3124 O O . MET A 1 422 ? -10.404 16.003 -6.432 1.00 53.25 422 MET A O 1
ATOM 3128 N N . LEU A 1 423 ? -11.140 16.273 -4.331 1.00 57.47 423 LEU A N 1
ATOM 3129 C CA . LEU A 1 423 ? -10.608 15.012 -3.844 1.00 57.47 423 LEU A CA 1
ATOM 3130 C C . LEU A 1 423 ? -11.325 13.938 -4.664 1.00 57.47 423 LEU A C 1
ATOM 3132 O O . LEU A 1 423 ? -12.567 13.949 -4.688 1.00 57.47 423 LEU A O 1
ATOM 3136 N N . PRO A 1 424 ? -10.584 13.069 -5.376 1.00 66.12 424 PRO A N 1
ATOM 3137 C CA . PRO A 1 424 ? -11.170 11.974 -6.126 1.00 66.12 424 PRO A CA 1
ATOM 3138 C C . PRO A 1 424 ? -12.285 11.309 -5.312 1.00 66.12 424 PRO A C 1
ATOM 3140 O O . PRO A 1 424 ? -12.092 11.007 -4.134 1.00 66.12 424 PRO A O 1
ATOM 3143 N N . LEU A 1 425 ? -13.458 11.086 -5.917 1.00 67.31 425 LEU A N 1
ATOM 3144 C CA . LEU A 1 425 ? -14.628 10.452 -5.274 1.00 67.31 425 LEU A CA 1
ATOM 3145 C C . LEU A 1 425 ? -14.256 9.185 -4.479 1.00 67.31 425 LEU A C 1
ATOM 3147 O O . LEU A 1 425 ? -14.829 8.893 -3.426 1.00 67.31 425 LEU A O 1
ATOM 3151 N N . ARG A 1 426 ? -13.242 8.463 -4.960 1.00 66.62 426 ARG A N 1
ATOM 3152 C CA . ARG A 1 426 ? -12.670 7.291 -4.305 1.00 66.62 426 ARG A CA 1
ATOM 3153 C C . ARG A 1 426 ? -12.014 7.612 -2.948 1.00 66.62 426 ARG A C 1
ATOM 3155 O O . ARG A 1 426 ? -12.319 6.919 -1.982 1.00 66.62 426 ARG A O 1
ATOM 3162 N N . LEU A 1 427 ? -11.239 8.696 -2.807 1.00 75.31 427 LEU A N 1
ATOM 3163 C CA . LEU A 1 427 ? -10.655 9.107 -1.514 1.00 75.31 427 LEU A CA 1
ATOM 3164 C C . LEU A 1 427 ? -11.734 9.455 -0.486 1.00 75.31 427 LEU A C 1
ATOM 3166 O O . LEU A 1 427 ? -11.624 9.064 0.671 1.00 75.31 427 LEU A O 1
ATOM 3170 N N . LYS A 1 428 ? -12.823 10.115 -0.904 1.00 81.19 428 LYS A N 1
ATOM 3171 C CA . LYS A 1 428 ? -13.966 10.379 -0.008 1.00 81.19 428 LYS A CA 1
ATOM 3172 C C . LYS A 1 428 ? -14.572 9.079 0.529 1.00 81.19 428 LYS A C 1
ATOM 3174 O O . LYS A 1 428 ? -14.954 8.996 1.695 1.00 81.19 428 LYS A O 1
ATOM 3179 N N . THR A 1 429 ? -14.631 8.050 -0.315 1.00 83.00 429 THR A N 1
ATOM 3180 C CA . THR A 1 429 ? -15.119 6.721 0.073 1.00 83.00 429 THR A CA 1
ATOM 3181 C C . THR A 1 429 ? -14.169 6.041 1.060 1.00 83.00 429 THR A C 1
ATOM 3183 O O . THR A 1 429 ? -14.636 5.497 2.061 1.00 83.00 429 THR A O 1
ATOM 3186 N N . VAL A 1 430 ? -12.852 6.122 0.830 1.00 84.31 430 VAL A N 1
ATOM 3187 C CA . VAL A 1 430 ? -11.819 5.640 1.767 1.00 84.31 430 VAL A CA 1
ATOM 3188 C C . VAL A 1 430 ? -11.977 6.317 3.126 1.00 84.31 430 VAL A C 1
ATOM 3190 O O . VAL A 1 430 ? -12.137 5.638 4.136 1.00 84.31 430 VAL A O 1
ATOM 3193 N N . TRP A 1 431 ? -12.034 7.649 3.162 1.00 88.38 431 TRP A N 1
ATOM 3194 C CA . TRP A 1 431 ? -12.171 8.408 4.405 1.00 88.38 431 TRP A CA 1
ATOM 3195 C C . TRP A 1 431 ? -13.448 8.084 5.164 1.00 88.38 431 TRP A C 1
ATOM 3197 O O . TRP A 1 431 ? -13.416 7.912 6.382 1.00 88.38 431 TRP A O 1
ATOM 3207 N N . LYS A 1 432 ? -14.570 7.918 4.459 1.00 91.25 432 LYS A N 1
ATOM 3208 C CA . LYS A 1 432 ? -15.817 7.460 5.076 1.00 91.25 432 LYS A CA 1
ATOM 3209 C C . LYS A 1 432 ? -15.643 6.092 5.744 1.00 91.25 432 LYS A C 1
ATOM 3211 O O . LYS A 1 432 ? -16.093 5.919 6.879 1.00 91.25 432 LYS A O 1
ATOM 3216 N N . LYS A 1 433 ? -14.981 5.137 5.079 1.00 90.56 433 LYS A N 1
ATOM 3217 C CA . LYS A 1 433 ? -14.689 3.811 5.652 1.00 90.56 433 LYS A CA 1
ATOM 3218 C C . LYS A 1 433 ? -13.772 3.915 6.872 1.00 90.56 433 LYS A C 1
ATOM 3220 O O . LYS A 1 433 ? -14.097 3.333 7.901 1.00 90.56 433 LYS A O 1
ATOM 3225 N N . ILE A 1 434 ? -12.702 4.710 6.796 1.00 92.25 434 ILE A N 1
ATOM 3226 C CA . ILE A 1 434 ? -11.778 4.955 7.916 1.00 92.25 434 ILE A CA 1
ATOM 3227 C C . ILE A 1 434 ? -12.529 5.513 9.127 1.00 92.25 434 ILE A C 1
ATOM 3229 O O . ILE A 1 434 ? -12.437 4.959 10.219 1.00 92.25 434 ILE A O 1
ATOM 3233 N N . LYS A 1 435 ? -13.306 6.586 8.937 1.00 94.94 435 LYS A N 1
ATOM 3234 C CA . LYS A 1 435 ? -14.066 7.233 10.015 1.00 94.94 435 LYS A CA 1
ATOM 3235 C C . LYS A 1 435 ? -15.065 6.267 10.660 1.00 94.94 435 LYS A C 1
ATOM 3237 O O . LYS A 1 435 ? -15.200 6.243 11.880 1.00 94.94 435 LYS A O 1
ATOM 3242 N N . THR A 1 436 ? -15.722 5.441 9.844 1.00 95.31 436 THR A N 1
ATOM 3243 C CA . THR A 1 436 ? -16.652 4.404 10.320 1.00 95.31 436 THR A CA 1
ATOM 3244 C C . THR A 1 436 ? -15.917 3.365 11.166 1.00 95.31 436 THR A C 1
ATOM 3246 O O . THR A 1 436 ? -16.296 3.133 12.310 1.00 95.31 436 THR A O 1
ATOM 3249 N N . LEU A 1 437 ? -14.804 2.828 10.657 1.00 93.94 437 LEU A N 1
ATOM 3250 C CA . LEU A 1 437 ? -13.986 1.836 11.353 1.00 93.94 437 LEU A CA 1
ATOM 3251 C C . LEU A 1 437 ? -13.456 2.357 12.698 1.00 93.94 437 LEU A C 1
ATOM 3253 O O . LEU A 1 437 ? -13.532 1.654 13.704 1.00 93.94 437 LEU A O 1
ATOM 3257 N N . VAL A 1 438 ? -12.950 3.596 12.737 1.00 96.12 438 VAL A N 1
ATOM 3258 C CA . VAL A 1 438 ? -12.481 4.238 13.978 1.00 96.12 438 VAL A CA 1
ATOM 3259 C C . VAL A 1 438 ? -13.620 4.350 14.990 1.00 96.12 438 VAL A C 1
ATOM 3261 O O . VAL A 1 438 ? -13.451 3.958 16.145 1.00 96.12 438 VAL A O 1
ATOM 3264 N N . LEU A 1 439 ? -14.786 4.845 14.567 1.00 96.81 439 LEU A N 1
ATOM 3265 C CA . LEU A 1 439 ? -15.936 5.020 15.451 1.00 96.81 439 LEU A CA 1
ATOM 3266 C C . LEU A 1 439 ? -16.440 3.684 16.018 1.00 96.81 439 LEU A C 1
ATOM 3268 O O . LEU A 1 439 ? -16.748 3.594 17.208 1.00 96.81 439 LEU A O 1
ATOM 3272 N N . ASP A 1 440 ? -16.488 2.640 15.197 1.00 95.44 440 ASP A N 1
ATOM 3273 C CA . ASP A 1 440 ? -16.931 1.316 15.631 1.00 95.44 440 ASP A CA 1
ATOM 3274 C C . ASP A 1 440 ? -15.951 0.684 16.626 1.00 95.44 440 ASP A C 1
ATOM 3276 O O . ASP A 1 440 ? -16.377 0.147 17.654 1.00 95.44 440 ASP A O 1
ATOM 3280 N N . GLN A 1 441 ? -14.641 0.847 16.413 1.00 94.69 441 GLN A N 1
ATOM 3281 C CA . GLN A 1 441 ? -13.625 0.413 17.377 1.00 94.69 441 GLN A CA 1
ATOM 3282 C C . GLN A 1 441 ? -13.708 1.189 18.698 1.00 94.69 441 GLN A C 1
ATOM 3284 O O . GLN A 1 441 ? -13.638 0.590 19.774 1.00 94.69 441 GLN A O 1
ATOM 3289 N N . VAL A 1 442 ? -13.942 2.507 18.655 1.00 96.56 442 VAL A N 1
ATOM 3290 C CA . VAL A 1 442 ? -14.184 3.309 19.869 1.00 96.56 442 VAL A CA 1
ATOM 3291 C C . VAL A 1 442 ? -15.380 2.756 20.638 1.00 96.56 442 VAL A C 1
ATOM 3293 O O . VAL A 1 442 ? -15.294 2.529 21.846 1.00 96.56 442 VAL A O 1
ATOM 3296 N N . ARG A 1 443 ? -16.508 2.530 19.953 1.00 96.38 443 ARG A N 1
ATOM 3297 C CA . ARG A 1 443 ? -17.732 1.996 20.569 1.00 96.38 443 ARG A CA 1
ATOM 3298 C C . ARG A 1 443 ? -17.482 0.634 21.202 1.00 96.38 443 ARG A C 1
ATOM 3300 O O . ARG A 1 443 ? -17.970 0.382 22.305 1.00 96.38 443 ARG A O 1
ATOM 3307 N N . HIS A 1 444 ? -16.715 -0.221 20.534 1.00 94.06 444 HIS A N 1
ATOM 3308 C CA . HIS A 1 444 ? -16.329 -1.523 21.057 1.00 94.06 444 HIS A CA 1
ATOM 3309 C C . HIS A 1 444 ? -15.525 -1.395 22.361 1.00 94.06 444 HIS A C 1
ATOM 3311 O O . HIS A 1 444 ? -15.924 -1.952 23.386 1.00 94.06 444 HIS A O 1
ATOM 3317 N N . VAL A 1 445 ? -14.452 -0.599 22.371 1.00 94.00 445 VAL A N 1
ATOM 3318 C CA . VAL A 1 445 ? -13.600 -0.413 23.559 1.00 94.00 445 VAL A CA 1
ATOM 3319 C C . VAL A 1 445 ? -14.362 0.252 24.711 1.00 94.00 445 VAL A C 1
ATOM 3321 O O . VAL A 1 445 ? -14.258 -0.186 25.859 1.00 94.00 445 VAL A O 1
ATOM 3324 N N . LEU A 1 446 ? -15.200 1.252 24.427 1.00 94.94 446 LEU A N 1
ATOM 3325 C CA . LEU A 1 446 ? -16.057 1.886 25.434 1.00 94.94 446 LEU A CA 1
ATOM 3326 C C . LEU A 1 446 ? -17.059 0.903 26.047 1.00 94.94 446 LEU A C 1
ATOM 3328 O O . LEU A 1 446 ? -17.288 0.934 27.259 1.00 94.94 446 LEU A O 1
ATOM 3332 N N . ARG A 1 447 ? -17.628 -0.007 25.246 1.00 94.25 447 ARG A N 1
ATOM 3333 C CA . ARG A 1 447 ? -18.485 -1.085 25.755 1.00 94.25 447 ARG A CA 1
ATOM 3334 C C . ARG A 1 447 ? -17.711 -1.982 26.721 1.00 94.25 447 ARG A C 1
ATOM 3336 O O . ARG A 1 447 ? -18.224 -2.273 27.802 1.00 94.25 447 ARG A O 1
ATOM 3343 N N . LEU A 1 448 ? -16.481 -2.372 26.380 1.00 91.75 448 LEU A N 1
ATOM 3344 C CA . LEU A 1 448 ? -15.628 -3.173 27.267 1.00 91.75 448 LEU A CA 1
ATOM 3345 C C . LEU A 1 448 ? -15.362 -2.450 28.595 1.00 91.75 448 LEU A C 1
ATOM 3347 O O . LEU A 1 448 ? -15.577 -3.037 29.658 1.00 91.75 448 LEU A O 1
ATOM 3351 N N . LEU A 1 449 ? -15.011 -1.160 28.550 1.00 91.56 449 LEU A N 1
ATOM 3352 C CA . LEU A 1 449 ? -14.826 -0.318 29.741 1.00 91.56 449 LEU A CA 1
ATOM 3353 C C . LEU A 1 449 ? -16.090 -0.237 30.611 1.00 91.56 449 LEU A C 1
ATOM 3355 O O . LEU A 1 449 ? -15.999 -0.331 31.835 1.00 91.56 449 LEU A O 1
ATOM 3359 N N . CYS A 1 450 ? -17.274 -0.137 29.999 1.00 92.56 450 CYS A N 1
ATOM 3360 C CA . CYS A 1 450 ? -18.553 -0.098 30.715 1.00 92.56 450 CYS A CA 1
ATOM 3361 C C . CYS A 1 450 ? -18.917 -1.431 31.390 1.00 92.56 450 CYS A C 1
ATOM 3363 O O . CYS A 1 450 ? -19.559 -1.428 32.441 1.00 92.56 450 CYS A O 1
ATOM 3365 N N . THR A 1 451 ? -18.540 -2.558 30.777 1.00 89.25 451 THR A N 1
ATOM 3366 C CA . THR A 1 451 ? -18.844 -3.917 31.271 1.00 89.25 451 THR A CA 1
ATOM 3367 C C . THR A 1 451 ? -17.834 -4.445 32.294 1.00 89.25 451 THR A C 1
ATOM 3369 O O . THR A 1 451 ? -18.056 -5.496 32.896 1.00 89.25 451 THR A O 1
ATOM 3372 N N . GLY A 1 452 ? -16.728 -3.725 32.516 1.00 83.56 452 GLY A N 1
ATOM 3373 C CA . GLY A 1 452 ? -15.744 -4.054 33.544 1.00 83.56 452 GLY A CA 1
ATOM 3374 C C . GLY A 1 452 ? -16.338 -4.057 34.960 1.00 83.56 452 GLY A C 1
ATOM 3375 O O . GLY A 1 452 ? -17.411 -3.501 35.202 1.00 83.56 452 GLY A O 1
ATOM 3376 N N . LYS A 1 453 ? -15.627 -4.685 35.914 1.00 78.44 453 LYS A N 1
ATOM 3377 C CA . LYS A 1 453 ? -16.063 -4.799 37.321 1.00 78.44 453 LYS A CA 1
ATOM 3378 C C . LYS A 1 453 ? -16.588 -3.448 37.840 1.00 78.44 453 LYS A C 1
ATOM 3380 O O . LYS A 1 453 ? -15.925 -2.434 37.615 1.00 78.44 453 LYS A O 1
ATOM 3385 N N . PRO A 1 454 ? -17.743 -3.424 38.528 1.00 66.94 454 PRO A N 1
ATOM 3386 C CA . PRO A 1 454 ? -18.386 -2.188 38.951 1.00 66.94 454 PRO A CA 1
ATOM 3387 C C . PRO A 1 454 ? -17.502 -1.450 39.960 1.00 66.94 454 PRO A C 1
ATOM 3389 O O . PRO A 1 454 ? -17.457 -1.792 41.138 1.00 66.94 454 PRO A O 1
ATOM 3392 N N . SER A 1 455 ? -16.783 -0.435 39.485 1.00 70.12 455 SER A N 1
ATOM 3393 C CA . SER A 1 455 ? -16.236 0.628 40.323 1.00 70.12 455 SER A CA 1
ATOM 3394 C C . SER A 1 455 ? -17.235 1.781 40.369 1.00 70.12 455 SER A C 1
ATOM 3396 O O . SER A 1 455 ? -17.912 2.059 39.377 1.00 70.12 455 SER A O 1
ATOM 3398 N N . SER A 1 456 ? -17.307 2.484 41.499 1.00 69.31 456 SER A N 1
ATOM 3399 C CA . SER A 1 456 ? -18.146 3.680 41.674 1.00 69.31 456 SER A CA 1
ATOM 3400 C C . SER A 1 456 ? -17.854 4.801 40.658 1.00 69.31 456 SER A C 1
ATOM 3402 O O . SER A 1 456 ? -18.669 5.706 40.522 1.00 69.31 456 SER A O 1
ATOM 3404 N N . SER A 1 457 ? -16.750 4.723 39.900 1.00 72.88 457 SER A N 1
ATOM 3405 C CA . SER A 1 457 ? -16.360 5.688 38.859 1.00 72.88 457 SER A CA 1
ATOM 3406 C C . SER A 1 457 ? -16.879 5.381 37.438 1.00 72.88 457 SER A C 1
ATOM 3408 O O . SER A 1 457 ? -16.505 6.060 36.490 1.00 72.88 457 SER A O 1
ATOM 3410 N N . ASN A 1 458 ? -17.743 4.376 37.234 1.00 83.38 458 ASN A N 1
ATOM 3411 C CA . ASN A 1 458 ? -18.125 3.946 35.873 1.00 83.38 458 ASN A CA 1
ATOM 3412 C C . ASN A 1 458 ? -19.123 4.868 35.137 1.00 83.38 458 ASN A C 1
ATOM 3414 O O . ASN A 1 458 ? -19.414 4.622 33.965 1.00 83.38 458 ASN A O 1
ATOM 3418 N N . GLU A 1 459 ? -19.674 5.906 35.773 1.00 90.06 459 GLU A N 1
ATOM 3419 C CA . GLU A 1 459 ? -20.661 6.782 35.118 1.00 90.06 459 GLU A CA 1
ATOM 3420 C C . GLU A 1 459 ? -20.060 7.637 33.991 1.00 90.06 459 GLU A C 1
ATOM 3422 O O . GLU A 1 459 ? -20.729 7.833 32.973 1.00 90.06 459 GLU A O 1
ATOM 3427 N N . GLY A 1 460 ? -18.790 8.052 34.103 1.00 92.69 460 GLY A N 1
ATOM 3428 C CA . GLY A 1 460 ? -18.085 8.770 33.033 1.00 92.69 460 GLY A CA 1
ATOM 3429 C C . GLY A 1 460 ? -18.024 7.948 31.742 1.00 92.69 460 GLY A C 1
ATOM 3430 O O . GLY A 1 460 ? -18.487 8.387 30.688 1.00 92.69 460 GLY A O 1
ATOM 3431 N N . TRP A 1 461 ? -17.585 6.690 31.847 1.00 94.44 461 TRP A N 1
ATOM 3432 C CA . TRP A 1 461 ? -17.520 5.760 30.716 1.00 94.44 461 TRP A CA 1
ATOM 3433 C C . TRP A 1 461 ? -18.881 5.477 30.081 1.00 94.44 461 TRP A C 1
ATOM 3435 O O . TRP A 1 461 ? -19.004 5.498 28.856 1.00 94.44 461 TRP A O 1
ATOM 3445 N N . LYS A 1 462 ? -19.926 5.262 30.892 1.00 94.75 462 LYS A N 1
ATOM 3446 C CA . LYS A 1 462 ? -21.289 5.038 30.381 1.00 94.75 462 LYS A CA 1
ATOM 3447 C C . LYS A 1 462 ? -21.830 6.263 29.651 1.00 94.75 462 LYS A C 1
ATOM 3449 O O . LYS A 1 462 ? -22.507 6.108 28.636 1.00 94.75 462 LYS A O 1
ATOM 3454 N N . SER A 1 463 ? -21.566 7.462 30.170 1.00 95.75 463 SER A N 1
ATOM 3455 C CA . SER A 1 463 ? -21.959 8.716 29.522 1.00 95.75 463 SER A CA 1
ATOM 3456 C C . SER A 1 463 ? -21.302 8.843 28.148 1.00 95.75 463 SER A C 1
ATOM 3458 O O . SER A 1 463 ? -21.998 9.004 27.143 1.00 95.75 463 SER A O 1
ATOM 3460 N N . LEU A 1 464 ? -19.982 8.646 28.089 1.00 96.62 464 LEU A N 1
ATOM 3461 C CA . LEU A 1 464 ? -19.215 8.719 26.849 1.00 96.62 464 LEU A CA 1
ATOM 3462 C C . LEU A 1 464 ? -19.636 7.642 25.837 1.00 96.62 464 LEU A C 1
ATOM 3464 O O . LEU A 1 464 ? -19.775 7.933 24.652 1.00 96.62 464 LEU A O 1
ATOM 3468 N N . TYR A 1 465 ? -19.922 6.419 26.289 1.00 97.31 465 TYR A N 1
ATOM 3469 C CA . TYR A 1 465 ? -20.431 5.354 25.422 1.00 97.31 465 TYR A CA 1
ATOM 3470 C C . TYR A 1 465 ? -21.796 5.697 24.812 1.00 97.31 465 TYR A C 1
ATOM 3472 O O . TYR A 1 465 ? -21.981 5.579 23.602 1.00 97.31 465 TYR A O 1
ATOM 3480 N N . ARG A 1 466 ? -22.749 6.184 25.621 1.00 97.50 466 ARG A N 1
ATOM 3481 C CA . ARG A 1 466 ? -24.061 6.634 25.119 1.00 97.50 466 ARG A CA 1
ATOM 3482 C C . ARG A 1 466 ? -23.931 7.791 24.131 1.00 97.50 466 ARG A C 1
ATOM 3484 O O . ARG A 1 466 ? -24.742 7.880 23.214 1.00 97.50 466 ARG A O 1
ATOM 3491 N N . PHE A 1 467 ? -22.949 8.668 24.329 1.00 97.75 467 PHE A N 1
ATOM 3492 C CA . PHE A 1 467 ? -22.634 9.735 23.386 1.00 97.75 467 PHE A CA 1
ATOM 3493 C C . PHE A 1 467 ? -22.105 9.158 22.065 1.00 97.75 467 PHE A C 1
ATOM 3495 O O . PHE A 1 467 ? -22.696 9.410 21.020 1.00 97.75 467 PHE A O 1
ATOM 3502 N N . ALA A 1 468 ? -21.095 8.283 22.112 1.00 97.38 468 ALA A N 1
ATOM 3503 C CA . ALA A 1 468 ? -20.504 7.645 20.932 1.00 97.38 468 ALA A CA 1
ATOM 3504 C C . ALA A 1 468 ? -21.510 6.826 20.095 1.00 97.38 468 ALA A C 1
ATOM 3506 O O . ALA A 1 468 ? -21.389 6.748 18.871 1.00 97.38 468 ALA A O 1
ATOM 3507 N N . LEU A 1 469 ? -22.529 6.227 20.723 1.00 97.81 469 LEU A N 1
ATOM 3508 C CA . LEU A 1 469 ? -23.607 5.522 20.016 1.00 97.81 469 LEU A CA 1
ATOM 3509 C C . LEU A 1 469 ? -24.487 6.443 19.157 1.00 97.81 469 LEU A C 1
ATOM 3511 O O . LEU A 1 469 ? -25.100 5.962 18.211 1.00 97.81 469 LEU A O 1
ATOM 3515 N N . LYS A 1 470 ? -24.557 7.740 19.473 1.00 97.88 470 LYS A N 1
ATOM 3516 C CA . LYS A 1 470 ? -25.360 8.725 18.729 1.00 97.88 470 LYS A CA 1
ATOM 3517 C C . LYS A 1 470 ? -24.589 9.418 17.610 1.00 97.88 470 LYS A C 1
ATOM 3519 O O . LYS A 1 470 ? -25.215 10.066 16.783 1.00 97.88 470 LYS A O 1
ATOM 3524 N N . LEU A 1 471 ? -23.262 9.321 17.623 1.00 97.50 471 LEU A N 1
ATOM 3525 C CA . LEU A 1 471 ? -22.418 9.989 16.642 1.00 97.50 471 LEU A CA 1
ATOM 3526 C C . LEU A 1 471 ? -22.483 9.302 15.282 1.00 97.50 471 LEU A C 1
ATOM 3528 O O . LEU A 1 471 ? -22.528 8.076 15.183 1.00 97.50 471 LEU A O 1
ATOM 3532 N N . GLU A 1 472 ? -22.390 10.103 14.235 1.00 97.00 472 GLU A N 1
ATOM 3533 C CA . GLU A 1 472 ? -22.066 9.640 12.895 1.00 97.00 472 GLU A CA 1
ATOM 3534 C C . GLU A 1 472 ? -20.546 9.691 12.638 1.00 97.00 472 GLU A C 1
ATOM 3536 O O . GLU A 1 472 ? -19.825 10.421 13.324 1.00 97.00 472 GLU A O 1
ATOM 3541 N N . PRO A 1 473 ? -20.018 8.956 11.636 1.00 95.31 473 PRO A N 1
ATOM 3542 C CA . PRO A 1 473 ? -18.580 8.928 11.343 1.00 95.31 473 PRO A CA 1
ATOM 3543 C C . PRO A 1 473 ? -17.941 10.306 11.107 1.00 95.31 473 PRO A C 1
ATOM 3545 O O . PRO A 1 473 ? -16.776 10.514 11.427 1.00 95.31 473 PRO A O 1
ATOM 3548 N N . HIS A 1 474 ? -18.688 11.270 10.569 1.00 94.38 474 HIS A N 1
ATOM 3549 C CA . HIS A 1 474 ? -18.184 12.624 10.319 1.00 94.38 474 HIS A CA 1
ATOM 3550 C C . HIS A 1 474 ? -18.089 13.490 11.596 1.00 94.38 474 HIS A C 1
ATOM 3552 O O . HIS A 1 474 ? -17.568 14.598 11.549 1.00 94.38 474 HIS A O 1
ATOM 3558 N N . GLN A 1 475 ? -18.559 12.992 12.747 1.00 96.12 475 GLN A N 1
ATOM 3559 C CA . GLN A 1 475 ? -18.600 13.714 14.026 1.00 96.12 475 GLN A CA 1
ATOM 3560 C C . GLN A 1 475 ? -17.505 13.262 15.012 1.00 96.12 475 GLN A C 1
ATOM 3562 O O . GLN A 1 475 ? -17.619 13.451 16.224 1.00 96.12 475 GLN A O 1
ATOM 3567 N N . LEU A 1 476 ? -16.415 12.654 14.528 1.00 95.31 476 LEU A N 1
ATOM 3568 C CA . LEU A 1 476 ? -15.321 12.165 15.384 1.00 95.31 476 LEU A CA 1
ATOM 3569 C C . LEU A 1 476 ? -14.643 13.270 16.219 1.00 95.31 476 LEU A C 1
ATOM 3571 O O . LEU A 1 476 ? -14.132 12.991 17.302 1.00 95.31 476 LEU A O 1
ATOM 3575 N N . SER A 1 477 ? -14.670 14.531 15.779 1.00 95.56 477 SER A N 1
ATOM 3576 C CA . SER A 1 477 ? -14.183 15.677 16.568 1.00 95.56 477 SER A CA 1
ATOM 3577 C C . SER A 1 477 ? -15.008 15.928 17.837 1.00 95.56 477 SER A C 1
ATOM 3579 O O . SER A 1 477 ? -14.462 16.324 18.875 1.00 95.56 477 SER A O 1
ATOM 3581 N N . GLU A 1 478 ? -16.317 15.666 17.786 1.00 96.88 478 GLU A N 1
ATOM 3582 C CA . GLU A 1 478 ? -17.218 15.807 18.929 1.00 96.88 478 GLU A CA 1
ATOM 3583 C C . GLU A 1 478 ? -16.917 14.750 19.994 1.00 96.88 478 GLU A C 1
ATOM 3585 O O . GLU A 1 478 ? -16.919 15.060 21.185 1.00 96.88 478 GLU A O 1
ATOM 3590 N N . LEU A 1 479 ? -16.591 13.520 19.572 1.00 96.38 479 LEU A N 1
ATOM 3591 C CA . LEU A 1 479 ? -16.160 12.443 20.466 1.00 96.38 479 LEU A CA 1
ATOM 3592 C C . LEU A 1 479 ? -14.919 12.842 21.270 1.00 96.38 479 LEU A C 1
ATOM 3594 O O . LEU A 1 479 ? -14.905 12.686 22.490 1.00 96.38 479 LEU A O 1
ATOM 3598 N N . VAL A 1 480 ? -13.892 13.363 20.590 1.00 96.38 480 VAL A N 1
ATOM 3599 C CA . VAL A 1 480 ? -12.647 13.814 21.232 1.00 96.38 480 VAL A CA 1
ATOM 3600 C C . VAL A 1 480 ? -12.955 14.911 22.250 1.00 96.38 480 VAL A C 1
ATOM 3602 O O . VAL A 1 480 ? -12.550 14.821 23.406 1.00 96.38 480 VAL A O 1
ATOM 3605 N N . SER A 1 481 ? -13.766 15.893 21.851 1.00 96.56 481 SER A N 1
ATOM 3606 C CA . SER A 1 481 ? -14.181 16.991 22.729 1.00 96.56 481 SER A CA 1
ATOM 3607 C C . SER A 1 481 ? -14.987 16.515 23.944 1.00 96.56 481 SER A C 1
ATOM 3609 O O . SER A 1 481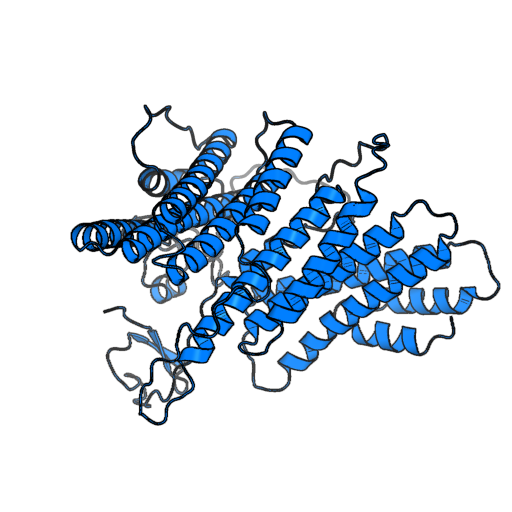 ? -14.903 17.117 25.013 1.00 96.56 481 SER A O 1
ATOM 3611 N N . ALA A 1 482 ? -15.803 15.468 23.790 1.00 96.62 482 ALA A N 1
ATOM 3612 C CA . ALA A 1 482 ? -16.573 14.877 24.879 1.00 96.62 482 ALA A CA 1
ATOM 3613 C C . ALA A 1 482 ? -15.679 14.092 25.848 1.00 96.62 482 ALA A C 1
ATOM 3615 O O . ALA A 1 482 ? -15.870 14.202 27.060 1.00 96.62 482 ALA A O 1
ATOM 3616 N N . TYR A 1 483 ? -14.691 13.349 25.338 1.00 96.12 483 TYR A N 1
ATOM 3617 C CA . TYR A 1 483 ? -13.705 12.649 26.164 1.00 96.12 483 TYR A CA 1
ATOM 3618 C C . TYR A 1 483 ? -12.930 13.628 27.050 1.00 96.12 483 TYR A C 1
ATOM 3620 O O . TYR A 1 483 ? -12.927 13.465 28.266 1.00 96.12 483 TYR A O 1
ATOM 3628 N N . ASP A 1 484 ? -12.389 14.702 26.466 1.00 95.19 484 ASP A N 1
ATOM 3629 C CA . ASP A 1 484 ? -11.579 15.692 27.190 1.00 95.19 484 ASP A CA 1
ATOM 3630 C C . ASP A 1 484 ? -12.371 16.429 28.296 1.00 95.19 484 ASP A C 1
ATOM 3632 O O . ASP A 1 484 ? -11.792 16.949 29.249 1.00 95.19 484 ASP A O 1
ATOM 3636 N N . LYS A 1 485 ? -13.708 16.473 28.193 1.00 95.25 485 LYS A N 1
ATOM 3637 C CA . LYS A 1 485 ? -14.610 17.095 29.182 1.00 95.25 485 LYS A CA 1
ATOM 3638 C C . LYS A 1 485 ? -15.149 16.121 30.229 1.00 95.25 485 LYS A C 1
ATOM 3640 O O . LYS A 1 485 ? -15.725 16.567 31.222 1.00 95.25 485 LYS A O 1
ATOM 3645 N N . THR A 1 486 ? -15.044 14.815 29.997 1.00 90.62 486 THR A N 1
ATOM 3646 C CA . THR A 1 486 ? -15.647 13.811 30.876 1.00 90.62 486 THR A CA 1
ATOM 3647 C C . THR A 1 486 ? -14.682 13.489 32.018 1.00 90.62 486 THR A C 1
ATOM 3649 O O . THR A 1 486 ? -13.580 13.018 31.752 1.00 90.62 486 THR A O 1
ATOM 3652 N N . PRO A 1 487 ? -15.061 13.694 33.293 1.00 81.31 487 PRO A N 1
ATOM 3653 C CA . PRO A 1 487 ? -14.262 13.215 34.414 1.00 81.31 487 PRO A CA 1
ATOM 3654 C C . PRO A 1 487 ? -14.318 11.680 34.439 1.00 81.31 487 PRO A C 1
ATOM 3656 O O . PRO A 1 487 ? -15.397 11.097 34.585 1.00 81.31 487 PRO A O 1
ATOM 3659 N N . ILE A 1 488 ? -13.165 11.042 34.241 1.00 81.56 488 ILE A N 1
ATOM 3660 C CA . ILE A 1 488 ? -12.992 9.587 34.103 1.00 81.56 488 ILE A CA 1
ATOM 3661 C C . ILE A 1 488 ? -12.413 8.961 35.376 1.00 81.56 488 ILE A C 1
ATOM 3663 O O . ILE A 1 488 ? -11.482 9.567 35.952 1.00 81.56 488 ILE A O 1
#

pLDDT: mean 77.9, std 19.14, range [28.95, 97.88]

Sequence (488 aa):
MRSANAVCTSDRQEWLKRSSSCPSCRTDVLNPRWVRVRIVDELLELFPPGEGADLPSAVSEATGDVVHPGSCGNCHAVLRASGGEACGVCGMDLGLCRRCAAATSMQCEECALKAANEQLSRAEDLADASGYKAAAALAQASRGHLCALAADWIVDAVRRGAHDPSEQADVIQSLLEEEEEEEELSLSDGQGVMLLVGRLGDQAVAETYAAMRSIDSVVEPDAATVLALMTSGALQAAVDRLRLLPPPDVSEEQRRQVVLDMLGQAVQLLPGEGQFPSRVLEVQLDTSGASAASTVGACVDRQCAMLSAQAHLALSKVHAGLETSSLACHDRQSRQPHKTAPWHLDRVRSALHRASEPVRLEDQTVVTAMLIQVHLLHASFISLGHVPTKKRQHERSLEELLAASRLAASEDGASGVAGDCMLPLRLKTVWKKIKTLVLDQVRHVLRLLCTGKPSSSNEGWKSLYRFALKLEPHQLSELVSAYDKTPI

Foldseek 3Di:
DDWDWDADPPPRDIDTPPDQADPPPRHGDDDDDDDDDPLQVVLVLLDDDDDDDDDDDDDDDDDDPPPQQQAQPPPRHRADPVAFDAQPPLRHGQSHGPVVCVNVVSDRPLNVLLVLLVVLVVQLVVCVVVVNLLRNLVSLLVLLVSLLVLLVVLLVCVVVPVQACPSVVVSLVVSQDPPDDDPPQPRNDPLSSLVSSLSSLVSSLVSLVVSLVSDDCVVCVPSNQVSLLSNLVSLLSSLSSCLSRPRPPDDPVRNLVSSLVSLVSSLVSHDDDPNQPPPPPPPPPVDPCPPDRVVVSLVSLLSSLLSLLSSLLSNLCSLVVVSPPPPPDPDDPPVPSLVSNVVSLVSSVVSLVSNCPDDDPSSNLVSLSSLLSSLQSQLVSLCPDPDPCNQVSLVVSLVSLLVSLVSLQVVVVVCPDDPCPCPDPSSVVSSLSSLVSSLVSNLVSLVSNLPPDDDPLNPLSVVLNVVSVPDHSNCSVVSSVSNVPGDD